Protein 4V36 (pdb70)

Sequence (639 aa):
KEIGEEPDPEKLEAFLEEKGGNALSHLGFLGDKRFFYSSDGNALIQFAKVGQRLVVLGDPSGREDSFPLVIKEFLHAADQKGYLVIFYQIEREDMALYHDFGYRFFKLGEEAIVDLDTFTISGKKRAGLRAIYNRFEREGYTFHVEQPPFSREFLNELRQVSDEWLGRKKEKGFSLGFFQEDYLQKAPIAVLKSEEGEIVAFMNIMPPMMYYRREGEISIDLMRYSKKAPKGIMDALFIYLFQWGKEQGYTAFNMGMAPLSNVGTSFWTERLAAVIFNNVSYMYSFSGLRSFKEKYKPVWRGKYLAYRKNRSLPVTMILVTRLIGRRTKKEIGEEPDPEKLEAFLEEKGGNALSHLGFLGDKRFFYSSDGNALIQFAKVGQRLVVLGDPSGREDSFPLVIKEFLHAADQKGYLVIFYQIEREDMALYHDFGYRFFKLGEEAIVDLDTFTISGKKRAGLRAIYNRFEREGYTFHVEQPPFSREFLNNELRQVSDEWLGRKKEKGFSLGFFQEDDYLQKAPIAVLKSEEGEIVAFMNIMPMYREGEISIDLMRYSKKAPKGIMDALFIYLFQWGKEQGYTAFNMGMAPLSNVGLAAVIFNNVSYMFSGLRSFKEKYKPVWRGKYLAYRKNRSLPVTMILVTRLIGRR

Foldseek 3Di:
DDDAAQQDPVLLVVLCVVFNFAQQSLQSLQRQWGKQAFPVRFKIWTWHDFPLEIETEEQITGHPVCRLRSVVVRVVVSVVSPGHYKYFFYFDVCVVSQVVVQKDKDWLFWWFKFFLVPFDCPDPVSPPLVVVQVVCVVQAKDKDKAADDDDPVRLVLVVVQVCQQQPVHDAFGDRADDDDNSSQRPFIKMFIAGNVRRTFWIWTKDDGRDDLEIETGDITGHPPQDPCNVSNVVVVVSVVSVVVPGGMYTDFTEHDDPPPDDPDDPLQVVLSVVLLPLRGPPDNDPVVSCVSVGDITITMMIHNDPVCVSVVSVCVSVVRVVDSD/DDPAAFQDPVVLVVLCVVFNFAAQSLQSLLRQWGWQAFPVRFKIWTWHDDDQEIETEEQITGHPVCRLRSVVVRVVSSVVVNGFYKYFWYFPVCCVSCVVVFKDKDWLFWWFKFFLVPFDCDDPLNVVLVVVQVVCVVQPKDKDKAADPDDPVVLVLVVVQQCQQCPVHDAFGDRADDRDNSSLNPFIKMFMAGNVGRTFWMWGKADAHDQQEIETGDITGHPVQDPCNVSNVVVVVSVVSVVVPGGMYTHDGAHHDPPVPDDPVLSCLVRVDDHPPVVSCSRVGDITTTIMIGHNPDDPVVVSVSVSVNRRDD

InterPro domains:
  IPR016181 Acyl-CoA N-acyltransferase [SSF55729] (647-828)
  IPR022791 Lysylphosphatidylglycerol synthetase/glycosyltransferase AglD [PF03706] (10-292)
  IPR022791 Lysylphosphatidylglycerol synthetase/glycosyltransferase AglD [TIGR00374] (202-297)
  IPR024320 Phosphatidylglycerol lysyltransferase, C-terminal [PF09924] (537-828)
  IPR051211 Phosphatidylglycerol lysyltransferase [PTHR34697] (62-846)

Radius of gyration: 27.63 Å; Cα contacts (8 Å, |Δi|>4): 1168; chains: 2; bounding box: 67×73×68 Å

Nearest PDB structures (foldseek):
  4v36-assembly2_B  TM=1.003E+00  e=7.111E-73  Bacillus licheniformis
  4v36-assembly1_A  TM=9.704E-01  e=3.416E-63  Bacillus licheniformis
  5vrv-assembly3_E  TM=8.939E-01  e=8.055E-35  Agrobacterium fabrum str. C58
  7f47-assembly1_A  TM=9.090E-01  e=2.456E-34  Rhizobium etli CFN 42
  7duw-assembly1_A  TM=9.065E-01  e=1.307E-33  Rhizobium tropici

B-factor: mean 35.99, std 17.41, range [5.83, 147.53]

Structure (mmCIF, N/CA/C/O backbone):
data_4V36
#
_entry.id   4V36
#
_cell.length_a   46.890
_cell.length_b   66.260
_cell.length_c   71.150
_cell.angle_alpha   112.43
_cell.angle_beta   94.07
_cell.angle_gamma   98.94
#
_symmetry.space_group_name_H-M   'P 1'
#
loop_
_entity.id
_entity.type
_entity.pdbx_description
1 polymer 'LYSYL-TRNA-DEPENDENT L-YSYL-PHOSPHATIDYLGYCEROL SYNTHASE'
2 non-polymer '2,6-DIAMINO-HEXANOIC ACID AMIDE'
3 non-polymer 2-AMINO-2-HYDROXYMETHYL-PROPANE-1,3-DIOL
4 water water
#
loop_
_atom_site.group_PDB
_atom_site.id
_atom_site.type_symbol
_atom_site.label_atom_id
_atom_site.label_alt_id
_atom_site.label_comp_id
_atom_site.label_asym_id
_atom_site.label_entity_id
_atom_site.label_seq_id
_atom_site.pdbx_PDB_ins_code
_atom_site.Cartn_x
_atom_site.Cartn_y
_atom_site.Cartn_z
_atom_site.occupancy
_atom_site.B_iso_or_equiv
_atom_site.auth_seq_id
_atom_site.auth_comp_id
_atom_site.auth_asym_id
_atom_site.auth_atom_id
_atom_site.pdbx_PDB_model_num
ATOM 1 N N . LYS A 1 8 ? 24.392 70.272 -4.356 1.00 58.87 523 LYS A N 1
ATOM 2 C CA . LYS A 1 8 ? 23.794 69.908 -3.077 1.00 63.89 523 LYS A CA 1
ATOM 3 C C . LYS A 1 8 ? 24.828 69.261 -2.160 1.00 71.85 523 LYS A C 1
ATOM 4 O O . LYS A 1 8 ? 25.705 68.530 -2.619 1.00 77.20 523 LYS A O 1
ATOM 10 N N . GLU A 1 9 ? 24.722 69.537 -0.864 1.00 68.64 524 GLU A N 1
ATOM 11 C CA . GLU A 1 9 ? 25.665 69.004 0.111 1.00 67.82 524 GLU A CA 1
ATOM 12 C C . GLU A 1 9 ? 25.462 67.504 0.316 1.00 58.02 524 GLU A C 1
ATOM 13 O O . GLU A 1 9 ? 24.346 66.995 0.202 1.00 51.68 524 GLU A O 1
ATOM 19 N N . ILE A 1 10 ? 26.553 66.807 0.617 1.00 53.87 525 ILE A N 1
ATOM 20 C CA . ILE A 1 10 ? 26.539 65.358 0.785 1.00 51.35 525 ILE A CA 1
ATOM 21 C C . ILE A 1 10 ? 25.706 64.926 1.995 1.00 44.98 525 ILE A C 1
ATOM 22 O O . ILE A 1 10 ? 25.685 65.604 3.023 1.00 43.00 525 ILE A O 1
ATOM 27 N N . GLY A 1 11 ? 25.000 63.807 1.855 1.00 42.01 526 GLY A N 1
ATOM 28 C CA . GLY A 1 11 ? 24.237 63.242 2.952 1.00 45.31 526 GLY A CA 1
ATOM 29 C C . GLY A 1 11 ? 22.805 63.733 3.021 1.00 49.69 526 GLY A C 1
ATOM 30 O O . GLY A 1 11 ? 22.401 64.612 2.260 1.00 49.14 526 GLY A O 1
ATOM 31 N N . GLU A 1 12 ? 22.037 63.159 3.943 1.00 46.78 527 GLU A N 1
ATOM 32 C CA . GLU A 1 12 ? 20.643 63.538 4.137 1.00 35.42 527 GLU A CA 1
ATOM 33 C C . GLU A 1 12 ? 20.439 64.271 5.457 1.00 38.40 527 GLU A C 1
ATOM 34 O O . GLU A 1 12 ? 21.225 64.118 6.392 1.00 34.91 527 GLU A O 1
ATOM 40 N N . GLU A 1 13 ? 19.375 65.064 5.521 1.00 42.81 528 GLU A N 1
ATOM 41 C CA . GLU A 1 13 ? 18.967 65.716 6.758 1.00 37.23 528 GLU A CA 1
ATOM 42 C C . GLU A 1 13 ? 18.499 64.654 7.749 1.00 38.31 528 GLU A C 1
ATOM 43 O O . GLU A 1 13 ? 17.821 63.702 7.359 1.00 38.01 528 GLU A O 1
ATOM 49 N N . PRO A 1 14 ? 18.872 64.800 9.031 1.00 40.64 529 PRO A N 1
ATOM 50 C CA . PRO A 1 14 ? 18.459 63.834 10.056 1.00 37.43 529 PRO A CA 1
ATOM 51 C C . PRO A 1 14 ? 16.942 63.728 10.195 1.00 40.24 529 PRO A C 1
ATOM 52 O O . PRO A 1 14 ? 16.283 64.707 10.545 1.00 46.45 529 PRO A O 1
ATOM 56 N N . ASP A 1 15 ? 16.403 62.545 9.915 1.00 40.52 530 ASP A N 1
ATOM 57 C CA . ASP A 1 15 ? 14.968 62.300 10.020 1.00 43.83 530 ASP A CA 1
ATOM 58 C C . ASP A 1 15 ? 14.680 61.174 11.010 1.00 51.18 530 ASP A C 1
ATOM 59 O O . ASP A 1 15 ? 14.981 60.011 10.737 1.00 47.42 530 ASP A O 1
ATOM 64 N N . PRO A 1 16 ? 14.093 61.523 12.167 1.00 56.05 531 PRO A N 1
ATOM 65 C CA . PRO A 1 16 ? 13.796 60.591 13.262 1.00 51.27 531 PRO A CA 1
ATOM 66 C C . PRO A 1 16 ? 12.921 59.411 12.846 1.00 50.38 531 PRO A C 1
ATOM 67 O O . PRO A 1 16 ? 13.186 58.284 13.262 1.00 54.73 531 PRO A O 1
ATOM 71 N N . GLU A 1 17 ? 11.894 59.669 12.042 1.00 52.12 532 GLU A N 1
ATOM 72 C CA . GLU A 1 17 ? 10.970 58.619 11.624 1.00 54.90 532 GLU A CA 1
ATOM 73 C C . GLU A 1 17 ? 11.655 57.578 10.745 1.00 50.93 532 GLU A C 1
ATOM 74 O O . GLU A 1 17 ? 11.480 56.375 10.941 1.00 48.10 532 GLU A O 1
ATOM 80 N N . LYS A 1 18 ? 12.432 58.047 9.774 1.00 46.09 533 LYS A N 1
ATOM 81 C CA . LYS A 1 18 ? 13.145 57.152 8.870 1.00 39.58 533 LYS A CA 1
ATOM 82 C C . LYS A 1 18 ? 14.224 56.376 9.617 1.00 37.61 533 LYS A C 1
ATOM 83 O O . LYS A 1 18 ? 14.448 55.194 9.353 1.00 42.35 533 LYS A O 1
ATOM 89 N N . LEU A 1 19 ? 14.884 57.047 10.556 1.00 30.09 534 LEU A N 1
ATOM 90 C CA . LEU A 1 19 ? 15.934 56.421 11.352 1.00 36.72 534 LEU A CA 1
ATOM 91 C C . LEU A 1 19 ? 15.374 55.330 12.259 1.00 43.28 534 LEU A C 1
ATOM 92 O O . LEU A 1 19 ? 15.951 54.248 12.371 1.00 39.55 534 LEU A O 1
ATOM 97 N N . GLU A 1 20 ? 14.251 55.625 12.907 1.00 46.63 535 GLU A N 1
ATOM 98 C CA . GLU A 1 20 ? 13.612 54.675 13.812 1.00 42.58 535 GLU A CA 1
ATOM 99 C C . GLU A 1 20 ? 13.183 53.416 13.070 1.00 37.84 535 GLU A C 1
ATOM 100 O O . GLU A 1 20 ? 13.359 52.302 13.563 1.00 49.23 535 GLU A O 1
ATOM 106 N N . ALA A 1 21 ? 12.619 53.603 11.882 1.00 32.58 536 ALA A N 1
ATOM 107 C CA . ALA A 1 21 ? 12.186 52.483 11.058 1.00 37.00 536 ALA A CA 1
ATOM 108 C C . ALA A 1 21 ? 13.379 51.638 10.628 1.00 45.09 536 ALA A C 1
ATOM 109 O O . ALA A 1 21 ? 13.321 50.411 10.656 1.00 43.62 536 ALA A O 1
ATOM 111 N N . PHE A 1 22 ? 14.460 52.306 10.241 1.00 43.38 537 PHE A N 1
ATOM 112 C CA . PHE A 1 22 ? 15.660 51.628 9.764 1.00 44.15 537 PHE A CA 1
ATOM 113 C C . PHE A 1 22 ? 16.311 50.775 10.849 1.00 44.00 537 PHE A C 1
ATOM 114 O O . PHE A 1 22 ? 16.670 49.623 10.609 1.00 49.83 537 PHE A O 1
ATOM 122 N N . LEU A 1 23 ? 16.459 51.347 12.040 1.00 43.73 538 LEU A N 1
ATOM 123 C CA . LEU A 1 23 ? 17.191 50.694 13.121 1.00 46.20 538 LEU A CA 1
ATOM 124 C C . LEU A 1 23 ? 16.499 49.437 13.643 1.00 53.45 538 LEU A C 1
ATOM 125 O O . LEU A 1 23 ? 17.138 48.579 14.252 1.00 57.73 538 LEU A O 1
ATOM 130 N N . GLU A 1 24 ? 15.197 49.324 13.405 1.00 45.91 539 GLU A N 1
ATOM 131 C CA . GLU A 1 24 ? 14.455 48.163 13.878 1.00 47.89 539 GLU A CA 1
ATOM 132 C C . GLU A 1 24 ? 14.261 47.126 12.773 1.00 46.98 539 GLU A C 1
ATOM 133 O O . GLU A 1 24 ? 14.001 45.957 13.052 1.00 51.20 539 GLU A O 1
ATOM 139 N N . GLU A 1 25 ? 14.399 47.552 11.521 1.00 46.33 540 GLU A N 1
ATOM 140 C CA . GLU A 1 25 ? 14.223 46.643 10.392 1.00 60.67 540 GLU A CA 1
ATOM 141 C C . GLU A 1 25 ? 15.561 46.186 9.816 1.00 62.11 540 GLU A C 1
ATOM 142 O O . GLU A 1 25 ? 15.616 45.230 9.044 1.00 66.79 540 GLU A O 1
ATOM 148 N N . LYS A 1 26 ? 16.638 46.870 10.189 1.00 56.06 541 LYS A N 1
ATOM 149 C CA . LYS A 1 26 ? 17.963 46.536 9.676 1.00 53.37 541 LYS A CA 1
ATOM 150 C C . LYS A 1 26 ? 18.968 46.314 10.803 1.00 48.32 541 LYS A C 1
ATOM 151 O O . LYS A 1 26 ? 19.996 45.666 10.611 1.00 42.97 541 LYS A O 1
ATOM 157 N N . GLY A 1 27 ? 18.665 46.857 11.978 1.00 44.54 542 GLY A N 1
ATOM 158 C CA . GLY A 1 27 ? 19.554 46.740 13.120 1.00 32.32 542 GLY A CA 1
ATOM 159 C C . GLY A 1 27 ? 20.486 47.930 13.238 1.00 44.58 542 GLY A C 1
ATOM 160 O O . GLY A 1 27 ? 20.603 48.733 12.313 1.00 45.96 542 GLY A O 1
ATOM 161 N N . GLY A 1 28 ? 21.151 48.045 14.383 1.00 40.73 543 GLY A N 1
ATOM 162 C CA . GLY A 1 28 ? 22.082 49.133 14.617 1.00 41.42 543 GLY A CA 1
ATOM 163 C C . GLY A 1 28 ? 23.257 48.703 15.472 1.00 49.47 543 GLY A C 1
ATOM 164 O O . GLY A 1 28 ? 23.448 47.514 15.725 1.00 58.70 543 GLY A O 1
ATOM 165 N N . ASN A 1 29 ? 24.050 49.674 15.916 1.00 51.92 544 ASN A N 1
ATOM 166 C CA . ASN A 1 29 ? 25.183 49.392 16.787 1.00 49.81 544 ASN A CA 1
ATOM 167 C C . ASN A 1 29 ? 25.104 50.183 18.090 1.00 51.18 544 ASN A C 1
ATOM 168 O O . ASN A 1 29 ? 24.017 50.537 18.546 1.00 55.72 544 ASN A O 1
ATOM 173 N N . ALA A 1 30 ? 26.260 50.461 18.682 1.00 49.27 545 ALA A N 1
ATOM 174 C CA . ALA A 1 30 ? 26.315 51.111 19.986 1.00 49.64 545 ALA A CA 1
ATOM 175 C C . ALA A 1 30 ? 26.030 52.609 19.912 1.00 46.70 545 ALA A C 1
ATOM 176 O O . ALA A 1 30 ? 25.521 53.198 20.865 1.00 45.76 545 ALA A O 1
ATOM 178 N N . LEU A 1 31 ? 26.356 53.220 18.780 1.00 44.01 546 LEU A N 1
ATOM 179 C CA . LEU A 1 31 ? 26.242 54.667 18.637 1.00 27.78 546 LEU A CA 1
ATOM 180 C C . LEU A 1 31 ? 25.072 55.067 17.743 1.00 27.13 546 LEU A C 1
ATOM 181 O O . LEU A 1 31 ? 24.915 56.240 17.401 1.00 36.32 546 LEU A O 1
ATOM 186 N N . SER A 1 32 ? 24.252 54.090 17.372 1.00 22.49 547 SER A N 1
ATOM 187 C CA . SER A 1 32 ? 23.140 54.323 16.453 1.00 28.10 547 SER A CA 1
ATOM 188 C C . SER A 1 32 ? 22.066 55.229 17.049 1.00 35.19 547 SER A C 1
ATOM 189 O O . SER A 1 32 ? 21.493 56.067 16.351 1.00 35.77 547 SER A O 1
ATOM 192 N N . HIS A 1 33 ? 21.799 55.058 18.340 1.00 27.33 548 HIS A N 1
ATOM 193 C CA . HIS A 1 33 ? 20.738 55.805 19.008 1.00 23.85 548 HIS A CA 1
ATOM 194 C C . HIS A 1 33 ? 21.047 57.298 19.078 1.00 20.32 548 HIS A C 1
ATOM 195 O O . HIS A 1 33 ? 20.142 58.121 19.210 1.00 26.13 548 HIS A O 1
ATOM 202 N N . LEU A 1 34 ? 22.326 57.646 18.979 1.00 19.67 549 LEU A N 1
ATOM 203 C CA . LEU A 1 34 ? 22.748 59.042 19.051 1.00 18.08 549 LEU A CA 1
ATOM 204 C C . LEU A 1 34 ? 22.286 59.851 17.840 1.00 22.51 549 LEU A C 1
ATOM 205 O O . LEU A 1 34 ? 22.401 61.077 17.823 1.00 31.05 549 LEU A O 1
ATOM 210 N N . GLY A 1 35 ? 21.762 59.162 16.832 1.00 23.01 550 GLY A N 1
ATOM 211 C CA . GLY A 1 35 ? 21.237 59.823 15.652 1.00 23.17 550 GLY A CA 1
ATOM 212 C C . GLY A 1 35 ? 19.950 60.581 15.926 1.00 21.16 550 GLY A C 1
ATOM 213 O O . GLY A 1 35 ? 19.520 61.401 15.116 1.00 17.40 550 GLY A O 1
ATOM 214 N N . PHE A 1 36 ? 19.335 60.312 17.074 1.00 24.70 551 PHE A N 1
ATOM 215 C CA . PHE A 1 36 ? 18.091 60.979 17.443 1.00 25.78 551 PHE A CA 1
ATOM 216 C C . PHE A 1 36 ? 18.347 62.347 18.070 1.00 28.80 551 PHE A C 1
ATOM 217 O O . PHE A 1 36 ? 17.410 63.047 18.453 1.00 31.47 551 PHE A O 1
ATOM 225 N N . LEU A 1 37 ? 19.619 62.721 18.175 1.00 26.11 552 LEU A N 1
ATOM 226 C CA . LEU A 1 37 ? 19.989 64.035 18.690 1.00 18.65 552 LEU A CA 1
ATOM 227 C C . LEU A 1 37 ? 19.787 65.103 17.623 1.00 19.35 552 LEU A C 1
ATOM 228 O O . LEU A 1 37 ? 19.662 66.287 17.931 1.00 30.48 552 LEU A O 1
ATOM 233 N N . GLY A 1 38 ? 19.762 64.672 16.365 1.00 17.90 553 GLY A N 1
ATOM 234 C CA . GLY A 1 38 ? 19.535 65.569 15.246 1.00 18.07 553 GLY A CA 1
ATOM 235 C C . GLY A 1 38 ? 20.707 66.482 14.941 1.00 29.24 553 GLY A C 1
ATOM 236 O O . GLY A 1 38 ? 20.540 67.525 14.309 1.00 37.71 553 GLY A O 1
ATOM 237 N N . ASP A 1 39 ? 21.896 66.090 15.386 1.00 19.08 554 ASP A N 1
ATOM 238 C CA . ASP A 1 39 ? 23.090 66.902 15.177 1.00 26.65 554 ASP A CA 1
ATOM 239 C C . ASP A 1 39 ? 24.075 66.218 14.235 1.00 25.30 554 ASP A C 1
ATOM 240 O O . ASP A 1 39 ? 25.233 66.623 14.129 1.00 25.02 554 ASP A O 1
ATOM 245 N N . LYS A 1 40 ? 23.608 65.176 13.557 1.00 25.75 555 LYS A N 1
ATOM 246 C CA . LYS A 1 40 ? 24.426 64.457 12.588 1.00 26.30 555 LYS A CA 1
ATOM 247 C C . LYS A 1 40 ? 23.646 64.206 11.304 1.00 25.90 555 LYS A C 1
ATOM 248 O O . LYS A 1 40 ? 22.450 63.919 11.343 1.00 22.55 555 LYS A O 1
ATOM 254 N N . ARG A 1 41 ? 24.326 64.321 10.167 1.00 25.95 556 ARG A N 1
ATOM 255 C CA . ARG A 1 41 ? 23.706 64.031 8.880 1.00 26.78 556 ARG A CA 1
ATOM 256 C C . ARG A 1 41 ? 23.738 62.533 8.606 1.00 26.33 556 ARG A C 1
ATOM 257 O O . ARG A 1 41 ? 24.587 61.815 9.133 1.00 20.68 556 ARG A O 1
ATOM 265 N N . PHE A 1 42 ? 22.807 62.064 7.783 1.00 30.18 557 PHE A N 1
ATOM 266 C CA . PHE A 1 42 ? 22.702 60.640 7.491 1.00 30.32 557 PHE A CA 1
ATOM 267 C C . PHE A 1 42 ? 23.048 60.333 6.039 1.00 37.11 557 PHE A C 1
ATOM 268 O O . PHE A 1 42 ? 22.762 61.124 5.140 1.00 44.59 557 PHE A O 1
ATOM 276 N N . PHE A 1 43 ? 23.669 59.179 5.819 1.00 32.81 558 PHE A N 1
ATOM 277 C CA . PHE A 1 43 ? 23.967 58.713 4.471 1.00 27.73 558 PHE A CA 1
ATOM 278 C C . PHE A 1 43 ? 23.518 57.267 4.304 1.00 30.77 558 PHE A C 1
ATOM 279 O O . PHE A 1 43 ? 24.205 56.341 4.735 1.00 34.23 558 PHE A O 1
ATOM 287 N N . TYR A 1 44 ? 22.359 57.079 3.684 1.00 34.47 559 TYR A N 1
ATOM 288 C CA . TYR A 1 44 ? 21.846 55.740 3.426 1.00 38.90 559 TYR A CA 1
ATOM 289 C C . TYR A 1 44 ? 22.427 55.187 2.133 1.00 38.43 559 TYR A C 1
ATOM 290 O O . TYR A 1 44 ? 22.579 55.914 1.151 1.00 42.07 559 TYR A O 1
ATOM 299 N N . SER A 1 45 ? 22.756 53.901 2.139 1.00 39.23 560 SER A N 1
ATOM 300 C CA . SER A 1 45 ? 23.285 53.246 0.951 1.00 43.47 560 SER A CA 1
ATOM 301 C C . SER A 1 45 ? 22.189 53.073 -0.093 1.00 51.74 560 SER A C 1
ATOM 302 O O . SER A 1 45 ? 21.002 53.111 0.231 1.00 54.77 560 SER A O 1
ATOM 305 N N . SER A 1 46 ? 22.593 52.885 -1.345 1.00 57.28 561 SER A N 1
ATOM 306 C CA . SER A 1 46 ? 21.644 52.673 -2.433 1.00 61.59 561 SER A CA 1
ATOM 307 C C . SER A 1 46 ? 20.860 51.382 -2.222 1.00 59.01 561 SER A C 1
ATOM 308 O O . SER A 1 46 ? 19.722 51.251 -2.672 1.00 59.27 561 SER A O 1
ATOM 311 N N . ASP A 1 47 ? 21.481 50.431 -1.531 1.00 58.69 562 ASP A N 1
ATOM 312 C CA . ASP A 1 47 ? 20.833 49.171 -1.194 1.00 55.78 562 ASP A CA 1
ATOM 313 C C . ASP A 1 47 ? 19.701 49.396 -0.195 1.00 57.03 562 ASP A C 1
ATOM 314 O O . ASP A 1 47 ? 18.711 48.664 -0.187 1.00 58.55 562 ASP A O 1
ATOM 319 N N . GLY A 1 48 ? 19.855 50.416 0.644 1.00 59.56 563 GLY A N 1
ATOM 320 C CA . GLY A 1 48 ? 18.852 50.745 1.639 1.00 59.32 563 GLY A CA 1
ATOM 321 C C . GLY A 1 48 ? 18.939 49.863 2.869 1.00 58.31 563 GLY A C 1
ATOM 322 O O . GLY A 1 48 ? 18.001 49.795 3.664 1.00 59.87 563 GLY A O 1
ATOM 323 N N . ASN A 1 49 ? 20.071 49.184 3.026 1.00 53.31 564 ASN A N 1
ATOM 324 C CA . ASN A 1 49 ? 20.267 48.271 4.146 1.00 51.17 564 ASN A CA 1
ATOM 325 C C . ASN A 1 49 ? 21.314 48.765 5.141 1.00 45.25 564 ASN A C 1
ATOM 326 O O . ASN A 1 49 ? 21.459 48.202 6.226 1.00 45.32 564 ASN A O 1
ATOM 331 N N . ALA A 1 50 ? 22.040 49.815 4.771 1.00 41.15 565 ALA A N 1
ATOM 332 C CA . ALA A 1 50 ? 23.115 50.330 5.614 1.00 33.59 565 ALA A CA 1
ATOM 333 C C . ALA A 1 50 ? 23.048 51.848 5.764 1.00 36.00 565 ALA A C 1
ATOM 334 O O . ALA A 1 50 ? 22.487 52.542 4.915 1.00 42.28 565 ALA A O 1
ATOM 336 N N . LEU A 1 51 ? 23.630 52.359 6.846 1.00 34.79 566 LEU A N 1
ATOM 337 C CA . LEU A 1 51 ? 23.559 53.784 7.152 1.00 33.86 566 LEU A CA 1
ATOM 338 C C . LEU A 1 51 ? 24.832 54.318 7.806 1.00 32.70 566 LEU A C 1
ATOM 339 O O . LEU A 1 51 ? 25.377 53.706 8.724 1.00 27.27 566 LEU A O 1
ATOM 344 N N . ILE A 1 52 ? 25.293 55.469 7.329 1.00 26.29 567 ILE A N 1
ATOM 345 C CA . ILE A 1 52 ? 26.435 56.150 7.926 1.00 19.87 567 ILE A CA 1
ATOM 346 C C . ILE A 1 52 ? 26.024 57.500 8.509 1.00 26.73 567 ILE A C 1
ATOM 347 O O . ILE A 1 52 ? 25.491 58.357 7.803 1.00 30.97 567 ILE A O 1
ATOM 352 N N . GLN A 1 53 ? 26.264 57.676 9.804 1.00 20.43 568 GLN A N 1
ATOM 353 C CA . GLN A 1 53 ? 25.999 58.947 10.468 1.00 26.60 568 GLN A CA 1
ATOM 354 C C . GLN A 1 53 ? 27.295 59.740 10.590 1.00 22.92 568 GLN A C 1
ATOM 355 O O . GLN A 1 53 ? 28.337 59.183 10.933 1.00 24.65 568 GLN A O 1
ATOM 361 N N . PHE A 1 54 ? 27.232 61.038 10.315 1.00 17.95 569 PHE A N 1
ATOM 362 C CA . PHE A 1 54 ? 28.440 61.852 10.302 1.00 22.69 569 PHE A CA 1
ATOM 363 C C . PHE A 1 54 ? 28.169 63.327 10.564 1.00 18.70 569 PHE A C 1
ATOM 364 O O . PHE A 1 54 ? 27.020 63.768 10.591 1.00 19.35 569 PHE A O 1
ATOM 372 N N . ALA A 1 55 ? 29.245 64.082 10.755 1.00 17.95 570 ALA A N 1
ATOM 373 C CA . ALA A 1 55 ? 29.165 65.528 10.904 1.00 15.61 570 ALA A CA 1
ATOM 374 C C . ALA A 1 55 ? 30.232 66.188 10.041 1.00 19.37 570 ALA A C 1
ATOM 375 O O . ALA A 1 55 ? 31.308 65.627 9.837 1.00 24.05 570 ALA A O 1
ATOM 377 N N . LYS A 1 56 ? 29.929 67.375 9.530 1.00 30.48 571 LYS A N 1
ATOM 378 C CA . LYS A 1 56 ? 30.844 68.077 8.640 1.00 29.51 571 LYS A CA 1
ATOM 379 C C . LYS A 1 56 ? 31.648 69.134 9.389 1.00 30.59 571 LYS A C 1
ATOM 380 O O . LYS A 1 56 ? 31.087 69.960 10.109 1.00 34.83 571 LYS A O 1
ATOM 386 N N . VAL A 1 57 ? 32.967 69.090 9.227 1.00 31.39 572 VAL A N 1
ATOM 387 C CA . VAL A 1 57 ? 33.854 70.084 9.821 1.00 31.17 572 VAL A CA 1
ATOM 388 C C . VAL A 1 57 ? 34.793 70.642 8.756 1.00 32.41 572 VAL A C 1
ATOM 389 O O . VAL A 1 57 ? 35.841 70.060 8.471 1.00 32.45 572 VAL A O 1
ATOM 393 N N . GLY A 1 58 ? 34.410 71.769 8.167 1.00 30.82 573 GLY A N 1
ATOM 394 C CA . GLY A 1 58 ? 35.178 72.358 7.087 1.00 31.17 573 GLY A CA 1
ATOM 395 C C . GLY A 1 58 ? 35.179 71.453 5.871 1.00 30.91 573 GLY A C 1
ATOM 396 O O . GLY A 1 58 ? 34.123 71.127 5.330 1.00 34.61 573 GLY A O 1
ATOM 397 N N . GLN A 1 59 ? 36.367 71.040 5.446 1.00 23.82 574 GLN A N 1
ATOM 398 C CA . GLN A 1 59 ? 36.494 70.120 4.323 1.00 26.96 574 GLN A CA 1
ATOM 399 C C . GLN A 1 59 ? 36.728 68.696 4.817 1.00 33.00 574 GLN A C 1
ATOM 400 O O . GLN A 1 59 ? 37.267 67.860 4.093 1.00 34.33 574 GLN A O 1
ATOM 406 N N . ARG A 1 60 ? 36.322 68.426 6.054 1.00 29.71 575 ARG A N 1
ATOM 407 C CA . ARG A 1 60 ? 36.532 67.112 6.654 1.00 32.15 575 ARG A CA 1
ATOM 408 C C . ARG A 1 60 ? 35.257 66.562 7.288 1.00 34.57 575 ARG A C 1
ATOM 409 O O . ARG A 1 60 ? 34.587 67.249 8.058 1.00 42.90 575 ARG A O 1
ATOM 417 N N . LEU A 1 61 ? 34.929 65.316 6.955 1.00 25.61 576 LEU A N 1
ATOM 418 C CA . LEU A 1 61 ? 33.741 64.658 7.489 1.00 22.52 576 LEU A CA 1
ATOM 419 C C . LEU A 1 61 ? 34.111 63.653 8.577 1.00 23.38 576 LEU A C 1
ATOM 420 O O . LEU A 1 61 ? 34.991 62.815 8.382 1.00 24.21 576 LEU A O 1
ATOM 425 N N . VAL A 1 62 ? 33.437 63.737 9.720 1.00 24.55 577 VAL A N 1
ATOM 426 C CA . VAL A 1 62 ? 33.690 62.814 10.821 1.00 19.30 577 VAL A CA 1
ATOM 427 C C . VAL A 1 62 ? 32.527 61.845 11.011 1.00 19.98 577 VAL A C 1
ATOM 428 O O . VAL A 1 62 ? 31.432 62.247 11.401 1.00 18.47 577 VAL A O 1
ATOM 432 N N . VAL A 1 63 ? 32.775 60.569 10.735 1.00 19.92 578 VAL A N 1
ATOM 433 C CA . VAL A 1 63 ? 31.760 59.532 10.891 1.00 17.76 578 VAL A CA 1
ATOM 434 C C . VAL A 1 63 ? 31.741 59.000 12.321 1.00 20.59 578 VAL A C 1
ATOM 435 O O . VAL A 1 63 ? 32.792 58.750 12.911 1.00 24.16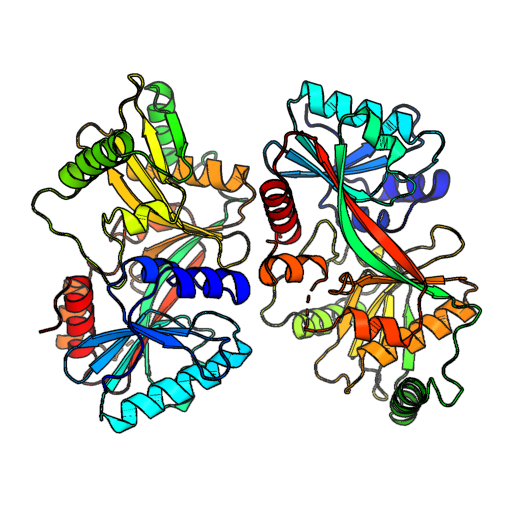 578 VAL A O 1
ATOM 439 N N . LEU A 1 64 ? 30.544 58.834 12.877 1.00 15.28 579 LEU A N 1
ATOM 440 C CA . LEU A 1 64 ? 30.400 58.301 14.226 1.00 18.18 579 LEU A CA 1
ATOM 441 C C . LEU A 1 64 ? 30.208 56.786 14.210 1.00 17.51 579 LEU A C 1
ATOM 442 O O . LEU A 1 64 ? 29.117 56.291 13.927 1.00 22.75 579 LEU A O 1
ATOM 447 N N . GLY A 1 65 ? 31.278 56.056 14.509 1.00 15.24 580 GLY A N 1
ATOM 448 C CA . GLY A 1 65 ? 31.218 54.609 14.606 1.00 17.71 580 GLY A CA 1
ATOM 449 C C . GLY A 1 65 ? 31.146 53.896 13.270 1.00 19.98 580 GLY A C 1
ATOM 450 O O . GLY A 1 65 ? 31.289 54.509 12.213 1.00 19.47 580 GLY A O 1
ATOM 451 N N . ASP A 1 66 ? 30.933 52.585 13.328 1.00 22.35 581 ASP A N 1
ATOM 452 C CA . ASP A 1 66 ? 30.740 51.776 12.132 1.00 22.89 581 ASP A CA 1
ATOM 453 C C . ASP A 1 66 ? 29.342 52.021 11.565 1.00 27.96 581 ASP A C 1
ATOM 454 O O . ASP A 1 66 ? 28.496 52.602 12.244 1.00 34.57 581 ASP A O 1
ATOM 459 N N . PRO A 1 67 ? 29.097 51.599 10.312 1.00 26.25 582 PRO A N 1
ATOM 460 C CA . PRO A 1 67 ? 27.745 51.749 9.763 1.00 30.40 582 PRO A CA 1
ATOM 461 C C . PRO A 1 67 ? 26.694 50.968 10.550 1.00 35.00 582 PRO A C 1
ATOM 462 O O . PRO A 1 67 ? 27.031 50.040 11.285 1.00 37.76 582 PRO A O 1
ATOM 466 N N . SER A 1 68 ? 25.432 51.353 10.396 1.00 35.51 583 SER A N 1
ATOM 467 C CA . SER A 1 68 ? 24.329 50.644 11.034 1.00 34.74 583 SER A CA 1
ATOM 468 C C . SER A 1 68 ? 23.561 49.838 9.994 1.00 35.21 583 SER A C 1
ATOM 469 O O . SER A 1 68 ? 23.541 50.196 8.818 1.00 39.94 583 SER A O 1
ATOM 472 N N . GLY A 1 69 ? 22.934 48.749 10.428 1.00 35.47 584 GLY A N 1
ATOM 473 C CA . GLY A 1 69 ? 22.140 47.926 9.535 1.00 36.31 584 GLY A CA 1
ATOM 474 C C . GLY A 1 69 ? 22.774 46.584 9.224 1.00 43.85 584 GLY A C 1
ATOM 475 O O . GLY A 1 69 ? 23.493 46.022 10.049 1.00 48.17 584 GLY A O 1
ATOM 476 N N . ARG A 1 70 ? 22.502 46.071 8.027 1.00 43.37 585 ARG A N 1
ATOM 477 C CA . ARG A 1 70 ? 23.020 44.773 7.604 1.00 45.83 585 ARG A CA 1
ATOM 478 C C . ARG A 1 70 ? 24.506 44.851 7.269 1.00 44.42 585 ARG A C 1
ATOM 479 O O . ARG A 1 70 ? 24.920 45.644 6.423 1.00 44.32 585 ARG A O 1
ATOM 481 N N . GLU A 1 71 ? 25.298 44.012 7.930 1.00 47.93 586 GLU A N 1
ATOM 482 C CA . GLU A 1 71 ? 26.751 44.032 7.784 1.00 48.98 586 GLU A CA 1
ATOM 483 C C . GLU A 1 71 ? 27.210 43.666 6.375 1.00 52.77 586 GLU A C 1
ATOM 484 O O . GLU A 1 71 ? 28.324 44.002 5.972 1.00 57.59 586 GLU A O 1
ATOM 490 N N . ASP A 1 72 ? 26.352 42.979 5.628 1.00 50.17 587 ASP A N 1
ATOM 491 C CA . ASP A 1 72 ? 26.685 42.572 4.268 1.00 56.03 587 ASP A CA 1
ATOM 492 C C . ASP A 1 72 ? 26.665 43.760 3.311 1.00 49.14 587 ASP A C 1
ATOM 493 O O . ASP A 1 72 ? 27.210 43.691 2.210 1.00 42.69 587 ASP A O 1
ATOM 498 N N . SER A 1 73 ? 26.034 44.850 3.737 1.00 45.40 588 SER A N 1
ATOM 499 C CA . SER A 1 73 ? 25.963 46.058 2.925 1.00 45.68 588 SER A CA 1
ATOM 500 C C . SER A 1 73 ? 26.960 47.111 3.400 1.00 42.12 588 SER A C 1
ATOM 501 O O . SER A 1 73 ? 27.021 48.211 2.849 1.00 43.75 588 SER A O 1
ATOM 504 N N . PHE A 1 74 ? 27.739 46.770 4.423 1.00 35.59 589 PHE A N 1
ATOM 505 C CA . PHE A 1 74 ? 28.730 47.693 4.974 1.00 33.62 589 PHE A CA 1
ATOM 506 C C . PHE A 1 74 ? 29.835 48.074 3.977 1.00 35.80 589 PHE A C 1
ATOM 507 O O . PHE A 1 74 ? 30.204 49.245 3.904 1.00 36.94 589 PHE A O 1
ATOM 515 N N . PRO A 1 75 ? 30.381 47.101 3.218 1.00 36.58 590 PRO A N 1
ATOM 516 C CA . PRO A 1 75 ? 31.369 47.534 2.221 1.00 37.27 590 PRO A CA 1
ATOM 517 C C . PRO A 1 75 ? 30.773 48.463 1.166 1.00 40.05 590 PRO A C 1
ATOM 518 O O . PRO A 1 75 ? 31.473 49.331 0.647 1.00 44.33 590 PRO A O 1
ATOM 522 N N . LEU A 1 76 ? 29.491 48.282 0.865 1.00 44.29 591 LEU A N 1
ATOM 523 C CA . LEU A 1 76 ? 28.821 49.089 -0.147 1.00 43.42 591 LEU A CA 1
ATOM 524 C C . LEU A 1 76 ? 28.634 50.537 0.302 1.00 39.07 591 LEU A C 1
ATOM 525 O O . LEU A 1 76 ? 28.929 51.466 -0.448 1.00 37.36 591 LEU A O 1
ATOM 530 N N . VAL A 1 77 ? 28.145 50.724 1.525 1.00 36.91 592 VAL A N 1
ATOM 531 C CA . VAL A 1 77 ? 27.857 52.063 2.028 1.00 34.17 592 VAL A CA 1
ATOM 532 C C . VAL A 1 77 ? 29.143 52.856 2.267 1.00 36.40 592 VAL A C 1
ATOM 533 O O . VAL A 1 77 ? 29.182 54.068 2.052 1.00 42.60 592 VAL A O 1
ATOM 537 N N . ILE A 1 78 ? 30.198 52.167 2.691 1.00 31.09 593 ILE A N 1
ATOM 538 C CA . ILE A 1 78 ? 31.489 52.808 2.908 1.00 31.03 593 ILE A CA 1
ATOM 539 C C . ILE A 1 78 ? 32.083 53.233 1.571 1.00 34.69 593 ILE A C 1
ATOM 540 O O . ILE A 1 78 ? 32.659 54.314 1.449 1.00 38.50 593 ILE A O 1
ATOM 545 N N . LYS A 1 79 ? 31.918 52.379 0.566 1.00 34.35 594 LYS A N 1
ATOM 546 C CA . LYS A 1 79 ? 32.399 52.663 -0.781 1.00 38.09 594 LYS A CA 1
ATOM 547 C C . LYS A 1 79 ? 31.696 53.879 -1.377 1.00 36.40 594 LYS A C 1
ATOM 548 O O . LYS A 1 79 ? 32.339 54.762 -1.941 1.00 39.31 594 LYS A O 1
ATOM 554 N N . GLU A 1 80 ? 30.374 53.918 -1.243 1.00 31.55 595 GLU A N 1
ATOM 555 C CA . GLU A 1 80 ? 29.577 55.016 -1.781 1.00 38.80 595 GLU A CA 1
ATOM 556 C C . GLU A 1 80 ? 29.839 56.328 -1.047 1.00 44.18 595 GLU A C 1
ATOM 557 O O . GLU A 1 80 ? 29.944 57.385 -1.669 1.00 59.40 595 GLU A O 1
ATOM 563 N N . PHE A 1 81 ? 29.941 56.254 0.277 1.00 39.20 596 PHE A N 1
ATOM 564 C CA . PHE A 1 81 ? 30.166 57.440 1.097 1.00 34.54 596 PHE A CA 1
ATOM 565 C C . PHE A 1 81 ? 31.524 58.070 0.806 1.00 29.48 596 PHE A C 1
ATOM 566 O O . PHE A 1 81 ? 31.629 59.285 0.642 1.00 35.69 596 PHE A O 1
ATOM 574 N N . LEU A 1 82 ? 32.560 57.238 0.744 1.00 23.11 597 LEU A N 1
ATOM 575 C CA . LEU A 1 82 ? 33.908 57.714 0.449 1.00 28.56 597 LEU A CA 1
ATOM 576 C C . LEU A 1 82 ? 34.004 58.263 -0.971 1.00 36.64 597 LEU A C 1
ATOM 577 O O . LEU A 1 82 ? 34.713 59.239 -1.220 1.00 35.85 597 LEU A O 1
ATOM 582 N N . HIS A 1 83 ? 33.290 57.633 -1.899 1.00 40.38 598 HIS A N 1
ATOM 583 C CA . HIS A 1 83 ? 33.271 58.088 -3.284 1.00 44.98 598 HIS A CA 1
ATOM 584 C C . HIS A 1 83 ? 32.567 59.435 -3.399 1.00 44.29 598 HIS A C 1
ATOM 585 O O . HIS A 1 83 ? 33.034 60.332 -4.100 1.00 42.80 598 HIS A O 1
ATOM 592 N N . ALA A 1 84 ? 31.442 59.568 -2.704 1.00 43.54 599 ALA A N 1
ATOM 593 C CA . ALA A 1 84 ? 30.678 60.809 -2.711 1.00 42.14 599 ALA A CA 1
ATOM 594 C C . ALA A 1 84 ? 31.476 61.943 -2.076 1.00 46.24 599 ALA A C 1
ATOM 595 O O . ALA A 1 84 ? 31.319 63.108 -2.441 1.00 49.91 599 ALA A O 1
ATOM 597 N N . ALA A 1 85 ? 32.335 61.592 -1.125 1.00 46.11 600 ALA A N 1
ATOM 598 C CA . ALA A 1 85 ? 33.178 62.573 -0.456 1.00 36.50 600 ALA A CA 1
ATOM 599 C C . ALA A 1 85 ? 34.393 62.919 -1.309 1.00 40.16 600 ALA A C 1
ATOM 600 O O . ALA A 1 85 ? 34.984 63.988 -1.156 1.00 40.47 600 ALA A O 1
ATOM 602 N N . ASP A 1 86 ? 34.766 62.007 -2.202 1.00 43.68 601 ASP A N 1
ATOM 603 C CA . ASP A 1 86 ? 35.879 62.242 -3.116 1.00 52.16 601 ASP A CA 1
ATOM 604 C C . ASP A 1 86 ? 35.531 63.326 -4.129 1.00 49.16 601 ASP A C 1
ATOM 605 O O . ASP A 1 86 ? 36.407 64.049 -4.605 1.00 49.07 601 ASP A O 1
ATOM 610 N N . GLN A 1 87 ? 34.247 63.431 -4.454 1.00 50.45 602 GLN A N 1
ATOM 611 C CA . GLN A 1 87 ? 33.777 64.406 -5.430 1.00 61.29 602 GLN A CA 1
ATOM 612 C C . GLN A 1 87 ? 33.922 65.830 -4.904 1.00 58.01 602 GLN A C 1
ATOM 613 O O . GLN A 1 87 ? 34.353 66.728 -5.628 1.00 64.17 602 GLN A O 1
ATOM 619 N N . LYS A 1 88 ? 33.562 66.030 -3.641 1.00 49.58 603 LYS A N 1
ATOM 620 C CA . LYS A 1 88 ? 33.650 67.347 -3.022 1.00 42.35 603 LYS A CA 1
ATOM 621 C C . LYS A 1 88 ? 35.051 67.608 -2.478 1.00 50.11 603 LYS A C 1
ATOM 622 O O . LYS A 1 88 ? 35.336 68.691 -1.966 1.00 52.90 603 LYS A O 1
ATOM 624 N N . GLY A 1 89 ? 35.920 66.609 -2.594 1.00 53.41 604 GLY A N 1
ATOM 625 C CA . GLY A 1 89 ? 37.288 66.725 -2.123 1.00 53.53 604 GLY A CA 1
ATOM 626 C C . GLY A 1 89 ? 37.381 66.779 -0.611 1.00 55.84 604 GLY A C 1
ATOM 627 O O . GLY A 1 89 ? 38.248 67.455 -0.057 1.00 59.68 604 GLY A O 1
ATOM 628 N N . TYR A 1 90 ? 36.484 66.063 0.059 1.00 50.84 605 TYR A N 1
ATOM 629 C CA . TYR A 1 90 ? 36.457 66.044 1.518 1.00 42.05 605 TYR A CA 1
ATOM 630 C C . TYR A 1 90 ? 37.294 64.904 2.085 1.00 38.20 605 TYR A C 1
ATOM 631 O O . TYR A 1 90 ? 37.349 63.815 1.515 1.00 37.28 605 TYR A O 1
ATOM 640 N N . LEU A 1 91 ? 37.946 65.164 3.213 1.00 31.88 606 LEU A N 1
ATOM 641 C CA . LEU A 1 91 ? 38.657 64.126 3.946 1.00 31.21 606 LEU A CA 1
ATOM 642 C C . LEU A 1 91 ? 37.691 63.447 4.910 1.00 36.72 606 LEU A C 1
ATOM 643 O O . LEU A 1 91 ? 36.906 64.116 5.580 1.00 41.68 606 LEU A O 1
ATOM 648 N N . VAL A 1 92 ? 37.741 62.122 4.977 1.00 33.45 607 VAL A N 1
ATOM 649 C CA . VAL A 1 92 ? 36.801 61.385 5.815 1.00 32.94 607 VAL A CA 1
ATOM 650 C C . VAL A 1 92 ? 37.484 60.739 7.015 1.00 36.25 607 VAL A C 1
ATOM 651 O O . VAL A 1 92 ? 38.489 60.042 6.874 1.00 37.46 607 VAL A O 1
ATOM 655 N N . ILE A 1 93 ? 36.924 60.981 8.195 1.00 35.07 608 ILE A N 1
ATOM 656 C CA . ILE A 1 93 ? 37.439 60.417 9.435 1.00 31.34 608 ILE A CA 1
ATOM 657 C C . ILE A 1 93 ? 36.382 59.530 10.090 1.00 27.35 608 ILE A C 1
ATOM 658 O O . ILE A 1 93 ? 35.205 59.885 10.129 1.00 29.07 608 ILE A O 1
ATOM 663 N N . PHE A 1 94 ? 36.802 58.372 10.590 1.00 22.67 609 PHE A N 1
ATOM 664 C CA . PHE A 1 94 ? 35.893 57.473 11.291 1.00 19.01 609 PHE A CA 1
ATOM 665 C C . PHE A 1 94 ? 36.221 57.442 12.781 1.00 20.37 609 PHE A C 1
ATOM 666 O O . PHE A 1 94 ? 37.351 57.151 13.172 1.00 18.58 609 PHE A O 1
ATOM 674 N N . TYR A 1 95 ? 35.224 57.738 13.608 1.00 17.07 610 TYR A N 1
ATOM 675 C CA . TYR A 1 95 ? 35.437 57.859 15.044 1.00 15.09 610 TYR A CA 1
ATOM 676 C C . TYR A 1 95 ? 34.735 56.756 15.834 1.00 13.48 610 TYR A C 1
ATOM 677 O O . TYR A 1 95 ? 33.539 56.523 15.666 1.00 21.62 610 TYR A O 1
ATOM 686 N N . GLN A 1 96 ? 35.500 56.092 16.698 1.00 21.97 611 GLN A N 1
ATOM 687 C CA . GLN A 1 96 ? 35.016 54.995 17.539 1.00 17.03 611 GLN A CA 1
ATOM 688 C C . GLN A 1 96 ? 34.464 53.818 16.739 1.00 30.62 611 GLN A C 1
ATOM 689 O O . GLN A 1 96 ? 33.311 53.422 16.912 1.00 25.36 611 GLN A O 1
ATOM 695 N N . ILE A 1 97 ? 35.298 53.256 15.870 1.00 27.51 612 ILE A N 1
ATOM 696 C CA . ILE A 1 97 ? 34.967 52.008 15.195 1.00 28.54 612 ILE A CA 1
ATOM 697 C C . ILE A 1 97 ? 35.544 50.851 15.999 1.00 23.41 612 ILE A C 1
ATOM 698 O O . ILE A 1 97 ? 36.314 51.066 16.935 1.00 27.65 612 ILE A O 1
ATOM 703 N N . GLU A 1 98 ? 35.177 49.627 15.636 1.00 26.51 613 GLU A N 1
ATOM 704 C CA . GLU A 1 98 ? 35.651 48.455 16.361 1.00 31.00 613 GLU A CA 1
ATOM 705 C C . GLU A 1 98 ? 36.649 47.655 15.528 1.00 28.79 613 GLU A C 1
ATOM 706 O O . GLU A 1 98 ? 36.709 47.801 14.307 1.00 25.80 613 GLU A O 1
ATOM 712 N N . ARG A 1 99 ? 37.430 46.813 16.200 1.00 30.08 614 ARG A N 1
ATOM 713 C CA . ARG A 1 99 ? 38.531 46.094 15.563 1.00 37.43 614 ARG A CA 1
ATOM 714 C C . ARG A 1 99 ? 38.072 45.119 14.479 1.00 44.14 614 ARG A C 1
ATOM 715 O O . ARG A 1 99 ? 38.724 44.985 13.443 1.00 49.42 614 ARG A O 1
ATOM 723 N N . GLU A 1 100 ? 36.943 44.455 14.705 1.00 48.00 615 GLU A N 1
ATOM 724 C CA . GLU A 1 100 ? 36.482 43.418 13.786 1.00 52.64 615 GLU A CA 1
ATOM 725 C C . GLU A 1 100 ? 35.986 43.984 12.455 1.00 48.04 615 GLU A C 1
ATOM 726 O O . GLU A 1 100 ? 35.575 43.233 11.569 1.00 52.22 615 GLU A O 1
ATOM 732 N N . ASP A 1 101 ? 36.030 45.305 12.314 1.00 48.60 616 ASP A N 1
ATOM 733 C CA . ASP A 1 101 ? 35.590 45.956 11.086 1.00 57.71 616 ASP A CA 1
ATOM 734 C C . ASP A 1 101 ? 36.728 46.712 10.404 1.00 46.68 616 ASP A C 1
ATOM 735 O O . ASP A 1 101 ? 36.499 47.471 9.464 1.00 48.64 616 ASP A O 1
ATOM 740 N N . MET A 1 102 ? 37.952 46.495 10.879 1.00 32.36 617 MET A N 1
ATOM 741 C CA . MET A 1 102 ? 39.120 47.196 10.348 1.00 32.58 617 MET A CA 1
ATOM 742 C C . MET A 1 102 ? 39.387 46.869 8.881 1.00 41.11 617 MET A C 1
ATOM 743 O O . MET A 1 102 ? 39.961 47.679 8.154 1.00 41.16 617 MET A O 1
ATOM 748 N N . ALA A 1 103 ? 38.970 45.681 8.453 1.00 45.64 618 ALA A N 1
ATOM 749 C CA . ALA A 1 103 ? 39.181 45.243 7.077 1.00 49.80 618 ALA A CA 1
ATOM 750 C C . ALA A 1 103 ? 38.416 46.117 6.087 1.00 50.04 618 ALA A C 1
ATOM 751 O O . ALA A 1 103 ? 38.823 46.268 4.935 1.00 50.56 618 ALA A O 1
ATOM 753 N N . LEU A 1 104 ? 37.310 46.691 6.547 1.00 46.82 619 LEU A N 1
ATOM 754 C CA . LEU A 1 104 ? 36.478 47.548 5.710 1.00 49.95 619 LEU A CA 1
ATOM 755 C C . LEU A 1 104 ? 37.186 48.850 5.350 1.00 44.88 619 LEU A C 1
ATOM 756 O O . LEU A 1 104 ? 36.967 49.410 4.276 1.00 53.34 619 LEU A O 1
ATOM 761 N N . TYR A 1 105 ? 38.036 49.328 6.253 1.00 37.16 620 TYR A N 1
ATOM 762 C CA . TYR A 1 105 ? 38.680 50.625 6.080 1.00 37.57 620 TYR A CA 1
ATOM 763 C C . TYR A 1 105 ? 40.130 50.491 5.630 1.00 36.16 620 TYR A C 1
ATOM 764 O O . TYR A 1 105 ? 40.692 51.416 5.043 1.00 38.75 620 TYR A O 1
ATOM 773 N N . HIS A 1 106 ? 40.732 49.339 5.905 1.00 36.22 621 HIS A N 1
ATOM 774 C CA . HIS A 1 106 ? 42.127 49.101 5.551 1.00 43.95 621 HIS A CA 1
ATOM 775 C C . HIS A 1 106 ? 42.325 49.083 4.038 1.00 50.21 621 HIS A C 1
ATOM 776 O O . HIS A 1 106 ? 43.385 49.458 3.538 1.00 56.60 621 HIS A O 1
ATOM 783 N N . ASP A 1 107 ? 41.298 48.650 3.314 1.00 51.95 622 ASP A N 1
ATOM 784 C CA . ASP A 1 107 ? 41.364 48.572 1.858 1.00 55.94 622 ASP A CA 1
ATOM 785 C C . ASP A 1 107 ? 41.377 49.955 1.214 1.00 49.95 622 ASP A C 1
ATOM 786 O O . ASP A 1 107 ? 41.757 50.103 0.052 1.00 52.68 622 ASP A O 1
ATOM 791 N N . PHE A 1 108 ? 40.961 50.964 1.970 1.00 40.54 623 PHE A N 1
ATOM 792 C CA . PHE A 1 108 ? 40.968 52.336 1.478 1.00 40.57 623 PHE A CA 1
ATOM 793 C C . PHE A 1 108 ? 42.180 53.098 2.004 1.00 43.54 623 PHE A C 1
ATOM 794 O O . PHE A 1 108 ? 42.241 54.324 1.920 1.00 42.91 623 PHE A O 1
ATOM 802 N N . GLY A 1 109 ? 43.142 52.360 2.549 1.00 39.70 624 GLY A N 1
ATOM 803 C CA . GLY A 1 109 ? 44.383 52.946 3.023 1.00 39.39 624 GLY A CA 1
ATOM 804 C C . GLY A 1 109 ? 44.241 53.733 4.311 1.00 34.42 624 GLY A C 1
ATOM 805 O O . GLY A 1 109 ? 44.906 54.751 4.499 1.00 36.40 624 GLY A O 1
ATOM 806 N N . TYR A 1 110 ? 43.376 53.261 5.204 1.00 30.94 625 TYR A N 1
ATOM 807 C CA . TYR A 1 110 ? 43.176 53.920 6.490 1.00 34.24 625 TYR A CA 1
ATOM 808 C C . TYR A 1 110 ? 44.070 53.326 7.570 1.00 37.37 625 TYR A C 1
ATOM 809 O O . TYR A 1 110 ? 44.349 52.127 7.571 1.00 33.56 625 TYR A O 1
ATOM 818 N N . ARG A 1 111 ? 44.518 54.179 8.485 1.00 33.65 626 ARG A N 1
ATOM 819 C CA . ARG A 1 111 ? 45.295 53.744 9.639 1.00 34.85 626 ARG A CA 1
ATOM 820 C C . ARG A 1 111 ? 44.422 53.816 10.886 1.00 26.25 626 ARG A C 1
ATOM 821 O O . ARG A 1 111 ? 43.391 54.488 10.887 1.00 23.13 626 ARG A O 1
ATOM 829 N N . PHE A 1 112 ? 44.830 53.127 11.946 1.00 25.93 627 PHE A N 1
ATOM 830 C CA . PHE A 1 112 ? 43.992 53.033 13.134 1.00 25.40 627 PHE A CA 1
ATOM 831 C C . PHE A 1 112 ? 44.716 53.464 14.403 1.00 27.16 627 PHE A C 1
ATOM 832 O O . PHE A 1 112 ? 45.919 53.256 14.552 1.00 17.60 627 PHE A O 1
ATOM 840 N N . PHE A 1 113 ? 43.961 54.067 15.314 1.00 19.93 628 PHE A N 1
ATOM 841 C CA . PHE A 1 113 ? 44.494 54.541 16.582 1.00 13.90 628 PHE A CA 1
ATOM 842 C C . PHE A 1 113 ? 43.513 54.227 17.705 1.00 20.16 628 PHE A C 1
ATOM 843 O O . PHE A 1 113 ? 42.354 54.638 17.655 1.00 25.30 628 PHE A O 1
ATOM 851 N N . LYS A 1 114 ? 43.976 53.499 18.716 1.00 19.68 629 LYS A N 1
ATOM 852 C CA . LYS A 1 114 ? 43.102 53.071 19.804 1.00 23.02 629 LYS A CA 1
ATOM 853 C C . LYS A 1 114 ? 42.747 54.234 20.725 1.00 19.43 629 LYS A C 1
ATOM 854 O O . LYS A 1 114 ? 43.618 54.822 21.365 1.00 21.55 629 LYS A O 1
ATOM 860 N N . LEU A 1 115 ? 41.458 54.553 20.783 1.00 19.67 630 LEU A N 1
ATOM 861 C CA . LEU A 1 115 ? 40.964 55.681 21.567 1.00 15.55 630 LEU A CA 1
ATOM 862 C C . LEU A 1 115 ? 40.752 55.308 23.030 1.00 14.35 630 LEU A C 1
ATOM 863 O O . LEU A 1 115 ? 40.905 56.138 23.926 1.00 19.05 630 LEU A O 1
ATOM 868 N N . GLY A 1 116 ? 40.390 54.052 23.261 1.00 18.87 631 GLY A N 1
ATOM 869 C CA . GLY A 1 116 ? 40.081 53.576 24.594 1.00 12.51 631 GLY A CA 1
ATOM 870 C C . GLY A 1 116 ? 39.342 52.256 24.522 1.00 20.86 631 GLY A C 1
ATOM 871 O O . GLY A 1 116 ? 39.270 51.638 23.460 1.00 30.87 631 GLY A O 1
ATOM 872 N N . GLU A 1 117 ? 38.789 51.822 25.648 1.00 27.63 632 GLU A N 1
ATOM 873 C CA . GLU A 1 117 ? 38.058 50.563 25.697 1.00 20.87 632 GLU A CA 1
ATOM 874 C C . GLU A 1 117 ? 36.732 50.722 26.429 1.00 22.13 632 GLU A C 1
ATOM 875 O O . GLU A 1 117 ? 36.646 51.433 27.430 1.00 21.86 632 GLU A O 1
ATOM 881 N N . GLU A 1 118 ? 35.699 50.062 25.915 1.00 21.93 633 GLU A N 1
ATOM 882 C CA . GLU A 1 118 ? 34.392 50.063 26.559 1.00 21.20 633 GLU A CA 1
ATOM 883 C C . GLU A 1 118 ? 34.315 48.973 27.620 1.00 23.71 633 GLU A C 1
ATOM 884 O O . GLU A 1 118 ? 34.684 47.826 27.372 1.00 19.92 633 GLU A O 1
ATOM 890 N N . ALA A 1 119 ? 33.833 49.338 28.802 1.00 22.79 634 ALA A N 1
ATOM 891 C CA . ALA A 1 119 ? 33.680 48.383 29.891 1.00 14.40 634 ALA A CA 1
ATOM 892 C C . ALA A 1 119 ? 32.380 47.602 29.741 1.00 17.58 634 ALA A C 1
ATOM 893 O O . ALA A 1 119 ? 31.291 48.155 29.895 1.00 21.95 634 ALA A O 1
ATOM 895 N N . ILE A 1 120 ? 32.501 46.313 29.439 1.00 22.64 635 ILE A N 1
ATOM 896 C CA . ILE A 1 120 ? 31.337 45.451 29.277 1.00 24.93 635 ILE A CA 1
ATOM 897 C C . ILE A 1 120 ? 31.196 44.510 30.467 1.00 26.87 635 ILE A C 1
ATOM 898 O O . ILE A 1 120 ? 31.999 43.596 30.644 1.00 32.91 635 ILE A O 1
ATOM 903 N N . VAL A 1 121 ? 30.168 44.739 31.278 1.00 22.49 636 VAL A N 1
ATOM 904 C CA . VAL A 1 121 ? 29.963 43.964 32.495 1.00 21.26 636 VAL A CA 1
ATOM 905 C C . VAL A 1 121 ? 29.002 42.800 32.279 1.00 27.06 636 VAL A C 1
ATOM 906 O O . VAL A 1 121 ? 27.882 42.987 31.805 1.00 29.60 636 VAL A O 1
ATOM 910 N N . ASP A 1 122 ? 29.451 41.598 32.630 1.00 30.51 637 ASP A N 1
ATOM 911 C CA . ASP A 1 122 ? 28.608 40.409 32.577 1.00 34.52 637 ASP A CA 1
ATOM 912 C C . ASP A 1 122 ? 27.578 40.457 33.702 1.00 35.50 637 ASP A C 1
ATOM 913 O O . ASP A 1 122 ? 27.927 40.355 34.877 1.00 40.22 637 ASP A O 1
ATOM 918 N N . LEU A 1 123 ? 26.308 40.607 33.336 1.00 33.14 638 LEU A N 1
ATOM 919 C CA . LEU A 1 123 ? 25.239 40.759 34.318 1.00 37.24 638 LEU A CA 1
ATOM 920 C C . LEU A 1 123 ? 24.914 39.455 35.044 1.00 43.31 638 LEU A C 1
ATOM 921 O O . LEU A 1 123 ? 24.394 39.472 36.160 1.00 47.15 638 LEU A O 1
ATOM 926 N N . ASP A 1 124 ? 25.220 38.329 34.409 1.00 40.63 639 ASP A N 1
ATOM 927 C CA . ASP A 1 124 ? 24.950 37.027 35.007 1.00 44.20 639 ASP A CA 1
ATOM 928 C C . ASP A 1 124 ? 25.928 36.705 36.129 1.00 39.50 639 ASP A C 1
ATOM 929 O O . ASP A 1 124 ? 25.548 36.117 37.142 1.00 42.87 639 ASP A O 1
ATOM 934 N N . THR A 1 125 ? 27.186 37.095 35.949 1.00 38.75 640 THR A N 1
ATOM 935 C CA . THR A 1 125 ? 28.228 36.766 36.916 1.00 42.39 640 THR A CA 1
ATOM 936 C C . THR A 1 125 ? 28.556 37.928 37.849 1.00 43.60 640 THR A C 1
ATOM 937 O O . THR A 1 125 ? 29.376 37.786 38.756 1.00 50.87 640 THR A O 1
ATOM 941 N N . PHE A 1 126 ? 27.921 39.075 37.633 1.00 42.53 641 PHE A N 1
ATOM 942 C CA . PHE A 1 126 ? 28.134 40.218 38.514 1.00 35.79 641 PHE A CA 1
ATOM 943 C C . PHE A 1 126 ? 27.386 40.043 39.828 1.00 34.24 641 PHE A C 1
ATOM 944 O O . PHE A 1 126 ? 26.248 39.576 39.849 1.00 36.30 641 PHE A O 1
ATOM 952 N N . THR A 1 127 ? 28.034 40.431 40.921 1.00 30.78 642 THR A N 1
ATOM 953 C CA . THR A 1 127 ? 27.416 40.382 42.239 1.00 31.43 642 THR A CA 1
ATOM 954 C C . THR A 1 127 ? 28.151 41.300 43.207 1.00 33.65 642 THR A C 1
ATOM 955 O O . THR A 1 127 ? 29.292 41.688 42.962 1.00 36.04 642 THR A O 1
ATOM 959 N N . ILE A 1 128 ? 27.489 41.648 44.304 1.00 42.96 643 ILE A N 1
ATOM 960 C CA . ILE A 1 128 ? 28.110 42.461 45.341 1.00 49.36 643 ILE A CA 1
ATOM 961 C C . ILE A 1 128 ? 28.375 41.610 46.578 1.00 56.38 643 ILE A C 1
ATOM 962 O O . ILE A 1 128 ? 28.602 42.130 47.670 1.00 55.68 643 ILE A O 1
ATOM 967 N N . SER A 1 129 ? 28.349 40.294 46.392 1.00 58.73 644 SER A N 1
ATOM 968 C CA . SER A 1 129 ? 28.533 39.352 47.489 1.00 62.29 644 SER A CA 1
ATOM 969 C C . SER A 1 129 ? 29.987 38.912 47.618 1.00 63.88 644 SER A C 1
ATOM 970 O O . SER A 1 129 ? 30.328 38.120 48.496 1.00 65.00 644 SER A O 1
ATOM 973 N N . GLY A 1 130 ? 30.840 39.428 46.738 1.00 66.62 645 GLY A N 1
ATOM 974 C CA . GLY A 1 130 ? 32.246 39.066 46.732 1.00 77.96 645 GLY A CA 1
ATOM 975 C C . GLY A 1 130 ? 32.974 39.466 48.001 1.00 88.23 645 GLY A C 1
ATOM 976 O O . GLY A 1 130 ? 32.526 40.347 48.734 1.00 89.18 645 GLY A O 1
ATOM 977 N N . LYS A 1 131 ? 34.102 38.811 48.260 1.00 91.73 646 LYS A N 1
ATOM 978 C CA . LYS A 1 131 ? 34.905 39.103 49.442 1.00 89.31 646 LYS A CA 1
ATOM 979 C C . LYS A 1 131 ? 35.558 40.477 49.333 1.00 82.25 646 LYS A C 1
ATOM 980 O O . LYS A 1 131 ? 35.714 41.181 50.330 1.00 76.86 646 LYS A O 1
ATOM 982 N N . LYS A 1 132 ? 35.936 40.851 48.115 1.00 79.69 647 LYS A N 1
ATOM 983 C CA . LYS A 1 132 ? 36.545 42.152 47.867 1.00 80.57 647 LYS A CA 1
ATOM 984 C C . LYS A 1 132 ? 35.485 43.183 47.492 1.00 78.85 647 LYS A C 1
ATOM 985 O O . LYS A 1 132 ? 35.777 44.372 47.362 1.00 79.74 647 LYS A O 1
ATOM 987 N N . ARG A 1 133 ? 34.252 42.716 47.324 1.00 70.58 648 ARG A N 1
ATOM 988 C CA . ARG A 1 133 ? 33.140 43.586 46.956 1.00 64.78 648 ARG A CA 1
ATOM 989 C C . ARG A 1 133 ? 32.445 44.161 48.186 1.00 59.83 648 ARG A C 1
ATOM 990 O O . ARG A 1 133 ? 31.238 44.405 48.171 1.00 56.12 648 ARG A O 1
ATOM 998 N N . ALA A 1 134 ? 33.212 44.377 49.250 1.00 61.37 649 ALA A N 1
ATOM 999 C CA . ALA A 1 134 ? 32.669 44.924 50.487 1.00 59.95 649 ALA A CA 1
ATOM 1000 C C . ALA A 1 134 ? 32.351 46.406 50.333 1.00 53.47 649 ALA A C 1
ATOM 1001 O O . ALA A 1 134 ? 31.491 46.943 51.031 1.00 51.44 649 ALA A O 1
ATOM 1003 N N . GLY A 1 135 ? 33.051 47.063 49.414 1.00 44.85 650 GLY A N 1
ATOM 1004 C CA . GLY A 1 135 ? 32.842 48.476 49.164 1.00 46.30 650 GLY A CA 1
ATOM 1005 C C . GLY A 1 135 ? 31.524 48.749 48.467 1.00 49.15 650 GLY A C 1
ATOM 1006 O O . GLY A 1 135 ? 30.750 49.605 48.895 1.00 46.15 650 GLY A O 1
ATOM 1007 N N . LEU A 1 136 ? 31.267 48.014 47.390 1.00 46.40 651 LEU A N 1
ATOM 1008 C CA . LEU A 1 136 ? 30.041 48.185 46.619 1.00 42.97 651 LEU A CA 1
ATOM 1009 C C . LEU A 1 136 ? 28.813 47.755 47.414 1.00 44.38 651 LEU A C 1
ATOM 1010 O O . LEU A 1 136 ? 27.753 48.374 47.317 1.00 43.84 651 LEU A O 1
ATOM 1015 N N . ARG A 1 137 ? 28.960 46.692 48.199 1.00 41.73 652 ARG A N 1
ATOM 1016 C CA . ARG A 1 137 ? 27.853 46.180 48.997 1.00 41.42 652 ARG A CA 1
ATOM 1017 C C . ARG A 1 137 ? 27.479 47.167 50.099 1.00 38.71 652 ARG A C 1
ATOM 1018 O O . ARG A 1 137 ? 26.312 47.283 50.471 1.00 38.73 652 ARG A O 1
ATOM 1026 N N . ALA A 1 138 ? 28.475 47.883 50.610 1.00 34.73 653 ALA A N 1
ATOM 1027 C CA . ALA A 1 138 ? 28.240 48.894 51.634 1.00 37.39 653 ALA A CA 1
ATOM 1028 C C . ALA A 1 138 ? 27.440 50.061 51.065 1.00 39.63 653 ALA A C 1
ATOM 1029 O O . ALA A 1 138 ? 26.551 50.598 51.727 1.00 43.83 653 ALA A O 1
ATOM 1031 N N . ILE A 1 139 ? 27.762 50.447 49.834 1.00 33.35 654 ILE A N 1
ATOM 1032 C CA . ILE A 1 139 ? 27.065 51.537 49.161 1.00 26.99 654 ILE A CA 1
ATOM 1033 C C . ILE A 1 139 ? 25.604 51.177 48.913 1.00 27.28 654 ILE A C 1
ATOM 1034 O O . ILE A 1 139 ? 24.706 51.980 49.164 1.00 35.97 654 ILE A O 1
ATOM 1039 N N . TYR A 1 140 ? 25.375 49.961 48.428 1.00 25.15 655 TYR A N 1
ATOM 1040 C CA . TYR A 1 140 ? 24.025 49.481 48.157 1.00 24.30 655 TYR A CA 1
ATOM 1041 C C . TYR A 1 140 ? 23.183 49.437 49.427 1.00 24.48 655 TYR A C 1
ATOM 1042 O O . TYR A 1 140 ? 22.048 49.914 49.446 1.00 29.08 655 TYR A O 1
ATOM 1051 N N . ASN A 1 141 ? 23.747 48.868 50.488 1.00 31.49 656 ASN A N 1
ATOM 1052 C CA . ASN A 1 141 ? 23.037 48.738 51.755 1.00 34.25 656 ASN A CA 1
ATOM 1053 C C . ASN A 1 141 ? 22.668 50.088 52.356 1.00 37.85 656 ASN A C 1
ATOM 1054 O O . ASN A 1 141 ? 21.595 50.242 52.938 1.00 42.34 656 ASN A O 1
ATOM 1059 N N . ARG A 1 142 ? 23.557 51.065 52.209 1.00 33.37 657 ARG A N 1
ATOM 1060 C CA . ARG A 1 142 ? 23.311 52.402 52.738 1.00 34.62 657 ARG A CA 1
ATOM 1061 C C . ARG A 1 142 ? 22.156 53.081 52.005 1.00 34.33 657 ARG A C 1
ATOM 1062 O O . ARG A 1 142 ? 21.278 53.676 52.631 1.00 31.63 657 ARG A O 1
ATOM 1070 N N . PHE A 1 143 ? 22.160 52.983 50.679 1.00 23.54 658 PHE A N 1
ATOM 1071 C CA . PHE A 1 143 ? 21.077 53.528 49.869 1.00 30.36 658 PHE A CA 1
ATOM 1072 C C . PHE A 1 143 ? 19.765 52.807 50.162 1.00 36.96 658 PHE A C 1
ATOM 1073 O O . PHE A 1 143 ? 18.698 53.420 50.176 1.00 32.47 658 PHE A O 1
ATOM 1081 N N . GLU A 1 144 ? 19.852 51.501 50.396 1.00 37.33 659 GLU A N 1
ATOM 1082 C CA . GLU A 1 144 ? 18.678 50.710 50.749 1.00 33.65 659 GLU A CA 1
ATOM 1083 C C . GLU A 1 144 ? 18.182 51.075 52.142 1.00 32.92 659 GLU A C 1
ATOM 1084 O O . GLU A 1 144 ? 16.979 51.090 52.397 1.00 30.21 659 GLU A O 1
ATOM 1090 N N . ARG A 1 145 ? 19.117 51.370 53.039 1.00 35.54 660 ARG A N 1
ATOM 1091 C CA . ARG A 1 145 ? 18.780 51.732 54.411 1.00 39.38 660 ARG A CA 1
ATOM 1092 C C . ARG A 1 145 ? 18.077 53.083 54.462 1.00 39.18 660 ARG A C 1
ATOM 1093 O O . ARG A 1 145 ? 17.054 53.237 55.128 1.00 35.15 660 ARG A O 1
ATOM 1101 N N . GLU A 1 146 ? 18.629 54.057 53.745 1.00 36.25 661 GLU A N 1
ATOM 1102 C CA . GLU A 1 146 ? 18.103 55.418 53.764 1.00 32.78 661 GLU A CA 1
ATOM 1103 C C . GLU A 1 146 ? 16.829 55.554 52.930 1.00 32.56 661 GLU A C 1
ATOM 1104 O O . GLU A 1 146 ? 16.244 56.634 52.850 1.00 37.02 661 GLU A O 1
ATOM 1110 N N . GLY A 1 147 ? 16.408 54.456 52.310 1.00 31.63 662 GLY A N 1
ATOM 1111 C CA . GLY A 1 147 ? 15.107 54.391 51.671 1.00 22.02 662 GLY A CA 1
ATOM 1112 C C . GLY A 1 147 ? 15.021 54.935 50.258 1.00 28.34 662 GLY A C 1
ATOM 1113 O O . GLY A 1 147 ? 13.989 55.476 49.863 1.00 29.56 662 GLY A O 1
ATOM 1114 N N . TYR A 1 148 ? 16.096 54.791 49.492 1.00 25.59 663 TYR A N 1
ATOM 1115 C CA . TYR A 1 148 ? 16.078 55.194 48.091 1.00 23.42 663 TYR A CA 1
ATOM 1116 C C . TYR A 1 148 ? 15.496 54.082 47.225 1.00 25.64 663 TYR A C 1
ATOM 1117 O O . TYR A 1 148 ? 15.771 52.903 47.447 1.00 30.37 663 TYR A O 1
ATOM 1126 N N . THR A 1 149 ? 14.685 54.464 46.243 1.00 22.89 664 THR A N 1
ATOM 1127 C CA . THR A 1 149 ? 14.035 53.491 45.373 1.00 26.48 664 THR A CA 1
ATOM 1128 C C . THR A 1 149 ? 14.377 53.731 43.907 1.00 22.69 664 THR A C 1
ATOM 1129 O O . THR A 1 149 ? 14.493 54.873 43.463 1.00 23.50 664 THR A O 1
ATOM 1133 N N . PHE A 1 150 ? 14.535 52.641 43.164 1.00 29.85 665 PHE A N 1
ATOM 1134 C CA . PHE A 1 150 ? 14.933 52.701 41.762 1.00 27.99 665 PHE A CA 1
ATOM 1135 C C . PHE A 1 150 ? 13.770 52.317 40.851 1.00 29.17 665 PHE A C 1
ATOM 1136 O O . PHE A 1 150 ? 13.160 51.263 41.027 1.00 30.34 665 PHE A O 1
ATOM 1144 N N . HIS A 1 151 ? 13.465 53.174 39.880 1.00 28.25 666 HIS A N 1
ATOM 1145 C CA . HIS A 1 151 ? 12.330 52.946 38.990 1.00 21.47 666 HIS A CA 1
ATOM 1146 C C . HIS A 1 151 ? 12.680 53.228 37.533 1.00 24.62 666 HIS A C 1
ATOM 1147 O O . HIS A 1 151 ? 13.410 54.171 37.230 1.00 24.32 666 HIS A O 1
ATOM 1154 N N . VAL A 1 152 ? 12.149 52.407 36.633 1.00 23.28 667 VAL A N 1
ATOM 1155 C CA . VAL A 1 152 ? 12.330 52.621 35.202 1.00 25.20 667 VAL A CA 1
ATOM 1156 C C . VAL A 1 152 ? 11.012 53.038 34.556 1.00 34.22 667 VAL A C 1
ATOM 1157 O O . VAL A 1 152 ? 10.033 52.292 34.581 1.00 35.46 667 VAL A O 1
ATOM 1161 N N . GLU A 1 153 ? 10.993 54.237 33.982 1.00 32.21 668 GLU A N 1
ATOM 1162 C CA . GLU A 1 153 ? 9.777 54.777 33.382 1.00 30.76 668 GLU A CA 1
ATOM 1163 C C . GLU A 1 153 ? 9.775 54.611 31.865 1.00 28.27 668 GLU A C 1
ATOM 1164 O O . GLU A 1 153 ? 10.826 54.630 31.226 1.00 29.19 668 GLU A O 1
ATOM 1170 N N . GLN A 1 154 ? 8.583 54.455 31.298 1.00 32.82 669 GLN A N 1
ATOM 1171 C CA . GLN A 1 154 ? 8.431 54.265 29.860 1.00 26.93 669 GLN A CA 1
ATOM 1172 C C . GLN A 1 154 ? 7.805 55.492 29.205 1.00 22.68 669 GLN A C 1
ATOM 1173 O O . GLN A 1 154 ? 6.909 56.112 29.776 1.00 25.23 669 GLN A O 1
ATOM 1179 N N . PRO A 1 155 ? 8.280 55.846 28.001 1.00 25.31 670 PRO A N 1
ATOM 1180 C CA . PRO A 1 155 ? 7.680 56.937 27.225 1.00 25.65 670 PRO A CA 1
ATOM 1181 C C . PRO A 1 155 ? 6.226 56.626 26.876 1.00 30.48 670 PRO A C 1
ATOM 1182 O O . PRO A 1 155 ? 5.875 55.449 26.786 1.00 27.41 670 PRO A O 1
ATOM 1186 N N . PRO A 1 156 ? 5.391 57.659 26.671 1.00 27.70 671 PRO A N 1
ATOM 1187 C CA . PRO A 1 156 ? 5.733 59.086 26.661 1.00 23.56 671 PRO A CA 1
ATOM 1188 C C . PRO A 1 156 ? 5.866 59.692 28.055 1.00 29.33 671 PRO A C 1
ATOM 1189 O O . PRO A 1 156 ? 5.258 59.201 29.006 1.00 26.39 671 PRO A O 1
ATOM 1193 N N . PHE A 1 157 ? 6.654 60.756 28.165 1.00 28.86 672 PHE A N 1
ATOM 1194 C CA . PHE A 1 157 ? 6.855 61.432 29.439 1.00 31.68 672 PHE A CA 1
ATOM 1195 C C . PHE A 1 157 ? 6.167 62.792 29.448 1.00 33.39 672 PHE A C 1
ATOM 1196 O O . PHE A 1 157 ? 6.189 63.516 28.452 1.00 33.68 672 PHE A O 1
ATOM 1204 N N . SER A 1 158 ? 5.557 63.135 30.578 1.00 23.79 673 SER A N 1
ATOM 1205 C CA . SER A 1 158 ? 4.855 64.406 30.717 1.00 26.28 673 SER A CA 1
ATOM 1206 C C . SER A 1 158 ? 5.831 65.550 30.957 1.00 28.39 673 SER A C 1
ATOM 1207 O O . SER A 1 158 ? 7.002 65.323 31.262 1.00 33.65 673 SER A O 1
ATOM 1210 N N . ARG A 1 159 ? 5.341 66.778 30.820 1.00 24.77 674 ARG A N 1
ATOM 1211 C CA . ARG A 1 159 ? 6.160 67.961 31.049 1.00 26.60 674 ARG A CA 1
ATOM 1212 C C . ARG A 1 159 ? 6.586 68.048 32.510 1.00 24.24 674 ARG A C 1
ATOM 1213 O O . ARG A 1 159 ? 7.707 68.457 32.813 1.00 37.49 674 ARG A O 1
ATOM 1221 N N . GLU A 1 160 ? 5.690 67.657 33.411 1.00 15.88 675 GLU A N 1
ATOM 1222 C CA . GLU A 1 160 ? 5.989 67.673 34.838 1.00 29.99 675 GLU A CA 1
ATOM 1223 C C . GLU A 1 160 ? 7.160 66.750 35.154 1.00 31.97 675 GLU A C 1
ATOM 1224 O O . GLU A 1 160 ? 8.019 67.077 35.973 1.00 30.33 675 GLU A O 1
ATOM 1230 N N . PHE A 1 161 ? 7.190 65.599 34.491 1.00 30.15 676 PHE A N 1
ATOM 1231 C CA . PHE A 1 161 ? 8.265 64.634 34.677 1.00 25.38 676 PHE A CA 1
ATOM 1232 C C . PHE A 1 161 ? 9.575 65.158 34.094 1.00 22.70 676 PHE A C 1
ATOM 1233 O O . PHE A 1 161 ? 10.629 65.048 34.719 1.00 32.97 676 PHE A O 1
ATOM 1241 N N . LEU A 1 162 ? 9.498 65.733 32.898 1.00 20.06 677 LEU A N 1
ATOM 1242 C CA . LEU A 1 162 ? 10.675 66.283 32.234 1.00 24.09 677 LEU A CA 1
ATOM 1243 C C . LEU A 1 162 ? 11.240 67.479 32.996 1.00 21.16 677 LEU A C 1
ATOM 1244 O O . LEU A 1 162 ? 12.456 67.661 33.063 1.00 19.90 677 LEU A O 1
ATOM 1249 N N . ASN A 1 163 ? 10.355 68.290 33.569 1.00 19.55 678 ASN A N 1
ATOM 1250 C CA . ASN A 1 163 ? 10.778 69.423 34.386 1.00 20.96 678 ASN A CA 1
ATOM 1251 C C . ASN A 1 163 ? 11.603 68.975 35.585 1.00 17.88 678 ASN A C 1
ATOM 1252 O O . ASN A 1 163 ? 12.597 69.611 35.937 1.00 18.80 678 ASN A O 1
ATOM 1257 N N . GLU A 1 164 ? 11.186 67.877 36.208 1.00 17.76 679 GLU A N 1
ATOM 1258 C CA . GLU A 1 164 ? 11.898 67.330 37.357 1.00 19.53 679 GLU A CA 1
ATOM 1259 C C . GLU A 1 164 ? 13.258 66.774 36.945 1.00 22.22 679 GLU A C 1
ATOM 1260 O O . GLU A 1 164 ? 14.216 66.820 37.717 1.00 17.69 679 GLU A O 1
ATOM 1266 N N . LEU A 1 165 ? 13.336 66.250 35.726 1.00 16.05 680 LEU A N 1
ATOM 1267 C CA . LEU A 1 165 ? 14.598 65.746 35.200 1.00 13.74 680 LEU A CA 1
ATOM 1268 C C . LEU A 1 165 ? 15.527 66.896 34.834 1.00 14.94 680 LEU A C 1
ATOM 1269 O O . LEU A 1 165 ? 16.742 66.800 35.003 1.00 18.38 680 LEU A O 1
ATOM 1274 N N . ARG A 1 166 ? 14.948 67.983 34.332 1.00 15.04 681 ARG A N 1
ATOM 1275 C CA . ARG A 1 166 ? 15.731 69.148 33.931 1.00 22.01 681 ARG A CA 1
ATOM 1276 C C . ARG A 1 166 ? 16.382 69.814 35.138 1.00 23.39 681 ARG A C 1
ATOM 1277 O O . ARG A 1 166 ? 17.537 70.238 35.076 1.00 19.37 681 ARG A O 1
ATOM 1285 N N . GLN A 1 167 ? 15.633 69.903 36.234 1.00 17.86 682 GLN A N 1
ATOM 1286 C CA . GLN A 1 167 ? 16.148 70.472 37.475 1.00 13.94 682 GLN A CA 1
ATOM 1287 C C . GLN A 1 167 ? 17.352 69.681 37.973 1.00 23.51 682 GLN A C 1
ATOM 1288 O O . GLN A 1 167 ? 18.342 70.256 38.424 1.00 26.78 682 GLN A O 1
ATOM 1294 N N . VAL A 1 168 ? 17.259 68.359 37.883 1.00 23.02 683 VAL A N 1
ATOM 1295 C CA . VAL A 1 168 ? 18.369 67.483 38.237 1.00 23.13 683 VAL A CA 1
ATOM 1296 C C . VAL A 1 168 ? 19.531 67.668 37.262 1.00 22.13 683 VAL A C 1
ATOM 1297 O O . VAL A 1 168 ? 20.692 67.745 37.668 1.00 21.81 683 VAL A O 1
ATOM 1301 N N . SER A 1 169 ? 19.206 67.749 35.976 1.00 19.18 684 SER A N 1
ATOM 1302 C CA . SER A 1 169 ? 20.214 67.914 34.935 1.00 14.93 684 SER A CA 1
ATOM 1303 C C . SER A 1 169 ? 20.946 69.248 35.054 1.00 17.19 684 SER A C 1
ATOM 1304 O O . SER A 1 169 ? 22.176 69.288 35.034 1.00 22.87 684 SER A O 1
ATOM 1307 N N . ASP A 1 170 ? 20.186 70.334 35.178 1.00 23.96 685 ASP A N 1
ATOM 1308 C CA . ASP A 1 170 ? 20.763 71.672 35.301 1.00 23.42 685 ASP A CA 1
ATOM 1309 C C . ASP A 1 170 ? 21.681 71.780 36.513 1.00 25.18 685 ASP A C 1
ATOM 1310 O O . ASP A 1 170 ? 22.741 72.402 36.447 1.00 28.20 685 ASP A O 1
ATOM 1315 N N . GLU A 1 171 ? 21.265 71.173 37.619 1.00 30.44 686 GLU A N 1
ATOM 1316 C CA . GLU A 1 171 ? 22.048 71.199 38.847 1.00 28.14 686 GLU A CA 1
ATOM 1317 C C . GLU A 1 171 ? 23.335 70.397 38.678 1.00 29.92 686 GLU A C 1
ATOM 1318 O O . GLU A 1 171 ? 24.387 70.767 39.200 1.00 26.00 686 GLU A O 1
ATOM 1324 N N . TRP A 1 172 ? 23.241 69.301 37.933 1.00 27.12 687 TRP A N 1
ATOM 1325 C CA . TRP A 1 172 ? 24.387 68.442 37.669 1.00 16.70 687 TRP A CA 1
ATOM 1326 C C . TRP A 1 172 ? 25.395 69.125 36.748 1.00 20.68 687 TRP A C 1
ATOM 1327 O O . TRP A 1 172 ? 26.604 69.008 36.944 1.00 18.76 687 TRP A O 1
ATOM 1338 N N . LEU A 1 173 ? 24.887 69.839 35.747 1.00 21.80 688 LEU A N 1
ATOM 1339 C CA . LEU A 1 173 ? 25.735 70.515 34.770 1.00 21.27 688 LEU A CA 1
ATOM 1340 C C . LEU A 1 173 ? 26.519 71.670 35.381 1.00 25.88 688 LEU A C 1
ATOM 1341 O O . LEU A 1 173 ? 27.686 71.884 35.050 1.00 19.12 688 LEU A O 1
ATOM 1346 N N . GLY A 1 174 ? 25.873 72.416 36.271 1.00 24.03 689 GLY A N 1
ATOM 1347 C CA . GLY A 1 174 ? 26.489 73.589 36.859 1.00 23.15 689 GLY A CA 1
ATOM 1348 C C . GLY A 1 174 ? 26.685 74.666 35.812 1.00 27.09 689 GLY A C 1
ATOM 1349 O O . GLY A 1 174 ? 25.748 75.022 35.099 1.00 29.27 689 GLY A O 1
ATOM 1350 N N . ARG A 1 175 ? 27.907 75.177 35.705 1.00 22.23 690 ARG A N 1
ATOM 1351 C CA . ARG A 1 175 ? 28.206 76.217 34.728 1.00 27.41 690 ARG A CA 1
ATOM 1352 C C . ARG A 1 175 ? 28.617 75.614 33.387 1.00 25.62 690 ARG A C 1
ATOM 1353 O O . ARG A 1 175 ? 28.902 76.338 32.435 1.00 37.20 690 ARG A O 1
ATOM 1361 N N . LYS A 1 176 ? 28.647 74.287 33.318 1.00 25.00 691 LYS A N 1
ATOM 1362 C CA . LYS A 1 176 ? 29.036 73.600 32.091 1.00 33.64 691 LYS A CA 1
ATOM 1363 C C . LYS A 1 176 ? 27.884 73.523 31.095 1.00 29.19 691 LYS A C 1
ATOM 1364 O O . LYS A 1 176 ? 26.720 73.418 31.480 1.00 24.06 691 LYS A O 1
ATOM 1370 N N . LYS A 1 177 ? 28.219 73.582 29.811 1.00 24.34 692 LYS A N 1
ATOM 1371 C CA . LYS A 1 177 ? 27.226 73.437 28.757 1.00 22.83 692 LYS A CA 1
ATOM 1372 C C . LYS A 1 177 ? 27.259 72.025 28.192 1.00 25.93 692 LYS A C 1
ATOM 1373 O O . LYS A 1 177 ? 28.177 71.255 28.473 1.00 23.29 692 LYS A O 1
ATOM 1379 N N . GLU A 1 178 ? 26.252 71.691 27.392 1.00 25.84 693 GLU A N 1
ATOM 1380 C CA . GLU A 1 178 ? 26.107 70.340 26.865 1.00 22.73 693 GLU A CA 1
ATOM 1381 C C . GLU A 1 178 ? 27.137 70.010 25.790 1.00 18.57 693 GLU A C 1
ATOM 1382 O O . GLU A 1 178 ? 27.537 70.872 25.009 1.00 19.86 693 GLU A O 1
ATOM 1388 N N . LYS A 1 179 ? 27.562 68.751 25.764 1.00 16.34 694 LYS A N 1
ATOM 1389 C CA . LYS A 1 179 ? 28.398 68.236 24.688 1.00 18.42 694 LYS A CA 1
ATOM 1390 C C . LYS A 1 179 ? 27.519 67.458 23.717 1.00 19.35 694 LYS A C 1
ATOM 1391 O O . LYS A 1 179 ? 26.366 67.160 24.026 1.00 25.08 694 LYS A O 1
ATOM 1397 N N . GLY A 1 180 ? 28.054 67.128 22.546 1.00 19.33 695 GLY A N 1
ATOM 1398 C CA . GLY A 1 180 ? 27.256 66.465 21.531 1.00 13.78 695 GLY A CA 1
ATOM 1399 C C . GLY A 1 180 ? 27.999 65.457 20.678 1.00 15.22 695 GLY A C 1
ATOM 1400 O O . GLY A 1 180 ? 29.008 64.888 21.101 1.00 20.44 695 GLY A O 1
ATOM 1401 N N . PHE A 1 181 ? 27.478 65.239 19.473 1.00 12.28 696 PHE A N 1
ATOM 1402 C CA . PHE A 1 181 ? 28.026 64.288 18.506 1.00 20.49 696 PHE A CA 1
ATOM 1403 C C . PHE A 1 181 ? 28.076 62.863 19.056 1.00 18.03 696 PHE A C 1
ATOM 1404 O O . PHE A 1 181 ? 27.177 62.062 18.799 1.00 21.69 696 PHE A O 1
ATOM 1412 N N . SER A 1 182 ? 29.126 62.553 19.810 1.00 24.02 697 SER A N 1
ATOM 1413 C CA . SER A 1 182 ? 29.313 61.207 20.346 1.00 22.67 697 SER A CA 1
ATOM 1414 C C . SER A 1 182 ? 28.766 61.078 21.762 1.00 20.22 697 SER A C 1
ATOM 1415 O O . SER A 1 182 ? 28.765 59.990 22.339 1.00 15.38 697 SER A O 1
ATOM 1418 N N . LEU A 1 183 ? 28.314 62.194 22.321 1.00 21.27 698 LEU A N 1
ATOM 1419 C CA . LEU A 1 183 ? 27.713 62.199 23.649 1.00 22.48 698 LEU A CA 1
ATOM 1420 C C . LEU A 1 183 ? 26.290 62.730 23.573 1.00 26.51 698 LEU A C 1
ATOM 1421 O O . LEU A 1 183 ? 25.957 63.512 22.683 1.00 20.36 698 LEU A O 1
ATOM 1426 N N . GLY A 1 184 ? 25.449 62.303 24.506 1.00 27.77 699 GLY A N 1
ATOM 1427 C CA . GLY A 1 184 ? 24.078 62.769 24.541 1.00 20.70 699 GLY A CA 1
ATOM 1428 C C . GLY A 1 184 ? 23.925 64.038 25.351 1.00 23.60 699 GLY A C 1
ATOM 1429 O O . GLY A 1 184 ? 24.801 64.399 26.138 1.00 21.33 699 GLY A O 1
ATOM 1430 N N . PHE A 1 185 ? 22.809 64.725 25.145 1.00 17.69 700 PHE A N 1
ATOM 1431 C CA . PHE A 1 185 ? 22.484 65.909 25.925 1.00 19.72 700 PHE A CA 1
ATOM 1432 C C . PHE A 1 185 ? 20.989 65.939 26.216 1.00 20.90 700 PHE A C 1
ATOM 1433 O O . PHE A 1 185 ? 20.232 65.115 25.702 1.00 22.90 700 PHE A O 1
ATOM 1441 N N . PHE A 1 186 ? 20.569 66.890 27.042 1.00 20.31 701 PHE A N 1
ATOM 1442 C CA . PHE A 1 186 ? 19.174 66.978 27.449 1.00 22.55 701 PHE A CA 1
ATOM 1443 C C . PHE A 1 186 ? 18.306 67.582 26.348 1.00 24.52 701 PHE A C 1
ATOM 1444 O O . PHE A 1 186 ? 18.130 68.799 26.284 1.00 20.82 701 PHE A O 1
ATOM 1452 N N . GLN A 1 187 ? 17.777 66.726 25.480 1.00 25.07 702 GLN A N 1
ATOM 1453 C CA . GLN A 1 187 ? 16.795 67.147 24.488 1.00 29.14 702 GLN A CA 1
ATOM 1454 C C . GLN A 1 187 ? 15.516 66.338 24.659 1.00 30.84 702 GLN A C 1
ATOM 1455 O O . GLN A 1 187 ? 15.552 65.111 24.735 1.00 28.82 702 GLN A O 1
ATOM 1461 N N . GLU A 1 188 ? 14.389 67.037 24.712 1.00 27.25 703 GLU A N 1
ATOM 1462 C CA . GLU A 1 188 ? 13.100 66.417 24.989 1.00 23.46 703 GLU A CA 1
ATOM 1463 C C . GLU A 1 188 ? 12.708 65.372 23.944 1.00 21.94 703 GLU A C 1
ATOM 1464 O O . GLU A 1 188 ? 12.241 64.292 24.298 1.00 19.21 703 GLU A O 1
ATOM 1470 N N . ASP A 1 189 ? 12.903 65.691 22.666 1.00 19.40 704 ASP A N 1
ATOM 1471 C CA . ASP A 1 189 ? 12.655 64.734 21.589 1.00 24.83 704 ASP A CA 1
ATOM 1472 C C . ASP A 1 189 ? 13.470 63.461 21.789 1.00 30.05 704 ASP A C 1
ATOM 1473 O O . ASP A 1 189 ? 12.950 62.351 21.680 1.00 24.96 704 ASP A O 1
ATOM 1478 N N . TYR A 1 190 ? 14.752 63.643 22.083 1.00 30.11 705 TYR A N 1
ATOM 1479 C CA . TYR A 1 190 ? 15.676 62.537 22.296 1.00 25.13 705 TYR A CA 1
ATOM 1480 C C . TYR A 1 190 ? 15.276 61.685 23.496 1.00 19.83 705 TYR A C 1
ATOM 1481 O O . TYR A 1 190 ? 15.357 60.457 23.452 1.00 21.13 705 TYR A O 1
ATOM 1490 N N . LEU A 1 191 ? 14.830 62.342 24.561 1.00 16.11 706 LEU A N 1
ATOM 1491 C CA . LEU A 1 191 ? 14.479 61.652 25.798 1.00 11.39 706 LEU A CA 1
ATOM 1492 C C . LEU A 1 191 ? 13.200 60.822 25.677 1.00 21.41 706 LEU A C 1
ATOM 1493 O O . LEU A 1 191 ? 12.965 59.917 26.478 1.00 18.69 706 LEU A O 1
ATOM 1498 N N . GLN A 1 192 ? 12.376 61.129 24.680 1.00 21.88 707 GLN A N 1
ATOM 1499 C CA . GLN A 1 192 ? 11.135 60.390 24.459 1.00 19.42 707 GLN A CA 1
ATOM 1500 C C . GLN A 1 192 ? 11.380 59.075 23.722 1.00 18.57 707 GLN A C 1
ATOM 1501 O O . GLN A 1 192 ? 10.472 58.258 23.577 1.00 19.31 707 GLN A O 1
ATOM 1507 N N . LYS A 1 193 ? 12.612 58.875 23.264 1.00 18.38 708 LYS A N 1
ATOM 1508 C CA . LYS A 1 193 ? 12.937 57.744 22.401 1.00 26.08 708 LYS A CA 1
ATOM 1509 C C . LYS A 1 193 ? 13.353 56.487 23.166 1.00 27.43 708 LYS A C 1
ATOM 1510 O O . LYS A 1 193 ? 13.595 55.442 22.562 1.00 33.90 708 LYS A O 1
ATOM 1516 N N . ALA A 1 194 ? 13.435 56.583 24.488 1.00 28.71 709 ALA A N 1
ATOM 1517 C CA . ALA A 1 194 ? 13.952 55.477 25.288 1.00 25.91 709 ALA A CA 1
ATOM 1518 C C . ALA A 1 194 ? 13.440 55.530 26.724 1.00 22.19 709 ALA A C 1
ATOM 1519 O O . ALA A 1 194 ? 13.037 56.591 27.200 1.00 24.99 709 ALA A O 1
ATOM 1521 N N . PRO A 1 195 ? 13.443 54.378 27.418 1.00 23.20 710 PRO A N 1
ATOM 1522 C CA . PRO A 1 195 ? 13.063 54.360 28.835 1.00 14.85 710 PRO A CA 1
ATOM 1523 C C . PRO A 1 195 ? 13.986 55.224 29.685 1.00 26.40 710 PRO A C 1
ATOM 1524 O O . PRO A 1 195 ? 15.161 55.385 29.350 1.00 25.64 710 PRO A O 1
ATOM 1528 N N . ILE A 1 196 ? 13.456 55.775 30.771 1.00 15.94 711 ILE A N 1
ATOM 1529 C CA . ILE A 1 196 ? 14.260 56.575 31.683 1.00 19.55 711 ILE A CA 1
ATOM 1530 C C . ILE A 1 196 ? 14.225 55.987 33.085 1.00 16.02 711 ILE A C 1
ATOM 1531 O O . ILE A 1 196 ? 13.157 55.827 33.676 1.00 12.98 711 ILE A O 1
ATOM 1536 N N . ALA A 1 197 ? 15.401 55.658 33.609 1.00 17.01 712 ALA A N 1
ATOM 1537 C CA . ALA A 1 197 ? 15.516 55.126 34.960 1.00 15.75 712 ALA A CA 1
ATOM 1538 C C . ALA A 1 197 ? 15.785 56.254 35.944 1.00 18.93 712 ALA A C 1
ATOM 1539 O O . ALA A 1 197 ? 16.654 57.091 35.710 1.00 29.54 712 ALA A O 1
ATOM 1541 N N . VAL A 1 198 ? 15.034 56.281 37.040 1.00 17.61 713 VAL A N 1
ATOM 1542 C CA . VAL A 1 198 ? 15.195 57.329 38.040 1.00 23.46 713 VAL A CA 1
ATOM 1543 C C . VAL A 1 198 ? 15.475 56.762 39.428 1.00 30.85 713 VAL A C 1
ATOM 1544 O O . VAL A 1 198 ? 15.107 55.628 39.736 1.00 29.18 713 VAL A O 1
ATOM 1548 N N . LEU A 1 199 ? 16.138 57.560 40.257 1.00 21.41 714 LEU A N 1
ATOM 1549 C CA . LEU A 1 199 ? 16.355 57.211 41.653 1.00 21.61 714 LEU A CA 1
ATOM 1550 C C . LEU A 1 199 ? 15.649 58.226 42.544 1.00 24.01 714 LEU A C 1
ATOM 1551 O O . LEU A 1 199 ? 15.970 59.414 42.521 1.00 23.58 714 LEU A O 1
ATOM 1556 N N . LYS A 1 200 ? 14.680 57.754 43.320 1.00 25.30 715 LYS A N 1
ATOM 1557 C CA . LYS A 1 200 ? 13.899 58.633 44.181 1.00 28.73 715 LYS A CA 1
ATOM 1558 C C . LYS A 1 200 ? 14.253 58.452 45.650 1.00 30.25 715 LYS A C 1
ATOM 1559 O O . LYS A 1 200 ? 14.639 57.366 46.077 1.00 33.70 715 LYS A O 1
ATOM 1565 N N . SER A 1 201 ? 14.116 59.527 46.420 1.00 32.70 716 SER A N 1
ATOM 1566 C CA . SER A 1 201 ? 14.306 59.467 47.863 1.00 31.59 716 SER A CA 1
ATOM 1567 C C . SER A 1 201 ? 13.049 58.918 48.527 1.00 39.42 716 SER A C 1
ATOM 1568 O O . SER A 1 201 ? 12.112 58.507 47.843 1.00 39.43 716 SER A O 1
ATOM 1571 N N . GLU A 1 202 ? 13.031 58.911 49.856 1.00 41.60 717 GLU A N 1
ATOM 1572 C CA . GLU A 1 202 ? 11.859 58.457 50.599 1.00 41.15 717 GLU A CA 1
ATOM 1573 C C . GLU A 1 202 ? 10.659 59.364 50.354 1.00 42.52 717 GLU A C 1
ATOM 1574 O O . GLU A 1 202 ? 9.518 58.904 50.307 1.00 40.97 717 GLU A O 1
ATOM 1580 N N . GLU A 1 203 ? 10.928 60.656 50.190 1.00 44.85 718 GLU A N 1
ATOM 1581 C CA . GLU A 1 203 ? 9.876 61.640 49.965 1.00 45.47 718 GLU A CA 1
ATOM 1582 C C . GLU A 1 203 ? 9.371 61.595 48.526 1.00 42.09 718 GLU A C 1
ATOM 1583 O O . GLU A 1 203 ? 8.454 62.328 48.156 1.00 47.37 718 GLU A O 1
ATOM 1589 N N . GLY A 1 204 ? 9.978 60.731 47.718 1.00 36.11 719 GLY A N 1
ATOM 1590 C CA . GLY A 1 204 ? 9.576 60.568 46.334 1.00 32.40 719 GLY A CA 1
ATOM 1591 C C . GLY A 1 204 ? 10.210 61.592 45.416 1.00 34.53 719 GLY A C 1
ATOM 1592 O O . GLY A 1 204 ? 9.750 61.800 44.293 1.00 39.46 719 GLY A O 1
ATOM 1593 N N . GLU A 1 205 ? 11.272 62.235 45.892 1.00 27.72 720 GLU A N 1
ATOM 1594 C CA . GLU A 1 205 ? 11.962 63.245 45.102 1.00 27.18 720 GLU A CA 1
ATOM 1595 C C . GLU A 1 205 ? 13.044 62.624 44.227 1.00 28.20 720 GLU A C 1
ATOM 1596 O O . GLU A 1 205 ? 13.934 61.930 44.719 1.00 36.58 720 GLU A O 1
ATOM 1602 N N . ILE A 1 206 ? 12.958 62.879 42.926 1.00 21.86 721 ILE A N 1
ATOM 1603 C CA . ILE A 1 206 ? 13.943 62.384 41.973 1.00 23.13 721 ILE A CA 1
ATOM 1604 C C . ILE A 1 206 ? 15.290 63.066 42.188 1.00 20.95 721 ILE A C 1
ATOM 1605 O O . ILE A 1 206 ? 15.404 64.284 42.056 1.00 26.56 721 ILE A O 1
ATOM 1610 N N . VAL A 1 207 ? 16.306 62.277 42.521 1.00 13.55 722 VAL A N 1
ATOM 1611 C CA . VAL A 1 207 ? 17.636 62.823 42.768 1.00 19.30 722 VAL A CA 1
ATOM 1612 C C . VAL A 1 207 ? 18.636 62.404 41.695 1.00 23.50 722 VAL A C 1
ATOM 1613 O O . VAL A 1 207 ? 19.766 62.888 41.674 1.00 27.11 722 VAL A O 1
ATOM 1617 N N . ALA A 1 208 ? 18.217 61.506 40.807 1.00 13.61 723 ALA A N 1
ATOM 1618 C CA . ALA A 1 208 ? 19.082 61.036 39.727 1.00 20.46 723 ALA A CA 1
ATOM 1619 C C . ALA A 1 208 ? 18.272 60.400 38.602 1.00 17.91 723 ALA A C 1
ATOM 1620 O O . ALA A 1 208 ? 17.198 59.852 38.840 1.00 17.33 723 ALA A O 1
ATOM 1622 N N . PHE A 1 209 ? 18.787 60.472 37.377 1.00 15.72 724 PHE A N 1
ATOM 1623 C CA . PHE A 1 209 ? 18.128 59.816 36.252 1.00 8.82 724 PHE A CA 1
ATOM 1624 C C . PHE A 1 209 ? 19.115 59.341 35.192 1.00 19.70 724 PHE A C 1
ATOM 1625 O O . PHE A 1 209 ? 20.203 59.899 35.040 1.00 18.21 724 PHE A O 1
ATOM 1633 N N . MET A 1 210 ? 18.719 58.300 34.465 1.00 14.40 725 MET A N 1
ATOM 1634 C CA . MET A 1 210 ? 19.500 57.766 33.355 1.00 12.31 725 MET A CA 1
ATOM 1635 C C . MET A 1 210 ? 18.563 57.328 32.239 1.00 15.80 725 MET A C 1
ATOM 1636 O O . MET A 1 210 ? 17.459 56.858 32.506 1.00 17.99 725 MET A O 1
ATOM 1641 N N . ASN A 1 211 ? 18.997 57.477 30.993 1.00 18.67 726 ASN A N 1
ATOM 1642 C CA . ASN A 1 211 ? 18.206 56.998 29.867 1.00 20.53 726 ASN A CA 1
ATOM 1643 C C . ASN A 1 211 ? 18.759 55.679 29.331 1.00 23.05 726 ASN A C 1
ATOM 1644 O O . ASN A 1 211 ? 19.932 55.586 28.969 1.00 28.30 726 ASN A O 1
ATOM 1649 N N . ILE A 1 212 ? 17.906 54.659 29.297 1.00 23.01 727 ILE A N 1
ATOM 1650 C CA . ILE A 1 212 ? 18.316 53.314 28.901 1.00 28.26 727 ILE A CA 1
ATOM 1651 C C . ILE A 1 212 ? 18.354 53.160 27.384 1.00 28.09 727 ILE A C 1
ATOM 1652 O O . ILE A 1 212 ? 17.328 53.277 26.715 1.00 37.06 727 ILE A O 1
ATOM 1657 N N . MET A 1 213 ? 19.538 52.877 26.851 1.00 29.44 728 MET A N 1
ATOM 1658 C CA . MET A 1 213 ? 19.739 52.830 25.406 1.00 36.28 728 MET A CA 1
ATOM 1659 C C . MET A 1 213 ? 19.426 51.468 24.793 1.00 45.27 728 MET A C 1
ATOM 1660 O O . MET A 1 213 ? 19.803 50.433 25.346 1.00 49.87 728 MET A O 1
ATOM 1665 N N A PRO A 1 214 ? 18.697 51.472 23.664 0.52 46.30 729 PRO A N 1
ATOM 1666 N N B PRO A 1 214 ? 18.759 51.471 23.629 0.48 46.26 729 PRO A N 1
ATOM 1667 C CA A PRO A 1 214 ? 18.096 50.291 23.029 0.52 47.14 729 PRO A CA 1
ATOM 1668 C CA B PRO A 1 214 ? 18.689 50.278 22.779 0.48 45.54 729 PRO A CA 1
ATOM 1669 C C A PRO A 1 214 ? 19.055 49.130 22.783 0.52 42.37 729 PRO A C 1
ATOM 1670 C C B PRO A 1 214 ? 20.028 50.052 22.078 0.48 39.15 729 PRO A C 1
ATOM 1671 O O A PRO A 1 214 ? 20.253 49.329 22.583 0.52 39.93 729 PRO A O 1
ATOM 1672 O O B PRO A 1 214 ? 20.546 50.968 21.437 0.48 24.97 729 PRO A O 1
ATOM 1679 N N A MET A 1 215 ? 18.506 47.919 22.801 0.52 40.00 730 MET A N 1
ATOM 1680 N N B MET A 1 215 ? 20.584 48.851 22.201 0.48 37.08 730 MET A N 1
ATOM 1681 C CA A MET A 1 215 ? 19.266 46.716 22.493 0.52 40.34 730 MET A CA 1
ATOM 1682 C CA B MET A 1 215 ? 21.945 48.603 21.737 0.48 33.39 730 MET A CA 1
ATOM 1683 C C A MET A 1 215 ? 19.482 46.580 20.989 0.52 45.55 730 MET A C 1
ATOM 1684 C C B MET A 1 215 ? 21.990 47.777 20.458 0.48 41.44 730 MET A C 1
ATOM 1685 O O A MET A 1 215 ? 18.560 46.234 20.249 0.52 48.29 730 MET A O 1
ATOM 1686 O O B MET A 1 215 ? 23.027 47.709 19.797 0.48 43.48 730 MET A O 1
ATOM 1695 N N A TYR A 1 216 ? 20.699 46.864 20.541 0.52 51.99 731 TYR A N 1
ATOM 1696 N N B TYR A 1 216 ? 20.863 47.156 20.120 0.48 52.63 731 TYR A N 1
ATOM 1697 C CA A TYR A 1 216 ? 21.054 46.690 19.138 0.52 60.13 731 TYR A CA 1
ATOM 1698 C CA B TYR A 1 216 ? 20.726 46.378 18.891 0.48 61.65 731 TYR A CA 1
ATOM 1699 C C A TYR A 1 216 ? 22.088 45.581 18.997 0.52 70.75 731 TYR A C 1
ATOM 1700 C C B TYR A 1 216 ? 21.753 45.250 18.807 0.48 71.13 731 TYR A C 1
ATOM 1701 O O A TYR A 1 216 ? 22.778 45.479 17.983 0.52 71.64 731 TYR A O 1
ATOM 1702 O O B TYR A 1 216 ? 22.159 44.851 17.716 0.48 72.65 731 TYR A O 1
ATOM 1719 N N A ARG A 1 217 ? 22.186 44.754 20.032 0.52 73.91 732 ARG A N 1
ATOM 1720 N N B ARG A 1 217 ? 22.177 44.744 19.962 0.48 73.94 732 ARG A N 1
ATOM 1721 C CA A ARG A 1 217 ? 23.111 43.629 20.041 0.52 77.70 732 ARG A CA 1
ATOM 1722 C CA B ARG A 1 217 ? 23.098 43.615 20.004 0.48 77.81 732 ARG A CA 1
ATOM 1723 C C A ARG A 1 217 ? 22.398 42.381 20.560 0.52 81.53 732 ARG A C 1
ATOM 1724 C C B ARG A 1 217 ? 22.382 42.395 20.589 0.48 81.46 732 ARG A C 1
ATOM 1725 O O A ARG A 1 217 ? 21.219 42.170 20.273 0.52 83.33 732 ARG A O 1
ATOM 1726 O O B ARG A 1 217 ? 21.184 42.211 20.369 0.48 83.14 732 ARG A O 1
ATOM 1741 N N . GLU A 1 218 ? 23.112 41.562 21.325 1.00 81.62 733 GLU A N 1
ATOM 1742 C CA . GLU A 1 218 ? 22.534 40.359 21.911 1.00 76.83 733 GLU A CA 1
ATOM 1743 C C . GLU A 1 218 ? 21.670 40.717 23.113 1.00 67.88 733 GLU A C 1
ATOM 1744 O O . GLU A 1 218 ? 20.557 41.217 22.962 1.00 76.61 733 GLU A O 1
ATOM 1746 N N . GLY A 1 219 ? 22.189 40.458 24.307 1.00 56.11 734 GLY A N 1
ATOM 1747 C CA . GLY A 1 219 ? 21.496 40.820 25.528 1.00 45.99 734 GLY A CA 1
ATOM 1748 C C . GLY A 1 219 ? 22.212 41.958 26.225 1.00 39.97 734 GLY A C 1
ATOM 1749 O O . GLY A 1 219 ? 22.385 41.944 27.443 1.00 44.17 734 GLY A O 1
ATOM 1750 N N . GLU A 1 220 ? 22.629 42.947 25.442 1.00 35.61 735 GLU A N 1
ATOM 1751 C CA . GLU A 1 220 ? 23.407 44.060 25.969 1.00 39.93 735 GLU A CA 1
ATOM 1752 C C . GLU A 1 220 ? 22.617 45.364 25.972 1.00 43.10 735 GLU A C 1
ATOM 1753 O O . GLU A 1 220 ? 21.964 45.711 24.988 1.00 48.41 735 GLU A O 1
ATOM 1759 N N . ILE A 1 221 ? 22.673 46.073 27.093 1.00 36.21 736 ILE A N 1
ATOM 1760 C CA . ILE A 1 221 ? 22.106 47.410 27.191 1.00 35.97 736 ILE A CA 1
ATOM 1761 C C . ILE A 1 221 ? 23.149 48.388 27.708 1.00 33.48 736 ILE A C 1
ATOM 1762 O O . ILE A 1 221 ? 24.258 47.996 28.071 1.00 28.45 736 ILE A O 1
ATOM 1767 N N . SER A 1 222 ? 22.781 49.662 27.739 1.00 25.82 737 SER A N 1
ATOM 1768 C CA . SER A 1 222 ? 23.633 50.690 28.314 1.00 28.16 737 SER A CA 1
ATOM 1769 C C . SER A 1 222 ? 22.829 51.952 28.563 1.00 21.74 737 SER A C 1
ATOM 1770 O O . SER A 1 222 ? 21.641 52.018 28.250 1.00 23.00 737 SER A O 1
ATOM 1773 N N . ILE A 1 223 ? 23.489 52.953 29.129 1.00 21.80 738 ILE A N 1
ATOM 1774 C CA . ILE A 1 223 ? 22.872 54.250 29.326 1.00 18.75 738 ILE A CA 1
ATOM 1775 C C . ILE A 1 223 ? 23.673 55.310 28.588 1.00 29.71 738 ILE A C 1
ATOM 1776 O O . ILE A 1 223 ? 24.786 55.055 28.128 1.00 17.39 738 ILE A O 1
ATOM 1781 N N . ASP A 1 224 ? 23.097 56.498 28.472 1.00 33.94 739 ASP A N 1
ATOM 1782 C CA . ASP A 1 224 ? 23.767 57.607 27.816 1.00 30.94 739 ASP A CA 1
ATOM 1783 C C . ASP A 1 224 ? 24.027 58.709 28.833 1.00 30.58 739 ASP A C 1
ATOM 1784 O O . ASP A 1 224 ? 25.174 59.029 29.141 1.00 26.76 739 ASP A O 1
ATOM 1789 N N . LEU A 1 225 ? 22.949 59.274 29.363 1.00 27.91 740 LEU A N 1
ATOM 1790 C CA . LEU A 1 225 ? 23.047 60.291 30.397 1.00 18.87 740 LEU A CA 1
ATOM 1791 C C . LEU A 1 225 ? 22.957 59.662 31.782 1.00 19.23 740 LEU A C 1
ATOM 1792 O O . LEU A 1 225 ? 22.167 58.746 32.006 1.00 13.70 740 LEU A O 1
ATOM 1797 N N . MET A 1 226 ? 23.785 60.148 32.700 1.00 11.32 741 MET A N 1
ATOM 1798 C CA . MET A 1 226 ? 23.664 59.808 34.114 1.00 20.91 741 MET A CA 1
ATOM 1799 C C . MET A 1 226 ? 23.906 61.065 34.936 1.00 23.19 741 MET A C 1
ATOM 1800 O O . MET A 1 226 ? 25.043 61.514 35.082 1.00 25.50 741 MET A O 1
ATOM 1805 N N . ARG A 1 227 ? 22.830 61.644 35.456 1.00 19.86 742 ARG A N 1
ATOM 1806 C CA . ARG A 1 227 ? 22.924 62.925 36.141 1.00 14.25 742 ARG A CA 1
ATOM 1807 C C . ARG A 1 227 ? 22.208 62.896 37.483 1.00 16.39 742 ARG A C 1
ATOM 1808 O O . ARG A 1 227 ? 21.191 62.222 37.642 1.00 21.62 742 ARG A O 1
ATOM 1816 N N . TYR A 1 228 ? 22.753 63.628 38.448 1.00 17.63 743 TYR A N 1
ATOM 1817 C CA . TYR A 1 228 ? 22.221 63.630 39.803 1.00 15.81 743 TYR A CA 1
ATOM 1818 C C . TYR A 1 228 ? 22.302 65.014 40.438 1.00 21.15 743 TYR A C 1
ATOM 1819 O O . TYR A 1 228 ? 23.168 65.816 40.090 1.00 16.01 743 TYR A O 1
ATOM 1828 N N . SER A 1 229 ? 21.396 65.287 41.370 1.00 26.59 744 SER A N 1
ATOM 1829 C CA . SER A 1 229 ? 21.372 66.570 42.065 1.00 25.92 744 SER A CA 1
ATOM 1830 C C . SER A 1 229 ? 22.370 66.591 43.221 1.00 22.63 744 SER A C 1
ATOM 1831 O O . SER A 1 229 ? 23.004 65.580 43.521 1.00 23.30 744 SER A O 1
ATOM 1834 N N . LYS A 1 230 ? 22.500 67.744 43.869 1.00 30.82 745 LYS A N 1
ATOM 1835 C CA . LYS A 1 230 ? 23.470 67.910 44.946 1.00 30.03 745 LYS A CA 1
ATOM 1836 C C . LYS A 1 230 ? 23.042 67.194 46.223 1.00 29.93 745 LYS A C 1
ATOM 1837 O O . LYS A 1 230 ? 23.860 66.964 47.113 1.00 40.95 745 LYS A O 1
ATOM 1843 N N . LYS A 1 231 ? 21.763 66.845 46.315 1.00 27.68 746 LYS A N 1
ATOM 1844 C CA . LYS A 1 231 ? 21.254 66.159 47.498 1.00 33.56 746 LYS A CA 1
ATOM 1845 C C . LYS A 1 231 ? 21.418 64.647 47.378 1.00 38.72 746 LYS A C 1
ATOM 1846 O O . LYS A 1 231 ? 21.029 63.899 48.274 1.00 45.28 746 LYS A O 1
ATOM 1852 N N . ALA A 1 232 ? 21.994 64.202 46.265 1.00 35.10 747 ALA A N 1
ATOM 1853 C CA . ALA A 1 232 ? 22.294 62.789 46.078 1.00 34.18 747 ALA A CA 1
ATOM 1854 C C . ALA A 1 232 ? 23.483 62.390 46.946 1.00 33.03 747 ALA A C 1
ATOM 1855 O O . ALA A 1 232 ? 24.495 63.090 46.974 1.00 36.46 747 ALA A O 1
ATOM 1857 N N . PRO A 1 233 ? 23.360 61.263 47.663 1.00 33.10 748 PRO A N 1
ATOM 1858 C CA . PRO A 1 233 ? 24.391 60.790 48.595 1.00 26.86 748 PRO A CA 1
ATOM 1859 C C . PRO A 1 233 ? 25.720 60.479 47.913 1.00 30.56 748 PRO A C 1
ATOM 1860 O O . PRO A 1 233 ? 25.780 60.375 46.689 1.00 28.70 748 PRO A O 1
ATOM 1864 N N . LYS A 1 234 ? 26.772 60.332 48.711 1.00 32.01 749 LYS A N 1
ATOM 1865 C CA . LYS A 1 234 ? 28.081 59.961 48.190 1.00 30.42 749 LYS A CA 1
ATOM 1866 C C . LYS A 1 234 ? 28.051 58.531 47.663 1.00 31.77 749 LYS A C 1
ATOM 1867 O O . LYS A 1 234 ? 27.376 57.667 48.224 1.00 35.51 749 LYS A O 1
ATOM 1869 N N . GLY A 1 235 ? 28.781 58.286 46.580 1.00 26.93 750 GLY A N 1
ATOM 1870 C CA . GLY A 1 235 ? 28.782 56.982 45.944 1.00 28.22 750 GLY A CA 1
ATOM 1871 C C . GLY A 1 235 ? 27.552 56.799 45.077 1.00 25.23 750 GLY A C 1
ATOM 1872 O O . GLY A 1 235 ? 27.138 55.674 44.797 1.00 21.83 750 GLY A O 1
ATOM 1873 N N . ILE A 1 236 ? 26.974 57.919 44.651 1.00 21.32 751 ILE A N 1
ATOM 1874 C CA . ILE A 1 236 ? 25.741 57.921 43.869 1.00 22.45 751 ILE A CA 1
ATOM 1875 C C . ILE A 1 236 ? 25.891 57.159 42.551 1.00 27.21 751 ILE A C 1
ATOM 1876 O O . ILE A 1 236 ? 25.006 56.394 42.171 1.00 28.57 751 ILE A O 1
ATOM 1881 N N . MET A 1 237 ? 27.016 57.352 41.869 1.00 21.07 752 MET A N 1
ATOM 1882 C CA . MET A 1 237 ? 27.243 56.708 40.580 1.00 24.80 752 MET A CA 1
ATOM 1883 C C . MET A 1 237 ? 27.401 55.199 40.726 1.00 25.96 752 MET A C 1
ATOM 1884 O O . MET A 1 237 ? 26.913 54.434 39.895 1.00 29.23 752 MET A O 1
ATOM 1889 N N . ASP A 1 238 ? 28.085 54.777 41.785 1.00 26.57 753 ASP A N 1
ATOM 1890 C CA . ASP A 1 238 ? 28.248 53.358 42.071 1.00 29.36 753 ASP A CA 1
ATOM 1891 C C . ASP A 1 238 ? 26.903 52.712 42.376 1.00 30.24 753 ASP A C 1
ATOM 1892 O O . ASP A 1 238 ? 26.620 51.606 41.918 1.00 30.38 753 ASP A O 1
ATOM 1897 N N . ALA A 1 239 ? 26.077 53.415 43.145 1.00 22.37 754 ALA A N 1
ATOM 1898 C CA . ALA A 1 239 ? 24.756 52.921 43.514 1.00 24.78 754 ALA A CA 1
ATOM 1899 C C . ALA A 1 239 ? 23.869 52.722 42.290 1.00 23.36 754 ALA A C 1
ATOM 1900 O O . ALA A 1 239 ? 23.171 51.716 42.177 1.00 27.45 754 ALA A O 1
ATOM 1902 N N . LEU A 1 240 ? 23.905 53.686 41.374 1.00 20.01 755 LEU A N 1
ATOM 1903 C CA . LEU A 1 240 ? 23.069 53.639 40.180 1.00 25.01 755 LEU A CA 1
ATOM 1904 C C . LEU A 1 240 ? 23.411 52.450 39.289 1.00 23.90 755 LEU A C 1
ATOM 1905 O O . LEU A 1 240 ? 22.517 51.783 38.772 1.00 29.80 755 LEU A O 1
ATOM 1910 N N . PHE A 1 241 ? 24.702 52.185 39.112 1.00 26.31 756 PHE A N 1
ATOM 1911 C CA . PHE A 1 241 ? 25.132 51.052 38.299 1.00 24.59 756 PHE A CA 1
ATOM 1912 C C . PHE A 1 241 ? 24.733 49.730 38.947 1.00 26.08 756 PHE A C 1
ATOM 1913 O O . PHE A 1 241 ? 24.412 48.766 38.254 1.00 28.23 756 PHE A O 1
ATOM 1921 N N . ILE A 1 242 ? 24.751 49.691 40.275 1.00 23.72 757 ILE A N 1
ATOM 1922 C CA . ILE A 1 242 ? 24.321 48.505 41.007 1.00 31.71 757 ILE A CA 1
ATOM 1923 C C . ILE A 1 242 ? 22.829 48.261 40.789 1.00 33.89 757 ILE A C 1
ATOM 1924 O O . ILE A 1 242 ? 22.411 47.140 40.495 1.00 37.75 757 ILE A O 1
ATOM 1929 N N . TYR A 1 243 ? 22.034 49.318 40.925 1.00 31.48 758 TYR A N 1
ATOM 1930 C CA . TYR A 1 243 ? 20.600 49.232 40.667 1.00 27.87 758 TYR A CA 1
ATOM 1931 C C . TYR A 1 243 ? 20.323 48.895 39.205 1.00 20.29 758 TYR A C 1
ATOM 1932 O O . TYR A 1 243 ? 19.411 48.126 38.900 1.00 34.78 758 TYR A O 1
ATOM 1941 N N . LEU A 1 244 ? 21.112 49.475 38.305 1.00 22.34 759 LEU A N 1
ATOM 1942 C CA . LEU A 1 244 ? 20.972 49.213 36.875 1.00 22.23 759 LEU A CA 1
ATOM 1943 C C . LEU A 1 244 ? 21.264 47.756 36.539 1.00 23.57 759 LEU A C 1
ATOM 1944 O O . LEU A 1 244 ? 20.527 47.128 35.780 1.00 31.56 759 LEU A O 1
ATOM 1949 N N . PHE A 1 245 ? 22.344 47.226 37.106 1.00 18.84 760 PHE A N 1
ATOM 1950 C CA . PHE A 1 245 ? 22.742 45.845 36.845 1.00 19.82 760 PHE A CA 1
ATOM 1951 C C . PHE A 1 245 ? 21.722 44.864 37.417 1.00 25.64 760 PHE A C 1
ATOM 1952 O O . PHE A 1 245 ? 21.489 43.797 36.849 1.00 37.05 760 PHE A O 1
ATOM 1960 N N . GLN A 1 246 ? 21.118 45.232 38.543 1.00 30.88 761 GLN A N 1
ATOM 1961 C CA . GLN A 1 246 ? 20.072 44.417 39.150 1.00 32.21 761 GLN A CA 1
ATOM 1962 C C . GLN A 1 246 ? 18.841 44.368 38.254 1.00 28.73 761 GLN A C 1
ATOM 1963 O O . GLN A 1 246 ? 18.260 43.305 38.034 1.00 27.04 761 GLN A O 1
ATOM 1969 N N . TRP A 1 247 ? 18.453 45.529 37.739 1.00 34.19 762 TRP A N 1
ATOM 1970 C CA . TRP A 1 247 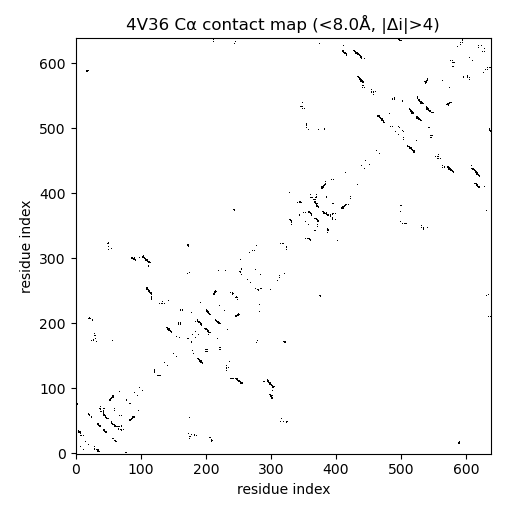? 17.298 45.635 36.857 1.00 30.47 762 TRP A CA 1
ATOM 1971 C C . TRP A 1 247 ? 17.546 44.928 35.528 1.00 33.60 762 TRP A C 1
ATOM 1972 O O . TRP A 1 247 ? 16.666 44.243 35.008 1.00 31.88 762 TRP A O 1
ATOM 1983 N N . GLY A 1 248 ? 18.749 45.099 34.986 1.00 22.88 763 GLY A N 1
ATOM 1984 C CA . GLY A 1 248 ? 19.115 44.484 33.723 1.00 25.05 763 GLY A CA 1
ATOM 1985 C C . GLY A 1 248 ? 19.119 42.969 33.792 1.00 32.70 763 GLY A C 1
ATOM 1986 O O . GLY A 1 248 ? 18.662 42.294 32.869 1.00 36.86 763 GLY A O 1
ATOM 1987 N N . LYS A 1 249 ? 19.640 42.434 34.891 1.00 39.50 764 LYS A N 1
ATOM 1988 C CA . LYS A 1 249 ? 19.664 40.993 35.107 1.00 39.90 764 LYS A CA 1
ATOM 1989 C C . LYS A 1 249 ? 18.246 40.457 35.270 1.00 40.43 764 LYS A C 1
ATOM 1990 O O . LYS A 1 249 ? 17.933 39.350 34.833 1.00 36.90 764 LYS A O 1
ATOM 1996 N N . GLU A 1 250 ? 17.392 41.261 35.895 1.00 41.36 765 GLU A N 1
ATOM 1997 C CA . GLU A 1 250 ? 16.006 40.882 36.135 1.00 43.72 765 GLU A CA 1
ATOM 1998 C C . GLU A 1 250 ? 15.205 40.834 34.837 1.00 44.08 765 GLU A C 1
ATOM 1999 O O . GLU A 1 250 ? 14.313 40.001 34.680 1.00 43.62 765 GLU A O 1
ATOM 2005 N N . GLN A 1 251 ? 15.527 41.728 33.908 1.00 42.33 766 GLN A N 1
ATOM 2006 C CA . GLN A 1 251 ? 14.812 41.796 32.639 1.00 42.26 766 GLN A CA 1
ATOM 2007 C C . GLN A 1 251 ? 15.271 40.709 31.673 1.00 38.91 766 GLN A C 1
ATOM 2008 O O . GLN A 1 251 ? 14.564 40.374 30.724 1.00 41.90 766 GLN A O 1
ATOM 2014 N N . GLY A 1 252 ? 16.458 40.163 31.916 1.00 44.35 767 GLY A N 1
ATOM 2015 C CA . GLY A 1 252 ? 16.975 39.084 31.095 1.00 33.31 767 GLY A CA 1
ATOM 2016 C C . GLY A 1 252 ? 18.126 39.497 30.199 1.00 34.91 767 GLY A C 1
ATOM 2017 O O . GLY A 1 252 ? 18.481 38.779 29.264 1.00 27.46 767 GLY A O 1
ATOM 2018 N N . TYR A 1 253 ? 18.712 40.657 30.479 1.00 28.73 768 TYR A N 1
ATOM 2019 C CA . TYR A 1 253 ? 19.861 41.125 29.714 1.00 30.69 768 TYR A CA 1
ATOM 2020 C C . TYR A 1 253 ? 21.134 40.432 30.185 1.00 28.52 768 TYR A C 1
ATOM 2021 O O . TYR A 1 253 ? 21.276 40.109 31.364 1.00 28.32 768 TYR A O 1
ATOM 2030 N N . THR A 1 254 ? 22.058 40.207 29.257 1.00 31.67 769 THR A N 1
ATOM 2031 C CA . THR A 1 254 ? 23.274 39.455 29.548 1.00 32.62 769 THR A CA 1
ATOM 2032 C C . THR A 1 254 ? 24.449 40.365 29.897 1.00 33.02 769 THR A C 1
ATOM 2033 O O . THR A 1 254 ? 25.238 40.058 30.791 1.00 33.22 769 THR A O 1
ATOM 2037 N N . ALA A 1 255 ? 24.561 41.488 29.194 1.00 30.28 770 ALA A N 1
ATOM 2038 C CA . ALA A 1 255 ? 25.702 42.379 29.375 1.00 34.89 770 ALA A CA 1
ATOM 2039 C C . ALA A 1 255 ? 25.286 43.843 29.493 1.00 33.56 770 ALA A C 1
ATOM 2040 O O . ALA A 1 255 ? 24.190 44.226 29.085 1.00 28.09 770 ALA A O 1
ATOM 2042 N N . PHE A 1 256 ? 26.175 44.654 30.058 1.00 33.60 771 PHE A N 1
ATOM 2043 C CA . PHE A 1 256 ? 25.948 46.090 30.163 1.00 31.31 771 PHE A CA 1
ATOM 2044 C C . PHE A 1 256 ? 27.180 46.861 29.701 1.00 25.94 771 PHE A C 1
ATOM 2045 O O . PHE A 1 256 ? 28.303 46.550 30.095 1.00 34.10 771 PHE A O 1
ATOM 2053 N N . ASN A 1 257 ? 26.960 47.867 28.862 1.00 28.34 772 ASN A N 1
ATOM 2054 C CA . ASN A 1 257 ? 28.045 48.713 28.382 1.00 27.76 772 ASN A CA 1
ATOM 2055 C C . ASN A 1 257 ? 28.173 49.956 29.255 1.00 24.19 772 ASN A C 1
ATOM 2056 O O . ASN A 1 257 ? 27.305 50.825 29.238 1.00 23.50 772 ASN A O 1
ATOM 2061 N N . MET A 1 258 ? 29.256 50.036 30.021 1.00 27.17 773 MET A N 1
ATOM 2062 C CA . MET A 1 258 ? 29.468 51.167 30.918 1.00 28.95 773 MET A CA 1
ATOM 2063 C C . MET A 1 258 ? 30.113 52.352 30.207 1.00 33.04 773 MET A C 1
ATOM 2064 O O . MET A 1 258 ? 30.475 53.343 30.839 1.00 35.74 773 MET A O 1
ATOM 2069 N N . GLY A 1 259 ? 30.259 52.247 28.891 1.00 24.25 774 GLY A N 1
ATOM 2070 C CA . GLY A 1 259 ? 30.867 53.311 28.116 1.00 18.62 774 GLY A CA 1
ATOM 2071 C C . GLY A 1 259 ? 32.370 53.150 28.009 1.00 23.24 774 GLY A C 1
ATOM 2072 O O . GLY A 1 259 ? 32.954 52.251 28.615 1.00 19.41 774 GLY A O 1
ATOM 2073 N N . MET A 1 260 ? 33.001 54.032 27.242 1.00 24.03 775 MET A N 1
ATOM 2074 C CA . MET A 1 260 ? 34.432 53.927 26.988 1.00 24.81 775 MET A CA 1
ATOM 2075 C C . MET A 1 260 ? 35.261 54.430 28.166 1.00 24.64 775 MET A C 1
ATOM 2076 O O . MET A 1 260 ? 34.875 55.368 28.864 1.00 25.94 775 MET A O 1
ATOM 2081 N N . ALA A 1 261 ? 36.402 53.787 28.381 1.00 24.26 776 ALA A N 1
ATOM 2082 C CA . ALA A 1 261 ? 37.349 54.200 29.405 1.00 25.72 776 ALA A CA 1
ATOM 2083 C C . ALA A 1 261 ? 38.722 54.386 28.769 1.00 31.58 776 ALA A C 1
ATOM 2084 O O . ALA A 1 261 ? 39.015 53.770 27.743 1.00 41.61 776 ALA A O 1
ATOM 2086 N N . PRO A 1 262 ? 39.567 55.243 29.364 1.00 30.03 777 PRO A N 1
ATOM 2087 C CA . PRO A 1 262 ? 40.916 55.425 28.819 1.00 31.05 777 PRO A CA 1
ATOM 2088 C C . PRO A 1 262 ? 41.742 54.147 28.900 1.00 27.49 777 PRO A C 1
ATOM 2089 O O . PRO A 1 262 ? 41.505 53.314 29.775 1.00 30.92 777 PRO A O 1
ATOM 2093 N N . LEU A 1 263 ? 42.693 53.996 27.985 1.00 28.17 778 LEU A N 1
ATOM 2094 C CA . LEU A 1 263 ? 43.564 52.829 27.978 1.00 27.72 778 LEU A CA 1
ATOM 2095 C C . LEU A 1 263 ? 44.479 52.832 29.196 1.00 29.34 778 LEU A C 1
ATOM 2096 O O . LEU A 1 263 ? 44.751 53.883 29.776 1.00 32.36 778 LEU A O 1
ATOM 2101 N N . SER A 1 264 ? 44.949 51.653 29.584 1.00 35.10 779 SER A N 1
ATOM 2102 C CA . SER A 1 264 ? 45.956 51.553 30.631 1.00 45.14 779 SER A CA 1
ATOM 2103 C C . SER A 1 264 ? 47.321 51.901 30.047 1.00 49.40 779 SER A C 1
ATOM 2104 O O . SER A 1 264 ? 47.436 52.185 28.855 1.00 52.28 779 SER A O 1
ATOM 2107 N N . ASN A 1 265 ? 48.356 51.869 30.879 1.00 59.29 780 ASN A N 1
ATOM 2108 C CA . ASN A 1 265 ? 49.705 52.190 30.421 1.00 73.68 780 ASN A CA 1
ATOM 2109 C C . ASN A 1 265 ? 50.353 51.038 29.657 1.00 82.06 780 ASN A C 1
ATOM 2110 O O . ASN A 1 265 ? 51.574 51.003 29.497 1.00 88.62 780 ASN A O 1
ATOM 2115 N N . VAL A 1 266 ? 49.525 50.103 29.193 1.00 85.15 781 VAL A N 1
ATOM 2116 C CA . VAL A 1 266 ? 49.973 48.929 28.447 1.00 84.66 781 VAL A CA 1
ATOM 2117 C C . VAL A 1 266 ? 50.996 48.120 29.246 1.00 84.10 781 VAL A C 1
ATOM 2118 O O . VAL A 1 266 ? 50.665 47.075 29.808 1.00 77.71 781 VAL A O 1
ATOM 2122 N N . GLY A 1 267 ? 52.233 48.607 29.298 1.00 91.63 782 GLY A N 1
ATOM 2123 C CA . GLY A 1 267 ? 53.267 47.969 30.093 1.00 96.74 782 GLY A CA 1
ATOM 2124 C C . GLY A 1 267 ? 54.511 47.585 29.314 1.00 103.45 782 GLY A C 1
ATOM 2125 O O . GLY A 1 267 ? 55.522 47.214 29.910 1.00 107.02 782 GLY A O 1
ATOM 2126 N N . THR A 1 268 ? 54.425 47.678 27.987 1.00 106.23 783 THR A N 1
ATOM 2127 C CA . THR A 1 268 ? 55.513 47.338 27.063 1.00 107.79 783 THR A CA 1
ATOM 2128 C C . THR A 1 268 ? 56.239 46.047 27.440 1.00 107.73 783 THR A C 1
ATOM 2129 O O . THR A 1 268 ? 56.947 45.458 26.621 1.00 106.43 783 THR A O 1
ATOM 2133 N N . SER A 1 272 ? 58.469 53.641 19.531 1.00 58.88 787 SER A N 1
ATOM 2134 C CA . SER A 1 272 ? 57.291 54.398 19.934 1.00 61.75 787 SER A CA 1
ATOM 2135 C C . SER A 1 272 ? 56.902 55.430 18.879 1.00 66.96 787 SER A C 1
ATOM 2136 O O . SER A 1 272 ? 57.761 56.076 18.280 1.00 67.81 787 SER A O 1
ATOM 2139 N N . PHE A 1 273 ? 55.599 55.579 18.663 1.00 63.97 78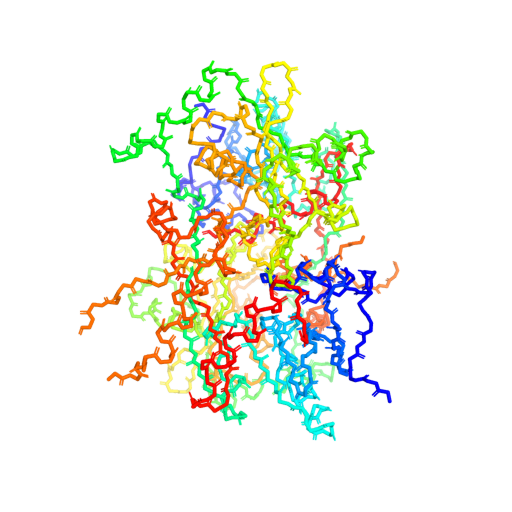8 PHE A N 1
ATOM 2140 C CA . PHE A 1 273 ? 55.080 56.529 17.685 1.00 58.32 788 PHE A CA 1
ATOM 2141 C C . PHE A 1 273 ? 54.621 57.820 18.358 1.00 42.97 788 PHE A C 1
ATOM 2142 O O . PHE A 1 273 ? 54.019 58.685 17.720 1.00 35.17 788 PHE A O 1
ATOM 2150 N N . TRP A 1 274 ? 54.912 57.942 19.649 1.00 34.45 789 TRP A N 1
ATOM 2151 C CA . TRP A 1 274 ? 54.459 59.084 20.434 1.00 24.66 789 TRP A CA 1
ATOM 2152 C C . TRP A 1 274 ? 55.281 60.345 20.184 1.00 23.68 789 TRP A C 1
ATOM 2153 O O . TRP A 1 274 ? 56.511 60.316 20.201 1.00 29.87 789 TRP A O 1
ATOM 2164 N N . THR A 1 275 ? 54.583 61.451 19.949 1.00 24.14 790 THR A N 1
ATOM 2165 C CA . THR A 1 275 ? 55.214 62.760 19.846 1.00 23.34 790 THR A CA 1
ATOM 2166 C C . THR A 1 275 ? 54.650 63.663 20.935 1.00 23.16 790 THR A C 1
ATOM 2167 O O . THR A 1 275 ? 53.656 63.320 21.576 1.00 28.74 790 THR A O 1
ATOM 2171 N N . GLU A 1 276 ? 55.280 64.813 21.145 1.00 28.23 791 GLU A N 1
ATOM 2172 C CA . GLU A 1 276 ? 54.797 65.756 22.145 1.00 25.86 791 GLU A CA 1
ATOM 2173 C C . GLU A 1 276 ? 53.468 66.363 21.709 1.00 18.29 791 GLU A C 1
ATOM 2174 O O . GLU A 1 276 ? 52.592 66.616 22.537 1.00 18.09 791 GLU A O 1
ATOM 2180 N N . ARG A 1 277 ? 53.327 66.587 20.405 1.00 18.33 792 ARG A N 1
ATOM 2181 C CA . ARG A 1 277 ? 52.077 67.080 19.836 1.00 26.00 792 ARG A CA 1
ATOM 2182 C C . ARG A 1 277 ? 50.910 66.178 20.215 1.00 35.81 792 ARG A C 1
ATOM 2183 O O . ARG A 1 277 ? 49.928 66.629 20.802 1.00 38.23 792 ARG A O 1
ATOM 2191 N N . LEU A 1 278 ? 51.036 64.899 19.877 1.00 31.37 793 LEU A N 1
ATOM 2192 C CA . LEU A 1 278 ? 49.981 63.923 20.115 1.00 26.72 793 LEU A CA 1
ATOM 2193 C C . LEU A 1 278 ? 49.706 63.743 21.604 1.00 25.43 793 LEU A C 1
ATOM 2194 O O . LEU A 1 278 ? 48.553 63.621 22.019 1.00 30.62 793 LEU A O 1
ATOM 2199 N N . ALA A 1 279 ? 50.770 63.732 22.402 1.00 25.39 794 ALA A N 1
ATOM 2200 C CA . ALA A 1 279 ? 50.648 63.547 23.844 1.00 26.32 794 ALA A CA 1
ATOM 2201 C C . ALA A 1 279 ? 49.841 64.672 24.484 1.00 30.54 794 ALA A C 1
ATOM 2202 O O . ALA A 1 279 ? 48.943 64.422 25.287 1.00 32.16 794 ALA A O 1
ATOM 2204 N N . ALA A 1 280 ? 50.161 65.909 24.118 1.00 33.21 795 ALA A N 1
ATOM 2205 C CA . ALA A 1 280 ? 49.482 67.075 24.672 1.00 32.83 795 ALA A CA 1
ATOM 2206 C C . ALA A 1 280 ? 48.002 67.091 24.299 1.00 38.09 795 ALA A C 1
ATOM 2207 O O . ALA A 1 280 ? 47.154 67.492 25.096 1.00 30.97 795 ALA A O 1
ATOM 2209 N N . VAL A 1 281 ? 47.701 66.647 23.084 1.00 41.80 796 VAL A N 1
ATOM 2210 C CA . VAL A 1 281 ? 46.328 66.624 22.594 1.00 35.59 796 VAL A CA 1
ATOM 2211 C C . VAL A 1 281 ? 45.481 65.599 23.345 1.00 38.22 796 VAL A C 1
ATOM 2212 O O . VAL A 1 281 ? 44.334 65.869 23.702 1.00 40.52 796 VAL A O 1
ATOM 2216 N N . ILE A 1 282 ? 46.056 64.427 23.594 1.00 39.15 797 ILE A N 1
ATOM 2217 C CA . ILE A 1 282 ? 45.331 63.348 24.256 1.00 37.87 797 ILE A CA 1
ATOM 2218 C C . ILE A 1 282 ? 44.992 63.681 25.705 1.00 35.46 797 ILE A C 1
ATOM 2219 O O . ILE A 1 282 ? 43.854 63.500 26.135 1.00 40.90 797 ILE A O 1
ATOM 2224 N N . PHE A 1 283 ? 45.973 64.172 26.455 1.00 34.13 798 PHE A N 1
ATOM 2225 C CA . PHE A 1 283 ? 45.741 64.543 27.848 1.00 38.89 798 PHE A CA 1
ATOM 2226 C C . PHE A 1 283 ? 44.767 65.715 27.948 1.00 40.62 798 PHE A C 1
ATOM 2227 O O . PHE A 1 283 ? 44.058 65.861 28.944 1.00 41.31 798 PHE A O 1
ATOM 2235 N N . ASN A 1 284 ? 44.738 66.546 26.911 1.00 38.75 799 ASN A N 1
ATOM 2236 C CA . ASN A 1 284 ? 43.735 67.598 26.802 1.00 44.42 799 ASN A CA 1
ATOM 2237 C C . ASN A 1 284 ? 42.355 66.997 26.580 1.00 47.51 799 ASN A C 1
ATOM 2238 O O . ASN A 1 284 ? 41.345 67.524 27.048 1.00 44.40 799 ASN A O 1
ATOM 2243 N N . ASN A 1 285 ? 42.333 65.879 25.864 1.00 54.27 800 ASN A N 1
ATOM 2244 C CA . ASN A 1 285 ? 41.094 65.249 25.430 1.00 52.19 800 ASN A CA 1
ATOM 2245 C C . ASN A 1 285 ? 40.371 64.478 26.534 1.00 58.82 800 ASN A C 1
ATOM 2246 O O . ASN A 1 285 ? 39.147 64.341 26.495 1.00 55.88 800 ASN A O 1
ATOM 2251 N N . VAL A 1 286 ? 41.122 63.982 27.515 1.00 65.3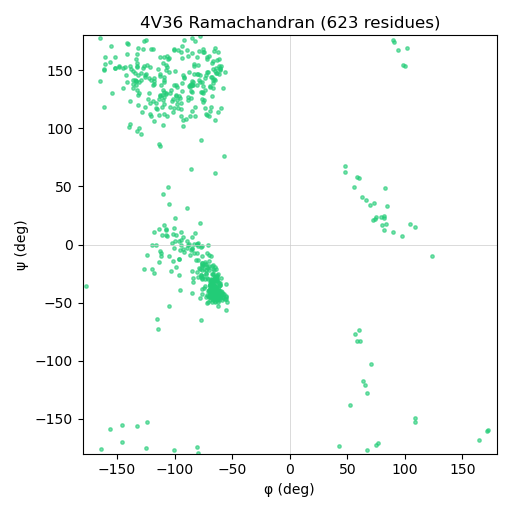1 801 VAL A N 1
ATOM 2252 C CA . VAL A 1 286 ? 40.553 63.155 28.581 1.00 73.29 801 VAL A CA 1
ATOM 2253 C C . VAL A 1 286 ? 39.432 63.880 29.328 1.00 72.98 801 VAL A C 1
ATOM 2254 O O . VAL A 1 286 ? 39.621 64.355 30.449 1.00 70.92 801 VAL A O 1
ATOM 2258 N N . SER A 1 287 ? 38.268 63.951 28.685 1.00 75.11 802 SER A N 1
ATOM 2259 C CA . SER A 1 287 ? 37.095 64.636 29.219 1.00 67.35 802 SER A CA 1
ATOM 2260 C C . SER A 1 287 ? 35.906 64.466 28.281 1.00 62.13 802 SER A C 1
ATOM 2261 O O . SER A 1 287 ? 34.763 64.348 28.721 1.00 67.36 802 SER A O 1
ATOM 2264 N N . TYR A 1 288 ? 36.193 64.451 26.984 1.00 51.67 803 TYR A N 1
ATOM 2265 C CA . TYR A 1 288 ? 35.158 64.471 25.958 1.00 43.09 803 TYR A CA 1
ATOM 2266 C C . TYR A 1 288 ? 34.811 63.079 25.439 1.00 54.52 803 TYR A C 1
ATOM 2267 O O . TYR A 1 288 ? 33.808 62.902 24.749 1.00 61.91 803 TYR A O 1
ATOM 2276 N N . MET A 1 289 ? 35.639 62.093 25.767 1.00 57.15 804 MET A N 1
ATOM 2277 C CA . MET A 1 289 ? 35.464 60.757 25.210 1.00 52.97 804 MET A CA 1
ATOM 2278 C C . MET A 1 289 ? 35.079 59.714 26.255 1.00 53.78 804 MET A C 1
ATOM 2279 O O . MET A 1 289 ? 34.633 58.619 25.912 1.00 50.82 804 MET A O 1
ATOM 2284 N N . TYR A 1 290 ? 35.248 60.051 27.529 1.00 55.57 805 TYR A N 1
ATOM 2285 C CA . TYR A 1 290 ? 35.002 59.092 28.598 1.00 51.13 805 TYR A CA 1
ATOM 2286 C C . TYR A 1 290 ? 33.872 59.547 29.516 1.00 53.00 805 TYR A C 1
ATOM 2287 O O . TYR A 1 290 ? 34.041 60.458 30.327 1.00 48.32 805 TYR A O 1
ATOM 2296 N N . SER A 1 291 ? 32.721 58.897 29.382 1.00 56.82 806 SER A N 1
ATOM 2297 C CA . SER A 1 291 ? 31.527 59.274 30.129 1.00 62.73 806 SER A CA 1
ATOM 2298 C C . SER A 1 291 ? 31.593 58.846 31.593 1.00 58.75 806 SER A C 1
ATOM 2299 O O . SER A 1 291 ? 32.442 58.039 31.977 1.00 51.58 806 SER A O 1
ATOM 2302 N N . PHE A 1 292 ? 30.688 59.404 32.396 1.00 54.56 807 PHE A N 1
ATOM 2303 C CA . PHE A 1 292 ? 30.575 59.102 33.824 1.00 54.32 807 PHE A CA 1
ATOM 2304 C C . PHE A 1 292 ? 31.854 59.436 34.586 1.00 60.94 807 PHE A C 1
ATOM 2305 O O . PHE A 1 292 ? 31.906 60.422 35.321 1.00 70.95 807 PHE A O 1
ATOM 2313 N N . SER A 1 293 ? 32.882 58.614 34.410 1.00 58.48 808 SER A N 1
ATOM 2314 C CA . SER A 1 293 ? 34.158 58.850 35.072 1.00 57.88 808 SER A CA 1
ATOM 2315 C C . SER A 1 293 ? 35.320 58.704 34.097 1.00 61.16 808 SER A C 1
ATOM 2316 O O . SER A 1 293 ? 35.349 57.781 33.283 1.00 53.17 808 SER A O 1
ATOM 2319 N N . GLY A 1 294 ? 36.275 59.624 34.183 1.00 68.58 809 GLY A N 1
ATOM 2320 C CA . GLY A 1 294 ? 37.458 59.578 33.343 1.00 67.19 809 GLY A CA 1
ATOM 2321 C C . GLY A 1 294 ? 38.486 58.605 33.885 1.00 62.78 809 GLY A C 1
ATOM 2322 O O . GLY A 1 294 ? 39.559 58.432 33.308 1.00 64.64 809 GLY A O 1
ATOM 2323 N N . LEU A 1 295 ? 38.153 57.969 35.003 1.00 53.11 810 LEU A N 1
ATOM 2324 C CA . LEU A 1 295 ? 39.036 56.993 35.625 1.00 50.57 810 LEU A CA 1
ATOM 2325 C C . LEU A 1 295 ? 38.702 55.578 35.168 1.00 43.96 810 LEU A C 1
ATOM 2326 O O . LEU A 1 295 ? 37.577 55.107 35.343 1.00 44.28 810 LEU A O 1
ATOM 2331 N N . ARG A 1 296 ? 39.687 54.909 34.578 1.00 36.60 811 ARG A N 1
ATOM 2332 C CA . ARG A 1 296 ? 39.539 53.524 34.149 1.00 33.85 811 ARG A CA 1
ATOM 2333 C C . ARG A 1 296 ? 39.254 52.619 35.343 1.00 31.27 811 ARG A C 1
ATOM 2334 O O . ARG A 1 296 ? 38.520 51.638 35.230 1.00 29.77 811 ARG A O 1
ATOM 2342 N N . SER A 1 297 ? 39.831 52.969 36.489 1.00 33.05 812 SER A N 1
ATOM 2343 C CA . SER A 1 297 ? 39.680 52.187 37.712 1.00 34.21 812 SER A CA 1
ATOM 2344 C C . SER A 1 297 ? 38.236 52.145 38.199 1.00 34.15 812 SER A C 1
ATOM 2345 O O . SER A 1 297 ? 37.821 51.180 38.840 1.00 50.30 812 SER A O 1
ATOM 2348 N N . PHE A 1 298 ? 37.476 53.194 37.899 1.00 25.38 813 PHE A N 1
ATOM 2349 C CA . PHE A 1 298 ? 36.074 53.258 38.291 1.00 22.02 813 PHE A CA 1
ATOM 2350 C C . PHE A 1 298 ? 35.277 52.132 37.643 1.00 25.43 813 PHE A C 1
ATOM 2351 O O . PHE A 1 298 ? 34.446 51.495 38.288 1.00 33.89 813 PHE A O 1
ATOM 2359 N N . LYS A 1 299 ? 35.535 51.895 36.362 1.00 27.42 814 LYS A N 1
ATOM 2360 C CA . LYS A 1 299 ? 34.841 50.850 35.621 1.00 30.42 814 LYS A CA 1
ATOM 2361 C C . LYS A 1 299 ? 35.491 49.487 35.838 1.00 30.35 814 LYS A C 1
ATOM 2362 O O . LYS A 1 299 ? 34.824 48.454 35.777 1.00 30.71 814 LYS A O 1
ATOM 2368 N N . GLU A 1 300 ? 36.794 49.497 36.096 1.00 27.33 815 GLU A N 1
ATOM 2369 C CA . GLU A 1 300 ? 37.570 48.266 36.204 1.00 30.63 815 GLU A CA 1
ATOM 2370 C C . GLU A 1 300 ? 37.159 47.431 37.415 1.00 33.47 815 GLU A C 1
ATOM 2371 O O . GLU A 1 300 ? 37.252 46.204 37.389 1.00 35.08 815 GLU A O 1
ATOM 2377 N N . LYS A 1 301 ? 36.691 48.094 38.468 1.00 40.06 816 LYS A N 1
ATOM 2378 C CA . LYS A 1 301 ? 36.329 47.400 39.702 1.00 41.04 816 LYS A CA 1
ATOM 2379 C C . LYS A 1 301 ? 35.051 46.576 39.544 1.00 44.45 816 LYS A C 1
ATOM 2380 O O . LYS A 1 301 ? 34.671 45.828 40.445 1.00 47.99 816 LYS A O 1
ATOM 2386 N N . TYR A 1 302 ? 34.392 46.718 38.400 1.00 42.01 817 TYR A N 1
ATOM 2387 C CA . TYR A 1 302 ? 33.230 45.899 38.081 1.00 34.32 817 TYR A CA 1
ATOM 2388 C C . TYR A 1 302 ? 33.655 44.669 37.285 1.00 35.40 817 TYR A C 1
ATOM 2389 O O . TYR A 1 302 ? 32.814 43.903 36.814 1.00 37.43 817 TYR A O 1
ATOM 2398 N N . LYS A 1 303 ? 34.968 44.494 37.152 1.00 34.37 818 LYS A N 1
ATOM 2399 C CA . LYS A 1 303 ? 35.563 43.387 36.399 1.00 34.52 818 LYS A CA 1
ATOM 2400 C C . LYS A 1 303 ? 34.934 43.189 35.019 1.00 35.57 818 LYS A C 1
ATOM 2401 O O . LYS A 1 303 ? 34.357 42.138 34.745 1.00 39.52 818 LYS A O 1
ATOM 2407 N N . PRO A 1 304 ? 35.049 44.198 34.142 1.00 33.16 819 PRO A N 1
ATOM 2408 C CA . PRO A 1 304 ? 34.404 44.105 32.833 1.00 37.63 819 PRO A CA 1
ATOM 2409 C C . PRO A 1 304 ? 35.296 43.467 31.776 1.00 35.45 819 PRO A C 1
ATOM 2410 O O . PRO A 1 304 ? 36.496 43.299 31.994 1.00 28.92 819 PRO A O 1
ATOM 2414 N N . VAL A 1 305 ? 34.704 43.116 30.640 1.00 31.70 820 VAL A N 1
ATOM 2415 C CA . VAL A 1 305 ? 35.473 42.712 29.473 1.00 32.79 820 VAL A CA 1
ATOM 2416 C C . VAL A 1 305 ? 35.681 43.934 28.586 1.00 33.95 820 VAL A C 1
ATOM 2417 O O . VAL A 1 305 ? 34.719 44.515 28.083 1.00 29.47 820 VAL A O 1
ATOM 2421 N N . TRP A 1 306 ? 36.936 44.330 28.404 1.00 31.71 821 TRP A N 1
ATOM 2422 C CA . TRP A 1 306 ? 37.244 45.547 27.662 1.00 28.67 821 TRP A CA 1
ATOM 2423 C C . TRP A 1 306 ? 37.088 45.356 26.158 1.00 28.34 821 TRP A C 1
ATOM 2424 O O . TRP A 1 306 ? 37.595 44.391 25.589 1.00 28.27 821 TRP A O 1
ATOM 2435 N N . ARG A 1 307 ? 36.374 46.281 25.523 1.00 29.99 822 ARG A N 1
ATOM 2436 C CA . ARG A 1 307 ? 36.221 46.270 24.073 1.00 24.47 822 ARG A CA 1
ATOM 2437 C C . ARG A 1 307 ? 36.748 47.571 23.476 1.00 22.48 822 ARG A C 1
ATOM 2438 O O . ARG A 1 307 ? 36.177 48.641 23.690 1.00 20.61 822 ARG A O 1
ATOM 2446 N N . GLY A 1 308 ? 37.840 47.468 22.726 1.00 28.01 823 GLY A N 1
ATOM 2447 C CA . GLY A 1 308 ? 38.522 48.634 22.195 1.00 26.05 823 GLY A CA 1
ATOM 2448 C C . GLY A 1 308 ? 37.761 49.400 21.130 1.00 29.58 823 GLY A C 1
ATOM 2449 O O . GLY A 1 308 ? 37.054 48.818 20.307 1.00 19.72 823 GLY A O 1
ATOM 2450 N N . LYS A 1 309 ? 37.909 50.721 21.158 1.00 22.65 824 LYS A N 1
ATOM 2451 C CA . LYS A 1 309 ? 37.347 51.592 20.134 1.00 25.02 824 LYS A CA 1
ATOM 2452 C C . LYS A 1 309 ? 38.486 52.321 19.430 1.00 24.59 824 LYS A C 1
ATOM 2453 O O . LYS A 1 309 ? 39.456 52.725 20.070 1.00 23.35 824 LYS A O 1
ATOM 2459 N N . TYR A 1 310 ? 38.372 52.488 18.117 1.00 27.21 825 TYR A N 1
ATOM 2460 C CA . TYR A 1 310 ? 39.488 53.003 17.332 1.00 15.22 825 TYR A CA 1
ATOM 2461 C C . TYR A 1 310 ? 39.127 54.204 16.469 1.00 17.97 825 TYR A C 1
ATOM 2462 O O . TYR A 1 310 ? 37.981 54.369 16.052 1.00 18.41 825 TYR A O 1
ATOM 2471 N N . LEU A 1 311 ? 40.125 55.041 16.208 1.00 17.28 826 LEU A N 1
ATOM 2472 C CA . LEU A 1 311 ? 39.990 56.132 15.255 1.00 15.37 826 LEU A CA 1
ATOM 2473 C C . LEU A 1 311 ? 40.590 55.711 13.920 1.00 16.90 826 LEU A C 1
ATOM 2474 O O . LEU A 1 311 ? 41.728 55.249 13.867 1.00 25.90 826 LEU A O 1
ATOM 2479 N N . ALA A 1 312 ? 39.824 55.861 12.846 1.00 19.94 827 ALA A N 1
ATOM 2480 C CA . ALA A 1 312 ? 40.328 55.539 11.517 1.00 23.96 827 ALA A CA 1
ATOM 2481 C C . ALA A 1 312 ? 40.724 56.810 10.778 1.00 25.75 827 ALA A C 1
ATOM 2482 O O . ALA A 1 312 ? 39.879 57.645 10.454 1.00 21.47 827 ALA A O 1
ATOM 2484 N N . TYR A 1 313 ? 42.020 56.948 10.519 1.00 28.30 828 TYR A N 1
ATOM 2485 C CA . TYR A 1 313 ? 42.564 58.129 9.860 1.00 26.62 828 TYR A CA 1
ATOM 2486 C C . TYR A 1 313 ? 43.489 57.714 8.721 1.00 21.23 828 TYR A C 1
ATOM 2487 O O . TYR A 1 313 ? 43.842 56.542 8.600 1.00 22.87 828 TYR A O 1
ATOM 2496 N N . ARG A 1 314 ? 43.889 58.674 7.893 1.00 36.91 829 ARG A N 1
ATOM 2497 C CA . ARG A 1 314 ? 44.739 58.366 6.747 1.00 48.46 829 ARG A CA 1
ATOM 2498 C C . ARG A 1 314 ? 46.187 58.800 6.963 1.00 49.90 829 ARG A C 1
ATOM 2499 O O . ARG A 1 314 ? 47.110 58.002 6.799 1.00 43.71 829 ARG A O 1
ATOM 2507 N N . LYS A 1 315 ? 46.383 60.061 7.331 1.00 50.97 830 LYS A N 1
ATOM 2508 C CA . LYS A 1 315 ? 47.728 60.590 7.543 1.00 46.31 830 LYS A CA 1
ATOM 2509 C C . LYS A 1 315 ? 48.109 60.580 9.023 1.00 52.78 830 LYS A C 1
ATOM 2510 O O . LYS A 1 315 ? 47.404 61.143 9.859 1.00 52.68 830 LYS A O 1
ATOM 2512 N N . ASN A 1 316 ? 49.231 59.938 9.336 1.00 58.02 831 ASN A N 1
ATOM 2513 C CA . ASN A 1 316 ? 49.687 59.808 10.717 1.00 54.80 831 ASN A CA 1
ATOM 2514 C C . ASN A 1 316 ? 50.202 61.123 11.290 1.00 45.45 831 ASN A C 1
ATOM 2515 O O . ASN A 1 316 ? 50.134 61.358 12.498 1.00 32.88 831 ASN A O 1
ATOM 2520 N N . ARG A 1 317 ? 50.716 61.981 10.415 1.00 36.69 832 ARG A N 1
ATOM 2521 C CA . ARG A 1 317 ? 51.267 63.262 10.834 1.00 28.81 832 ARG A CA 1
ATOM 2522 C C . ARG A 1 317 ? 50.150 64.249 11.170 1.00 35.00 832 ARG A C 1
ATOM 2523 O O . ARG A 1 317 ? 50.376 65.255 11.842 1.00 45.84 832 ARG A O 1
ATOM 2531 N N . SER A 1 318 ? 48.942 63.947 10.705 1.00 26.99 833 SER A N 1
ATOM 2532 C CA . SER A 1 318 ? 47.793 64.816 10.928 1.00 24.13 833 SER A CA 1
ATOM 2533 C C . SER A 1 318 ? 46.898 64.289 12.047 1.00 26.66 833 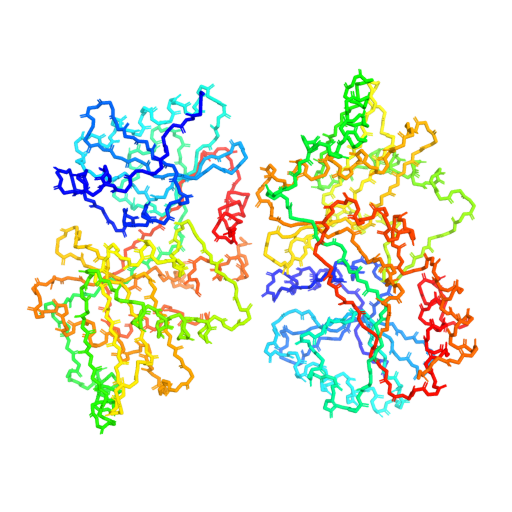SER A C 1
ATOM 2534 O O . SER A 1 318 ? 45.798 64.795 12.265 1.00 35.02 833 SER A O 1
ATOM 2537 N N . LEU A 1 319 ? 47.379 63.270 12.751 1.00 23.62 834 LEU A N 1
ATOM 2538 C CA . LEU A 1 319 ? 46.623 62.656 13.840 1.00 24.91 834 LEU A CA 1
ATOM 2539 C C . LEU A 1 319 ? 46.363 63.591 15.035 1.00 22.34 834 LEU A C 1
ATOM 2540 O O . LEU A 1 319 ? 45.258 63.584 15.579 1.00 25.84 834 LEU A O 1
ATOM 2545 N N . PRO A 1 320 ? 47.366 64.391 15.459 1.00 20.42 835 PRO A N 1
ATOM 2546 C CA . PRO A 1 320 ? 47.062 65.320 16.557 1.00 15.15 835 PRO A CA 1
ATOM 2547 C C . PRO A 1 320 ? 45.970 66.333 16.214 1.00 23.07 835 PRO A C 1
ATOM 2548 O O . PRO A 1 320 ? 45.128 66.635 17.061 1.00 17.30 835 PRO A O 1
ATOM 2552 N N . VAL A 1 321 ? 45.988 66.850 14.990 1.00 19.78 836 VAL A N 1
ATOM 2553 C CA . VAL A 1 321 ? 44.968 67.794 14.547 1.00 21.27 836 VAL A CA 1
ATOM 2554 C C . VAL A 1 321 ? 43.601 67.119 14.497 1.00 23.46 836 VAL A C 1
ATOM 2555 O O . VAL A 1 321 ? 42.600 67.687 14.935 1.00 18.93 836 VAL A O 1
ATOM 2559 N N . THR A 1 322 ? 43.577 65.900 13.966 1.00 19.98 837 THR A N 1
ATOM 2560 C CA . THR A 1 322 ? 42.352 65.116 13.846 1.00 14.15 837 THR A CA 1
ATOM 2561 C C . THR A 1 322 ? 41.644 64.953 15.189 1.00 17.77 837 THR A C 1
ATOM 2562 O O . THR A 1 322 ? 40.425 65.107 15.282 1.00 21.71 837 THR A O 1
ATOM 2566 N N . MET A 1 323 ? 42.417 64.650 16.227 1.00 13.44 838 MET A N 1
ATOM 2567 C CA . MET A 1 323 ? 41.872 64.480 17.569 1.00 22.95 838 MET A CA 1
ATOM 2568 C C . MET A 1 323 ? 41.268 65.776 18.101 1.00 22.06 838 MET A C 1
ATOM 2569 O O . MET A 1 323 ? 40.238 65.758 18.773 1.00 27.02 838 MET A O 1
ATOM 2574 N N . ILE A 1 324 ? 41.913 66.897 17.796 1.00 19.87 839 ILE A N 1
ATOM 2575 C CA . ILE A 1 324 ? 41.428 68.206 18.223 1.00 16.68 839 ILE A CA 1
ATOM 2576 C C . ILE A 1 324 ? 40.099 68.550 17.554 1.00 18.57 839 ILE A C 1
ATOM 2577 O O . ILE A 1 324 ? 39.170 69.030 18.208 1.00 25.89 839 ILE A O 1
ATOM 2582 N N . LEU A 1 325 ? 40.012 68.296 16.252 1.00 16.41 840 LEU A N 1
ATOM 2583 C CA . LEU A 1 325 ? 38.795 68.568 15.494 1.00 18.49 840 LEU A CA 1
ATOM 2584 C C . LEU A 1 325 ? 37.610 67.775 16.038 1.00 22.64 840 LEU A C 1
ATOM 2585 O O . LEU A 1 325 ? 36.503 68.299 16.158 1.00 24.13 840 LEU A O 1
ATOM 2590 N N . VAL A 1 326 ? 37.855 66.510 16.367 1.00 22.55 841 VAL A N 1
ATOM 2591 C CA . VAL A 1 326 ? 36.820 65.644 16.918 1.00 23.75 841 VAL A CA 1
ATOM 2592 C C . VAL A 1 326 ? 36.437 66.090 18.326 1.00 21.97 841 VAL A C 1
ATOM 2593 O O . VAL A 1 326 ? 35.259 66.109 18.683 1.00 21.94 841 VAL A O 1
ATOM 2597 N N . THR A 1 327 ? 37.439 66.457 19.119 1.00 16.26 842 THR A N 1
ATOM 2598 C CA . THR A 1 327 ? 37.208 66.940 20.476 1.00 24.55 842 THR A CA 1
ATOM 2599 C C . THR A 1 327 ? 36.328 68.187 20.475 1.00 19.79 842 THR A C 1
ATOM 2600 O O . THR A 1 327 ? 35.388 68.294 21.263 1.00 19.76 842 THR A O 1
ATOM 2604 N N . ARG A 1 328 ? 36.628 69.122 19.579 1.00 13.23 843 ARG A N 1
ATOM 2605 C CA . ARG A 1 328 ? 35.835 70.342 19.465 1.00 20.75 843 ARG A CA 1
ATOM 2606 C C . ARG A 1 328 ? 34.442 70.044 18.920 1.00 17.63 843 ARG A C 1
ATOM 2607 O O . ARG A 1 328 ? 33.477 70.726 19.261 1.00 19.02 843 ARG A O 1
ATOM 2615 N N . LEU A 1 329 ? 34.347 69.024 18.072 1.00 18.64 844 LEU A N 1
ATOM 2616 C CA . LEU A 1 329 ? 33.063 68.596 17.529 1.00 16.58 844 LEU A CA 1
ATOM 2617 C C . LEU A 1 329 ? 32.161 68.077 18.644 1.00 18.74 844 LEU A C 1
ATOM 2618 O O . LEU A 1 329 ? 30.959 68.346 18.666 1.00 20.59 844 LEU A O 1
ATOM 2623 N N . ILE A 1 330 ? 32.753 67.333 19.571 1.00 18.45 845 ILE A N 1
ATOM 2624 C CA . ILE A 1 330 ? 32.037 66.858 20.748 1.00 17.18 845 ILE A CA 1
ATOM 2625 C C . ILE A 1 330 ? 31.643 68.051 21.620 1.00 17.74 845 ILE A C 1
ATOM 2626 O O . ILE A 1 330 ? 30.614 68.029 22.295 1.00 20.71 845 ILE A O 1
ATOM 2631 N N . GLY A 1 331 ? 32.455 69.103 21.576 1.00 21.56 846 GLY A N 1
ATOM 2632 C CA . GLY A 1 331 ? 32.152 70.337 22.278 1.00 16.41 846 GLY A CA 1
ATOM 2633 C C . GLY A 1 331 ? 31.204 71.237 21.501 1.00 14.83 846 GLY A C 1
ATOM 2634 O O . GLY A 1 331 ? 31.006 72.398 21.861 1.00 21.17 846 GLY A O 1
ATOM 2635 N N . ARG A 1 332 ? 30.636 70.693 20.426 1.00 18.99 847 ARG A N 1
ATOM 2636 C CA . ARG A 1 332 ? 29.630 71.370 19.602 1.00 17.98 847 ARG A CA 1
ATOM 2637 C C . ARG A 1 332 ? 30.179 72.594 18.869 1.00 20.90 847 ARG A C 1
ATOM 2638 O O . ARG A 1 332 ? 29.491 73.607 18.738 1.00 20.52 847 ARG A O 1
ATOM 2646 N N . ARG A 1 333 ? 31.412 72.491 18.383 1.00 26.02 848 ARG A N 1
ATOM 2647 C CA . ARG A 1 333 ? 31.997 73.532 17.541 1.00 20.18 848 ARG A CA 1
ATOM 2648 C C . ARG A 1 333 ? 32.640 72.926 16.296 1.00 23.28 848 ARG A C 1
ATOM 2649 O O . ARG A 1 333 ? 33.443 71.997 16.389 1.00 25.56 848 ARG A O 1
ATOM 2657 N N . THR A 1 334 ? 32.282 73.455 15.131 1.00 26.01 849 THR A N 1
ATOM 2658 C CA . THR A 1 334 ? 32.779 72.923 13.867 1.00 33.65 849 THR A CA 1
ATOM 2659 C C . THR A 1 334 ? 33.638 73.939 13.123 1.00 38.21 849 THR A C 1
ATOM 2660 O O . THR A 1 334 ? 34.153 73.654 12.043 1.00 34.59 849 THR A O 1
ATOM 2664 N N . LYS A 1 335 ? 33.791 75.123 13.706 1.00 46.07 850 LYS A N 1
ATOM 2665 C CA . LYS A 1 335 ? 34.560 76.191 13.077 1.00 44.79 850 LYS A CA 1
ATOM 2666 C C . LYS A 1 335 ? 35.268 77.048 14.119 1.00 44.70 850 LYS A C 1
ATOM 2667 O O . LYS A 1 335 ? 35.011 76.931 15.317 1.00 54.68 850 LYS A O 1
ATOM 2674 N N . LYS B 1 8 ? 13.015 27.122 47.862 1.00 94.87 523 LYS B N 1
ATOM 2675 C CA . LYS B 1 8 ? 11.614 27.314 47.504 1.00 95.41 523 LYS B CA 1
ATOM 2676 C C . LYS B 1 8 ? 11.457 27.592 46.013 1.00 95.94 523 LYS B C 1
ATOM 2677 O O . LYS B 1 8 ? 10.401 28.037 45.563 1.00 96.65 523 LYS B O 1
ATOM 2683 N N . GLU B 1 9 ? 12.515 27.329 45.252 1.00 93.53 524 GLU B N 1
ATOM 2684 C CA . GLU B 1 9 ? 12.500 27.552 43.810 1.00 88.96 524 GLU B CA 1
ATOM 2685 C C . GLU B 1 9 ? 11.526 26.606 43.112 1.00 73.62 524 GLU B C 1
ATOM 2686 O O . GLU B 1 9 ? 11.494 25.409 43.398 1.00 71.88 524 GLU B O 1
ATOM 2692 N N . ILE B 1 10 ? 10.731 27.153 42.198 1.00 59.28 525 ILE B N 1
ATOM 2693 C CA . ILE B 1 10 ? 9.729 26.369 41.485 1.00 47.86 525 ILE B CA 1
ATOM 2694 C C . ILE B 1 10 ? 10.386 25.378 40.524 1.00 43.07 525 ILE B C 1
ATOM 2695 O O . ILE B 1 10 ? 11.341 25.713 39.822 1.00 39.24 525 ILE B O 1
ATOM 2700 N N . GLY B 1 11 ? 9.880 24.149 40.514 1.00 36.91 526 GLY B N 1
ATOM 2701 C CA . GLY B 1 11 ? 10.433 23.105 39.672 1.00 43.35 526 GLY B CA 1
ATOM 2702 C C . GLY B 1 11 ? 11.724 22.549 40.239 1.00 36.41 526 GLY B C 1
ATOM 2703 O O . GLY B 1 11 ? 12.100 22.861 41.369 1.00 32.41 526 GLY B O 1
ATOM 2704 N N . GLU B 1 12 ? 12.408 21.725 39.452 1.00 34.49 527 GLU B N 1
ATOM 2705 C CA . GLU B 1 12 ? 13.650 21.106 39.897 1.00 34.16 527 GLU B CA 1
ATOM 2706 C C . GLU B 1 12 ? 14.751 21.220 38.846 1.00 35.00 527 GLU B C 1
ATOM 2707 O O . GLU B 1 12 ? 14.485 21.509 37.679 1.00 35.01 527 GLU B O 1
ATOM 2713 N N . GLU B 1 13 ? 15.988 20.990 39.275 1.00 31.73 528 GLU B N 1
ATOM 2714 C CA . GLU B 1 13 ? 17.143 21.050 38.387 1.00 35.10 528 GLU B CA 1
ATOM 2715 C C . GLU B 1 13 ? 17.096 19.933 37.348 1.00 33.27 528 GLU B C 1
ATOM 2716 O O . GLU B 1 13 ? 16.529 18.871 37.602 1.00 29.43 528 GLU B O 1
ATOM 2722 N N . PRO B 1 14 ? 17.684 20.177 36.166 1.00 33.85 529 PRO B N 1
ATOM 2723 C CA . PRO B 1 14 ? 17.722 19.173 35.097 1.00 40.33 529 PRO B CA 1
ATOM 2724 C C . PRO B 1 14 ? 18.490 17.913 35.488 1.00 43.53 529 PRO B C 1
ATOM 2725 O O . PRO B 1 14 ? 19.703 17.968 35.691 1.00 55.50 529 PRO B O 1
ATOM 2729 N N . ASP B 1 15 ? 17.784 16.792 35.592 1.00 36.19 530 ASP B N 1
ATOM 2730 C CA . ASP B 1 15 ? 18.418 15.505 35.848 1.00 32.56 530 ASP B CA 1
ATOM 2731 C C . ASP B 1 15 ? 18.324 14.643 34.593 1.00 29.82 530 ASP B C 1
ATOM 2732 O O . ASP B 1 15 ? 17.267 14.083 34.299 1.00 31.74 530 ASP B O 1
ATOM 2737 N N . PRO B 1 16 ? 19.436 14.542 33.847 1.00 27.31 531 PRO B N 1
ATOM 2738 C CA . PRO B 1 16 ? 19.515 13.823 32.570 1.00 27.58 531 PRO B CA 1
ATOM 2739 C C . PRO B 1 16 ? 19.045 12.372 32.650 1.00 25.74 531 PRO B C 1
ATOM 2740 O O . PRO B 1 16 ? 18.240 11.952 31.820 1.00 30.34 531 PRO B O 1
ATOM 2744 N N . GLU B 1 17 ? 19.540 11.620 33.629 1.00 21.81 532 GLU B N 1
ATOM 2745 C CA . GLU B 1 17 ? 19.174 10.213 33.758 1.00 24.73 532 GLU B CA 1
ATOM 2746 C C . GLU B 1 17 ? 17.702 10.049 34.116 1.00 25.11 532 GLU B C 1
ATOM 2747 O O . GLU B 1 17 ? 17.042 9.121 33.647 1.00 22.90 532 GLU B O 1
ATOM 2753 N N . LYS B 1 18 ? 17.192 10.952 34.946 1.00 25.38 533 LYS B N 1
ATOM 2754 C CA . LYS B 1 18 ? 15.780 10.936 35.311 1.00 17.91 533 LYS B CA 1
ATOM 2755 C C . LYS B 1 18 ? 14.922 11.275 34.097 1.00 22.62 533 LYS B C 1
ATOM 2756 O O . LYS B 1 18 ? 13.829 10.734 33.921 1.00 25.29 533 LYS B O 1
ATOM 2762 N N . LEU B 1 19 ? 15.434 12.169 33.257 1.00 17.75 534 LEU B N 1
ATOM 2763 C CA . LEU B 1 19 ? 14.736 12.574 32.044 1.00 21.66 534 LEU B CA 1
ATOM 2764 C C . LEU B 1 19 ? 14.667 11.430 31.037 1.00 24.36 534 LEU B C 1
ATOM 2765 O O . LEU B 1 19 ? 13.622 11.193 30.431 1.00 23.19 534 LEU B O 1
ATOM 2770 N N . GLU B 1 20 ? 15.784 10.727 30.865 1.00 23.12 535 GLU B N 1
ATOM 2771 C CA . GLU B 1 20 ? 15.851 9.594 29.946 1.00 18.67 535 GLU B CA 1
ATOM 2772 C C . GLU B 1 20 ? 14.843 8.513 30.322 1.00 15.53 535 GLU B C 1
ATOM 2773 O O . GLU B 1 20 ? 14.183 7.942 29.456 1.00 22.84 535 GLU B O 1
ATOM 2779 N N . ALA B 1 21 ? 14.730 8.238 31.617 1.00 19.19 536 ALA B N 1
ATOM 2780 C CA . ALA B 1 21 ? 13.792 7.236 32.105 1.00 16.98 536 ALA B CA 1
ATOM 2781 C C . ALA B 1 21 ? 12.353 7.690 31.894 1.00 19.00 536 ALA B C 1
ATOM 2782 O O . ALA B 1 21 ? 11.491 6.897 31.516 1.00 24.04 536 ALA B O 1
ATOM 2784 N N . PHE B 1 22 ? 12.101 8.971 32.138 1.00 16.10 537 PHE B N 1
ATOM 2785 C CA . PHE B 1 22 ? 10.766 9.532 31.978 1.00 19.88 537 PHE B CA 1
ATOM 2786 C C . PHE B 1 22 ? 10.306 9.456 30.528 1.00 17.05 537 PHE B C 1
ATOM 2787 O O . PHE B 1 22 ? 9.188 9.029 30.247 1.00 24.88 537 PHE B O 1
ATOM 2795 N N . LEU B 1 23 ? 11.177 9.870 29.614 1.00 19.25 538 LEU B N 1
ATOM 2796 C CA . LEU B 1 23 ? 10.846 9.892 28.195 1.00 24.16 538 LEU B CA 1
ATOM 2797 C C . LEU B 1 23 ? 10.607 8.491 27.644 1.00 29.12 538 LEU B C 1
ATOM 2798 O O . LEU B 1 23 ? 9.845 8.312 26.696 1.00 35.82 538 LEU B O 1
ATOM 2803 N N . GLU B 1 24 ? 11.256 7.497 28.240 1.00 25.09 539 GLU B N 1
ATOM 2804 C CA . GLU B 1 24 ? 11.056 6.115 27.825 1.00 19.90 539 GLU B CA 1
ATOM 2805 C C . GLU B 1 24 ? 9.756 5.559 28.391 1.00 22.09 539 GLU B C 1
ATOM 2806 O O . GLU B 1 24 ? 8.972 4.942 27.675 1.00 29.70 539 GLU B O 1
ATOM 2812 N N . GLU B 1 25 ? 9.528 5.793 29.678 1.00 20.61 540 GLU B N 1
ATOM 2813 C CA . GLU B 1 25 ? 8.378 5.225 30.369 1.00 23.93 540 GLU B CA 1
ATOM 2814 C C . GLU B 1 25 ? 7.082 5.990 30.110 1.00 24.49 540 GLU B C 1
ATOM 2815 O O . GLU B 1 25 ? 5.997 5.412 30.169 1.00 33.68 540 GLU B O 1
ATOM 2821 N N . LYS B 1 26 ? 7.189 7.284 29.823 1.00 17.27 541 LYS B N 1
ATOM 2822 C CA . LYS B 1 26 ? 6.000 8.125 29.707 1.00 21.52 541 LYS B CA 1
ATOM 2823 C C . LYS B 1 26 ? 5.843 8.770 28.330 1.00 28.17 541 LYS B C 1
ATOM 2824 O O . LYS B 1 26 ? 4.742 9.171 27.952 1.00 24.00 541 LYS B O 1
ATOM 2830 N N . GLY B 1 27 ? 6.939 8.874 27.585 1.00 31.55 542 GLY B N 1
ATOM 2831 C CA . GLY B 1 27 ? 6.887 9.413 26.237 1.00 30.11 542 GLY B CA 1
ATOM 2832 C C . GLY B 1 27 ? 7.319 10.864 26.136 1.00 32.09 542 GLY B C 1
ATOM 2833 O O . GLY B 1 27 ? 7.208 11.625 27.096 1.00 28.12 542 GLY B O 1
ATOM 2834 N N . GLY B 1 28 ? 7.815 11.248 24.963 1.00 26.03 543 GLY B N 1
ATOM 2835 C CA . GLY B 1 28 ? 8.255 12.611 24.730 1.00 24.50 543 GLY B CA 1
ATOM 2836 C C . GLY B 1 28 ? 7.576 13.244 23.530 1.00 31.96 543 GLY B C 1
ATOM 2837 O O . GLY B 1 28 ? 6.684 12.649 22.926 1.00 32.18 543 GLY B O 1
ATOM 2838 N N . ASN B 1 29 ? 7.996 14.457 23.186 1.00 27.71 544 ASN B N 1
ATOM 2839 C CA . ASN B 1 29 ? 7.451 15.150 22.027 1.00 30.63 544 ASN B CA 1
ATOM 2840 C C . ASN B 1 29 ? 8.547 15.743 21.147 1.00 24.54 544 ASN B C 1
ATOM 2841 O O . ASN B 1 29 ? 9.690 15.283 21.169 1.00 24.04 544 ASN B O 1
ATOM 2846 N N . ALA B 1 30 ? 8.194 16.769 20.381 1.00 21.56 545 ALA B N 1
ATOM 2847 C CA . ALA B 1 30 ? 9.106 17.339 19.394 1.00 29.16 545 ALA B CA 1
ATOM 2848 C C . ALA B 1 30 ? 10.217 18.177 20.020 1.00 23.74 545 ALA B C 1
ATOM 2849 O O . ALA B 1 30 ? 11.258 18.393 19.399 1.00 30.13 545 ALA B O 1
ATOM 2851 N N . LEU B 1 31 ? 10.000 18.649 21.243 1.00 19.88 546 LEU B N 1
ATOM 2852 C CA . LEU B 1 31 ? 10.951 19.554 21.882 1.00 23.43 546 LEU B CA 1
ATOM 2853 C C . LEU B 1 31 ? 11.523 19.003 23.186 1.00 22.87 546 LEU B C 1
ATOM 2854 O O . LEU B 1 31 ? 12.343 19.657 23.832 1.00 23.55 546 LEU B O 1
ATOM 2859 N N . SER B 1 32 ? 11.093 17.805 23.569 1.00 17.76 547 SER B N 1
ATOM 2860 C CA . SER B 1 32 ? 11.475 17.228 24.855 1.00 19.22 547 SER B CA 1
ATOM 2861 C C . SER B 1 32 ? 12.976 16.956 24.956 1.00 19.62 547 SER B C 1
ATOM 2862 O O . SER B 1 32 ? 13.544 16.977 26.049 1.00 25.86 547 SER B O 1
ATOM 2865 N N . HIS B 1 33 ? 13.616 16.704 23.819 1.00 22.82 548 HIS B N 1
ATOM 2866 C CA . HIS B 1 33 ? 15.041 16.388 23.803 1.00 18.41 548 HIS B CA 1
ATOM 2867 C C . HIS B 1 33 ? 15.901 17.603 24.146 1.00 14.05 548 HIS B C 1
ATOM 2868 O O . HIS B 1 33 ? 17.047 17.459 24.571 1.00 20.02 548 HIS B O 1
ATOM 2875 N N . LEU B 1 34 ? 15.344 18.797 23.966 1.00 18.09 549 LEU B N 1
ATOM 2876 C CA . LEU B 1 34 ? 16.068 20.028 24.265 1.00 14.48 549 LEU B CA 1
ATOM 2877 C C . LEU B 1 34 ? 16.260 20.219 25.766 1.00 22.61 549 LEU B C 1
ATOM 2878 O O . LEU B 1 34 ? 16.992 21.109 26.195 1.00 21.59 549 LEU B O 1
ATOM 2883 N N . GLY B 1 35 ? 15.600 19.382 26.560 1.00 12.13 550 GLY B N 1
ATOM 2884 C CA . GLY B 1 35 ? 15.782 19.400 27.999 1.00 24.61 550 GLY B CA 1
ATOM 2885 C C . GLY B 1 35 ? 17.172 18.937 28.396 1.00 20.17 550 GLY B C 1
ATOM 2886 O O . GLY B 1 35 ? 17.630 19.195 29.508 1.00 24.05 550 GLY B O 1
ATOM 2887 N N . PHE B 1 36 ? 17.849 18.253 27.478 1.00 20.65 551 PHE B N 1
ATOM 2888 C CA . PHE B 1 36 ? 19.202 17.772 27.726 1.00 22.56 551 PHE B CA 1
ATOM 2889 C C . PHE B 1 36 ? 20.238 18.879 27.540 1.00 17.63 551 PHE B C 1
ATOM 2890 O O . PHE B 1 36 ? 21.436 18.645 27.685 1.00 23.23 551 PHE B O 1
ATOM 2898 N N . LEU B 1 37 ? 19.774 20.080 27.210 1.00 20.10 552 LEU B N 1
ATOM 2899 C CA . LEU B 1 37 ? 20.659 21.236 27.120 1.00 17.95 552 LEU B CA 1
ATOM 2900 C C . LEU B 1 37 ? 21.066 21.689 28.516 1.00 22.23 552 LEU B C 1
ATOM 2901 O O . LEU B 1 37 ? 22.149 22.238 28.710 1.00 24.15 552 LEU B O 1
ATOM 2906 N N . GLY B 1 38 ? 20.186 21.452 29.484 1.00 18.92 553 GLY B N 1
ATOM 2907 C CA . GLY B 1 38 ? 20.456 21.795 30.868 1.00 19.54 553 GLY B CA 1
ATOM 2908 C C . GLY B 1 38 ? 20.195 23.253 31.194 1.00 25.11 553 GLY B C 1
ATOM 2909 O O . GLY B 1 38 ? 20.588 23.736 32.255 1.00 22.21 553 GLY B O 1
ATOM 2910 N N . ASP B 1 39 ? 19.524 23.956 30.285 1.00 15.06 554 ASP B N 1
ATOM 2911 C CA . ASP B 1 39 ? 19.261 25.380 30.469 1.00 21.49 554 ASP B CA 1
ATOM 2912 C C . ASP B 1 39 ? 17.792 25.655 30.786 1.00 26.72 554 ASP B C 1
ATOM 2913 O O . ASP B 1 39 ? 17.345 26.801 30.743 1.00 31.46 554 ASP B O 1
ATOM 2918 N N . LYS B 1 40 ? 17.049 24.600 31.104 1.00 25.32 555 LYS B N 1
ATOM 2919 C CA . LYS B 1 40 ? 15.639 24.724 31.459 1.00 19.43 555 LYS B CA 1
ATOM 2920 C C . LYS B 1 40 ? 15.319 23.907 32.705 1.00 25.97 555 LYS B C 1
ATOM 2921 O O . LYS B 1 40 ? 15.827 22.800 32.874 1.00 26.95 555 LYS B O 1
ATOM 2927 N N . ARG B 1 41 ? 14.476 24.453 33.576 1.00 24.88 556 ARG B N 1
ATOM 2928 C CA . ARG B 1 41 ? 14.051 23.731 34.770 1.00 20.46 556 ARG B CA 1
ATOM 2929 C C . ARG B 1 41 ? 12.895 22.792 34.445 1.00 19.06 556 ARG B C 1
ATOM 2930 O O . ARG B 1 41 ? 12.141 23.028 33.502 1.00 29.08 556 ARG B O 1
ATOM 2938 N N . PHE B 1 42 ? 12.762 21.728 35.229 1.00 21.65 557 PHE B N 1
ATOM 2939 C CA . PHE B 1 42 ? 11.742 20.716 34.976 1.00 23.85 557 PHE B CA 1
ATOM 2940 C C . PHE B 1 42 ? 10.627 20.760 36.014 1.00 27.56 557 PHE B C 1
ATOM 2941 O O . PHE B 1 42 ? 10.870 21.023 37.192 1.00 27.35 557 PHE B O 1
ATOM 2949 N N . PHE B 1 43 ? 9.403 20.495 35.568 1.00 25.28 558 PHE B N 1
ATOM 2950 C CA . PHE B 1 43 ? 8.259 20.411 36.466 1.00 17.26 558 PHE B CA 1
ATOM 2951 C C . PHE B 1 43 ? 7.442 19.160 36.162 1.00 23.96 558 PHE B C 1
ATOM 2952 O O . PHE B 1 43 ? 6.622 19.153 35.245 1.00 33.02 558 PHE B O 1
ATOM 2960 N N . TYR B 1 44 ? 7.678 18.101 36.931 1.00 22.21 559 TYR B N 1
ATOM 2961 C CA . TYR B 1 44 ? 6.935 16.856 36.770 1.00 16.18 559 TYR B CA 1
ATOM 2962 C C . TYR B 1 44 ? 5.599 16.924 37.502 1.00 25.19 559 TYR B C 1
ATOM 2963 O O . TYR B 1 44 ? 5.487 17.564 38.548 1.00 29.63 559 TYR B O 1
ATOM 2972 N N . SER B 1 45 ? 4.589 16.260 36.950 1.00 28.78 560 SER B N 1
ATOM 2973 C CA . SER B 1 45 ? 3.274 16.214 37.578 1.00 27.24 560 SER B CA 1
ATOM 2974 C C . SER B 1 45 ? 3.316 15.366 38.847 1.00 33.91 560 SER B C 1
ATOM 2975 O O . SER B 1 45 ? 4.238 14.574 39.041 1.00 34.15 560 SER B O 1
ATOM 2978 N N . SER B 1 46 ? 2.314 15.537 39.705 1.00 33.73 561 SER B N 1
ATOM 2979 C CA . SER B 1 46 ? 2.263 14.834 40.984 1.00 27.07 561 SER B CA 1
ATOM 2980 C C . SER B 1 46 ? 2.182 13.321 40.805 1.00 27.00 561 SER B C 1
ATOM 2981 O O . SER B 1 46 ? 2.701 12.566 41.627 1.00 33.63 561 SER B O 1
ATOM 2984 N N . ASP B 1 47 ? 1.533 12.880 39.732 1.00 27.22 562 ASP B N 1
ATOM 2985 C CA . ASP B 1 47 ? 1.428 11.454 39.443 1.00 25.53 562 ASP B CA 1
ATOM 2986 C C . ASP B 1 47 ? 2.643 10.970 38.654 1.00 28.09 562 ASP B C 1
ATOM 2987 O O . ASP B 1 47 ? 2.827 9.770 38.454 1.00 38.03 562 ASP B O 1
ATOM 2992 N N . GLY B 1 48 ? 3.466 11.916 38.209 1.00 30.10 563 GLY B N 1
ATOM 2993 C CA . GLY B 1 48 ? 4.706 11.602 37.521 1.00 22.31 563 GLY B CA 1
ATOM 2994 C C . GLY B 1 48 ? 4.531 11.134 36.089 1.00 31.35 563 GLY B C 1
ATOM 2995 O O . GLY B 1 48 ? 5.400 10.453 35.544 1.00 31.42 563 GLY B O 1
ATOM 2996 N N . ASN B 1 49 ? 3.414 11.507 35.472 1.00 21.19 564 ASN B N 1
ATOM 2997 C CA . ASN B 1 49 ? 3.115 11.066 34.114 1.00 22.64 564 ASN B CA 1
ATOM 2998 C C . ASN B 1 49 ? 3.321 12.153 33.064 1.00 22.27 564 ASN B C 1
ATOM 2999 O O . ASN B 1 49 ? 3.285 11.877 31.864 1.00 21.30 564 ASN B O 1
ATOM 3004 N N . ALA B 1 50 ? 3.537 13.385 33.512 1.00 18.23 565 ALA B N 1
ATOM 3005 C CA . ALA B 1 50 ? 3.700 14.505 32.591 1.00 22.68 565 ALA B CA 1
ATOM 3006 C C . ALA B 1 50 ? 4.810 15.450 33.038 1.00 26.47 565 ALA B C 1
ATOM 3007 O O . ALA B 1 50 ? 5.118 15.545 34.226 1.00 28.75 565 ALA B O 1
ATOM 3009 N N . LEU B 1 51 ? 5.403 16.152 32.077 1.00 22.69 566 LEU B N 1
ATOM 3010 C CA . LEU B 1 51 ? 6.517 17.050 32.359 1.00 18.15 566 LEU B CA 1
ATOM 3011 C C . LEU B 1 51 ? 6.394 18.385 31.635 1.00 22.03 566 LEU B C 1
ATOM 3012 O O . LEU B 1 51 ? 6.089 18.435 30.444 1.00 23.32 566 LEU B O 1
ATOM 3017 N N . ILE B 1 52 ? 6.643 19.464 32.367 1.00 25.39 567 ILE B N 1
ATOM 3018 C CA . ILE B 1 52 ? 6.717 20.793 31.779 1.00 19.80 567 ILE B CA 1
ATOM 3019 C C . ILE B 1 52 ? 8.144 21.327 31.877 1.00 20.94 567 ILE B C 1
ATOM 3020 O O . ILE B 1 52 ? 8.729 21.361 32.959 1.00 19.40 567 ILE B O 1
ATOM 3025 N N . GLN B 1 53 ? 8.706 21.726 30.740 1.00 21.49 568 GLN B N 1
ATOM 3026 C CA . GLN B 1 53 ? 10.035 22.327 30.714 1.00 22.74 568 GLN B CA 1
ATOM 3027 C C . GLN B 1 53 ? 9.922 23.836 30.535 1.00 26.23 568 GLN B C 1
ATOM 3028 O O . GLN B 1 53 ? 9.181 24.312 29.675 1.00 26.07 568 GLN B O 1
ATOM 3034 N N . PHE B 1 54 ? 10.657 24.586 31.348 1.00 25.43 569 PHE B N 1
ATOM 3035 C CA . PHE B 1 54 ? 10.525 26.036 31.353 1.00 25.64 569 PHE B CA 1
ATOM 3036 C C . PHE B 1 54 ? 11.809 26.739 31.780 1.00 31.65 569 PHE B C 1
ATOM 3037 O O . PHE B 1 54 ? 12.689 26.135 32.394 1.00 31.49 569 PHE B O 1
ATOM 3045 N N . ALA B 1 55 ? 11.901 28.023 31.450 1.00 31.64 570 ALA B N 1
ATOM 3046 C CA . ALA B 1 55 ? 13.018 28.854 31.877 1.00 30.61 570 ALA B CA 1
ATOM 3047 C C . ALA B 1 55 ? 12.496 30.091 32.598 1.00 38.60 570 ALA B C 1
ATOM 3048 O O . ALA B 1 55 ? 11.448 30.630 32.242 1.00 39.19 570 ALA B O 1
ATOM 3050 N N . LYS B 1 56 ? 13.226 30.532 33.616 1.00 45.67 571 LYS B N 1
ATOM 3051 C CA . LYS B 1 56 ? 12.808 31.680 34.412 1.00 46.20 571 LYS B CA 1
ATOM 3052 C C . LYS B 1 56 ? 13.479 32.966 33.941 1.00 50.12 571 LYS B C 1
ATOM 3053 O O . LYS B 1 56 ? 14.702 33.097 33.993 1.00 45.50 571 LYS B O 1
ATOM 3059 N N . VAL B 1 57 ? 12.669 33.912 33.478 1.00 52.66 572 VAL B N 1
ATOM 3060 C CA . VAL B 1 57 ? 13.174 35.211 33.053 1.00 51.94 572 VAL B CA 1
ATOM 3061 C C . VAL B 1 57 ? 12.679 36.300 33.999 1.00 56.80 572 VAL B C 1
ATOM 3062 O O . VAL B 1 57 ? 11.665 36.949 33.742 1.00 62.58 572 VAL B O 1
ATOM 3066 N N . GLY B 1 58 ? 13.399 36.487 35.100 1.00 55.87 573 GLY B N 1
ATOM 3067 C CA . GLY B 1 58 ? 13.025 37.472 36.097 1.00 49.12 573 GLY B CA 1
ATOM 3068 C C . GLY B 1 58 ? 11.779 37.077 36.863 1.00 55.97 573 GLY B C 1
ATOM 3069 O O . GLY B 1 58 ? 11.829 36.224 37.750 1.00 54.95 573 GLY B O 1
ATOM 3070 N N . GLN B 1 59 ? 10.656 37.697 36.519 1.00 60.14 574 GLN B N 1
ATOM 3071 C CA . GLN B 1 59 ? 9.397 37.425 37.203 1.00 65.10 574 GLN B CA 1
ATOM 3072 C C . GLN B 1 59 ? 8.423 36.695 36.282 1.00 56.84 574 GLN B C 1
ATOM 3073 O O . GLN B 1 59 ? 7.255 36.503 36.620 1.00 58.16 574 GLN B O 1
ATOM 3079 N N . ARG B 1 60 ? 8.912 36.286 35.115 1.00 49.65 575 ARG B N 1
ATOM 3080 C CA . ARG B 1 60 ? 8.086 35.560 34.158 1.00 45.42 575 ARG B CA 1
ATOM 3081 C C . ARG B 1 60 ? 8.664 34.185 33.838 1.00 45.23 575 ARG B C 1
ATOM 3082 O O . ARG B 1 60 ? 9.878 34.020 33.723 1.00 43.91 575 ARG B O 1
ATOM 3090 N N . LEU B 1 61 ? 7.782 33.200 33.700 1.00 38.83 576 LEU B N 1
ATOM 3091 C CA . LEU B 1 61 ? 8.190 31.849 33.338 1.00 28.90 576 LEU B CA 1
ATOM 3092 C C . LEU B 1 61 ? 7.779 31.538 31.904 1.00 29.05 576 LEU B C 1
ATOM 3093 O O . LEU B 1 61 ? 6.627 31.738 31.524 1.00 26.68 576 LEU B O 1
ATOM 3098 N N . VAL B 1 62 ? 8.727 31.053 31.110 1.00 30.68 577 VAL B N 1
ATOM 3099 C CA . VAL B 1 62 ? 8.450 30.714 29.720 1.00 25.06 577 VAL B CA 1
ATOM 3100 C C . VAL B 1 62 ? 8.563 29.210 29.491 1.00 24.65 577 VAL B C 1
ATOM 3101 O O . VAL B 1 62 ? 9.652 28.640 29.559 1.00 26.08 577 VAL B O 1
ATOM 3105 N N . VAL B 1 63 ? 7.426 28.577 29.222 1.00 20.00 578 VAL B N 1
ATOM 3106 C CA . VAL B 1 63 ? 7.375 27.140 28.983 1.00 14.55 578 VAL B CA 1
ATOM 3107 C C . VAL B 1 63 ? 7.651 26.826 27.518 1.00 22.87 578 VAL B C 1
ATOM 3108 O O . VAL B 1 63 ? 7.147 27.507 26.625 1.00 19.83 578 VAL B O 1
ATOM 3112 N N . LEU B 1 64 ? 8.460 25.799 27.277 1.00 22.09 579 LEU B N 1
ATOM 3113 C CA . LEU B 1 64 ? 8.774 25.372 25.920 1.00 20.48 579 LEU B CA 1
ATOM 3114 C C . LEU B 1 64 ? 7.821 24.275 25.450 1.00 26.84 579 LEU B C 1
ATOM 3115 O O . LEU B 1 64 ? 7.902 23.131 25.897 1.00 21.96 579 LEU B O 1
ATOM 3120 N N . GLY B 1 65 ? 6.912 24.638 24.551 1.00 33.48 580 GLY B N 1
ATOM 3121 C CA . GLY B 1 65 ? 5.989 23.685 23.962 1.00 27.79 580 GLY B CA 1
ATOM 3122 C C . GLY B 1 65 ? 4.975 23.111 24.932 1.00 28.15 580 GLY B C 1
ATOM 3123 O O . GLY B 1 65 ? 4.916 23.501 26.098 1.00 22.88 580 GLY B O 1
ATOM 3124 N N . ASP B 1 66 ? 4.167 22.181 24.435 1.00 25.06 581 ASP B N 1
ATOM 3125 C CA . ASP B 1 66 ? 3.194 21.479 25.259 1.00 25.38 581 ASP B CA 1
ATOM 3126 C C . ASP B 1 66 ? 3.911 20.501 26.186 1.00 25.97 581 ASP B C 1
ATOM 3127 O O . ASP B 1 66 ? 5.071 20.164 25.945 1.00 32.56 581 ASP B O 1
ATOM 3132 N N . PRO B 1 67 ? 3.234 20.051 27.255 1.00 29.62 582 PRO B N 1
ATOM 3133 C CA . PRO B 1 67 ? 3.866 19.075 28.152 1.00 13.20 582 PRO B CA 1
ATOM 3134 C C . PRO B 1 67 ? 4.245 17.782 27.437 1.00 17.53 582 PRO B C 1
ATOM 3135 O O . PRO B 1 67 ? 3.637 17.435 26.425 1.00 18.62 582 PRO B O 1
ATOM 3139 N N . SER B 1 68 ? 5.254 17.090 27.954 1.00 12.77 583 SER B N 1
ATOM 3140 C CA . SER B 1 68 ? 5.624 15.780 27.439 1.00 13.36 583 SER B CA 1
ATOM 3141 C C . SER B 1 68 ? 5.152 14.701 28.407 1.00 24.69 583 SER B C 1
ATOM 3142 O O . SER B 1 68 ? 4.881 14.980 29.575 1.00 22.98 583 SER B O 1
ATOM 3145 N N . GLY B 1 69 ? 5.051 13.470 27.917 1.00 20.48 584 GLY B N 1
ATOM 3146 C CA . GLY B 1 69 ? 4.577 12.366 28.730 1.00 19.65 584 GLY B CA 1
ATOM 3147 C C . GLY B 1 69 ? 3.196 11.902 28.312 1.00 22.11 584 GLY B C 1
ATOM 3148 O O . GLY B 1 69 ? 2.804 12.054 27.156 1.00 27.28 584 GLY B O 1
ATOM 3149 N N . ARG B 1 70 ? 2.457 11.336 29.259 1.00 18.32 585 ARG B N 1
ATOM 3150 C CA . ARG B 1 70 ? 1.117 10.836 28.986 1.00 20.20 585 ARG B CA 1
ATOM 3151 C C . ARG B 1 70 ? 0.108 11.978 28.891 1.00 17.60 585 ARG B C 1
ATOM 3152 O O . ARG B 1 70 ? -0.020 12.785 29.812 1.00 27.56 585 ARG B O 1
ATOM 3160 N N . GLU B 1 71 ? -0.612 12.032 27.774 1.00 15.90 586 GLU B N 1
ATOM 3161 C CA . GLU B 1 71 ? -1.578 13.098 27.529 1.00 25.93 586 GLU B CA 1
ATOM 3162 C C . GLU B 1 71 ? -2.743 13.077 28.518 1.00 24.24 586 GLU B C 1
ATOM 3163 O O . GLU B 1 71 ? -3.438 14.080 28.685 1.00 29.81 586 GLU B O 1
ATOM 3169 N N . ASP B 1 72 ? -2.956 11.937 29.170 1.00 22.60 587 ASP B N 1
ATOM 3170 C CA . ASP B 1 72 ? -4.001 11.824 30.184 1.00 28.17 587 ASP B CA 1
ATOM 3171 C C . ASP B 1 72 ? -3.725 12.743 31.369 1.00 27.03 587 ASP B C 1
ATOM 3172 O O . ASP B 1 72 ? -4.649 13.165 32.063 1.00 21.98 587 ASP B O 1
ATOM 3177 N N . SER B 1 73 ? -2.452 13.054 31.593 1.00 14.55 588 SER B N 1
ATOM 3178 C CA . SER B 1 73 ? -2.054 13.859 32.742 1.00 20.06 588 SER B CA 1
ATOM 3179 C C . SER B 1 73 ? -1.646 15.282 32.365 1.00 23.40 588 SER B C 1
ATOM 3180 O O . SER B 1 73 ? -1.160 16.034 33.211 1.00 21.97 588 SER B O 1
ATOM 3183 N N . PHE B 1 74 ? -1.843 15.651 31.101 1.00 19.10 589 PHE B N 1
ATOM 3184 C CA . PHE B 1 74 ? -1.519 17.005 30.647 1.00 18.57 589 PHE B CA 1
ATOM 3185 C C . PHE B 1 74 ? -2.341 18.097 31.349 1.00 19.44 589 PHE B C 1
ATOM 3186 O O . PHE B 1 74 ? -1.777 19.118 31.740 1.00 21.36 589 PHE B O 1
ATOM 3194 N N . PRO B 1 75 ? -3.668 17.902 31.507 1.00 23.51 590 PRO B N 1
ATOM 3195 C CA . PRO B 1 75 ? -4.397 18.931 32.260 1.00 21.40 590 PRO B CA 1
ATOM 3196 C C . PRO B 1 75 ? -3.922 19.043 33.706 1.00 20.80 590 PRO B C 1
ATOM 3197 O O . PRO B 1 75 ? -3.976 20.124 34.292 1.00 27.50 590 PRO B O 1
ATOM 3201 N N . LEU B 1 76 ? -3.456 17.932 34.266 1.00 22.67 591 LEU B N 1
ATOM 3202 C CA . LEU B 1 76 ? -2.973 17.915 35.640 1.00 29.89 591 LEU B CA 1
ATOM 3203 C C . LEU B 1 76 ? -1.691 18.728 35.806 1.00 34.37 591 LEU B C 1
ATOM 3204 O O . LEU B 1 76 ? -1.592 19.567 36.701 1.00 28.59 591 LEU B O 1
ATOM 3209 N N . VAL B 1 77 ? -0.712 18.480 34.939 1.00 25.20 592 VAL B N 1
ATOM 3210 C CA . VAL B 1 77 ? 0.594 19.119 35.070 1.00 23.93 592 VAL B CA 1
ATOM 3211 C C . VAL B 1 77 ? 0.505 20.619 34.790 1.00 28.14 592 VAL B C 1
ATOM 3212 O O . VAL B 1 77 ? 1.249 21.408 35.369 1.00 37.70 592 VAL B O 1
ATOM 3216 N N . ILE B 1 78 ? -0.420 21.013 33.919 1.00 23.54 593 ILE B N 1
ATOM 3217 C CA . ILE B 1 78 ? -0.597 22.419 33.581 1.00 17.81 593 ILE B CA 1
ATOM 3218 C C . ILE B 1 78 ? -1.241 23.167 34.741 1.00 29.77 593 ILE B C 1
ATOM 3219 O O . ILE B 1 78 ? -0.801 24.255 35.114 1.00 30.49 593 ILE B O 1
ATOM 3224 N N . LYS B 1 79 ? -2.281 22.567 35.312 1.00 27.04 594 LYS B N 1
ATOM 3225 C CA . LYS B 1 79 ? -2.983 23.155 36.446 1.00 30.12 594 LYS B CA 1
ATOM 3226 C C . LYS B 1 79 ? -2.057 23.291 37.650 1.00 29.10 594 LYS B C 1
ATOM 3227 O O . LYS B 1 79 ? -2.043 24.324 38.318 1.00 35.25 594 LYS B O 1
ATOM 3233 N N . GL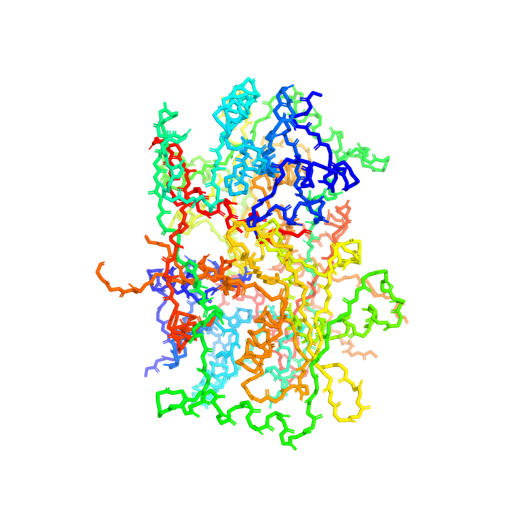U B 1 80 ? -1.281 22.247 37.919 1.00 28.94 595 GLU B N 1
ATOM 3234 C CA . GLU B 1 80 ? -0.357 22.255 39.046 1.00 25.52 595 GLU B CA 1
ATOM 3235 C C . GLU B 1 80 ? 0.775 23.255 38.839 1.00 29.50 595 GLU B C 1
ATOM 3236 O O . GLU B 1 80 ? 1.241 23.878 39.792 1.00 28.93 595 GLU B O 1
ATOM 3242 N N . PHE B 1 81 ? 1.212 23.408 37.593 1.00 32.88 596 PHE B N 1
ATOM 3243 C CA . PHE B 1 81 ? 2.291 24.339 37.280 1.00 33.33 596 PHE B CA 1
ATOM 3244 C C . PHE B 1 81 ? 1.827 25.784 37.397 1.00 34.74 596 PHE B C 1
ATOM 3245 O O . PHE B 1 81 ? 2.476 26.601 38.051 1.00 35.43 596 PHE B O 1
ATOM 3253 N N . LEU B 1 82 ? 0.706 26.094 36.753 1.00 33.24 597 LEU B N 1
ATOM 3254 C CA . LEU B 1 82 ? 0.150 27.443 36.784 1.00 35.63 597 LEU B CA 1
ATOM 3255 C C . LEU B 1 82 ? -0.193 27.865 38.209 1.00 36.98 597 LEU B C 1
ATOM 3256 O O . LEU B 1 82 ? -0.057 29.034 38.569 1.00 33.33 597 LEU B O 1
ATOM 3261 N N . HIS B 1 83 ? -0.632 26.905 39.016 1.00 35.44 598 HIS B N 1
ATOM 3262 C CA . HIS B 1 83 ? -0.944 27.170 40.414 1.00 37.37 598 HIS B CA 1
ATOM 3263 C C . HIS B 1 83 ? 0.326 27.460 41.204 1.00 38.18 598 HIS B C 1
ATOM 3264 O O . HIS B 1 83 ? 0.335 28.311 42.093 1.00 47.44 598 HIS B O 1
ATOM 3271 N N . ALA B 1 84 ? 1.397 26.746 40.874 1.00 33.55 599 ALA B N 1
ATOM 3272 C CA . ALA B 1 84 ? 2.676 26.925 41.550 1.00 33.61 599 ALA B CA 1
ATOM 3273 C C . ALA B 1 84 ? 3.276 28.289 41.233 1.00 36.57 599 ALA B C 1
ATOM 3274 O O . ALA B 1 84 ? 3.859 28.936 42.101 1.00 43.68 599 ALA B O 1
ATOM 3276 N N . ALA B 1 85 ? 3.130 28.719 39.983 1.00 32.26 600 ALA B N 1
ATOM 3277 C CA . ALA B 1 85 ? 3.632 30.020 39.559 1.00 38.04 600 ALA B CA 1
ATOM 3278 C C . ALA B 1 85 ? 2.739 31.139 40.080 1.00 36.94 600 ALA B C 1
ATOM 3279 O O . ALA B 1 85 ? 3.191 32.268 40.276 1.00 40.80 600 ALA B O 1
ATOM 3281 N N . ASP B 1 86 ? 1.469 30.816 40.300 1.00 40.69 601 ASP B N 1
ATOM 3282 C CA . ASP B 1 86 ? 0.507 31.779 40.820 1.00 45.46 601 ASP B CA 1
ATOM 3283 C C . ASP B 1 86 ? 0.863 32.167 42.250 1.00 46.48 601 ASP B C 1
ATOM 3284 O O . ASP B 1 86 ? 0.768 33.333 42.628 1.00 49.07 601 ASP B O 1
ATOM 3289 N N . GLN B 1 87 ? 1.276 31.179 43.039 1.00 45.36 602 GLN B N 1
ATOM 3290 C CA . GLN B 1 87 ? 1.671 31.416 44.423 1.00 51.40 602 GLN B CA 1
ATOM 3291 C C . GLN B 1 87 ? 2.970 32.212 44.502 1.00 53.22 602 GLN B C 1
ATOM 3292 O O . GLN B 1 87 ? 3.172 32.996 45.428 1.00 62.07 602 GLN B O 1
ATOM 3298 N N . LYS B 1 88 ? 3.847 32.001 43.526 1.00 46.90 603 LYS B N 1
ATOM 3299 C CA . LYS B 1 88 ? 5.124 32.703 43.469 1.00 40.07 603 LYS B CA 1
ATOM 3300 C C . LYS B 1 88 ? 4.962 34.079 42.830 1.00 38.98 603 LYS B C 1
ATOM 3301 O O . LYS B 1 88 ? 5.899 34.876 42.803 1.00 43.47 603 LYS B O 1
ATOM 3307 N N . GLY B 1 89 ? 3.767 34.348 42.315 1.00 43.97 604 GLY B N 1
ATOM 3308 C CA . GLY B 1 89 ? 3.479 35.620 41.678 1.00 46.48 604 GLY B CA 1
ATOM 3309 C C . GLY B 1 89 ? 4.116 35.743 40.308 1.00 47.89 604 GLY B C 1
ATOM 3310 O O . GLY B 1 89 ? 4.327 36.848 39.809 1.00 40.83 604 GLY B O 1
ATOM 3311 N N . TYR B 1 90 ? 4.423 34.602 39.700 1.00 47.04 605 TYR B N 1
ATOM 3312 C CA . TYR B 1 90 ? 5.041 34.580 38.379 1.00 41.05 605 TYR B CA 1
ATOM 3313 C C . TYR B 1 90 ? 3.996 34.609 37.268 1.00 43.87 605 TYR B C 1
ATOM 3314 O O . TYR B 1 90 ? 2.890 34.094 37.427 1.00 49.49 605 TYR B O 1
ATOM 3323 N N . LEU B 1 91 ? 4.357 35.219 36.144 1.00 48.98 606 LEU B N 1
ATOM 3324 C CA . LEU B 1 91 ? 3.518 35.202 34.953 1.00 43.23 606 LEU B CA 1
ATOM 3325 C C . LEU B 1 91 ? 4.016 34.113 34.007 1.00 38.12 606 LEU B C 1
ATOM 3326 O O . LEU B 1 91 ? 5.220 33.977 33.792 1.00 34.28 606 LEU B O 1
ATOM 3331 N N . VAL B 1 92 ? 3.097 33.335 33.446 1.00 31.09 607 VAL B N 1
ATOM 3332 C CA . VAL B 1 92 ? 3.485 32.193 32.624 1.00 31.27 607 VAL B CA 1
ATOM 3333 C C . VAL B 1 92 ? 3.204 32.409 31.141 1.00 31.34 607 VAL B C 1
ATOM 3334 O O . VAL B 1 92 ? 2.110 32.817 30.752 1.00 26.09 607 VAL B O 1
ATOM 3338 N N . ILE B 1 93 ? 4.212 32.134 30.320 1.00 30.37 608 ILE B N 1
ATOM 3339 C CA . ILE B 1 93 ? 4.076 32.180 28.871 1.00 25.61 608 ILE B CA 1
ATOM 3340 C C . ILE B 1 93 ? 4.341 30.792 28.291 1.00 26.44 608 ILE B C 1
ATOM 3341 O O . ILE B 1 93 ? 5.252 30.094 28.734 1.00 26.80 608 ILE B O 1
ATOM 3346 N N . PHE B 1 94 ? 3.538 30.389 27.312 1.00 21.55 609 PHE B N 1
ATOM 3347 C CA . PHE B 1 94 ? 3.753 29.116 26.634 1.00 25.90 609 PHE B CA 1
ATOM 3348 C C . PHE B 1 94 ? 4.244 29.348 25.210 1.00 29.18 609 PHE B C 1
ATOM 3349 O O . PHE B 1 94 ? 3.569 29.994 24.409 1.00 24.14 609 PHE B O 1
ATOM 3357 N N . TYR B 1 95 ? 5.424 28.819 24.902 1.00 25.75 610 TYR B N 1
ATOM 3358 C CA . TYR B 1 95 ? 6.052 29.048 23.607 1.00 23.17 610 TYR B CA 1
ATOM 3359 C C . TYR B 1 95 ? 6.020 27.804 22.723 1.00 23.40 610 TYR B C 1
ATOM 3360 O O . TYR B 1 95 ? 6.390 26.713 23.158 1.00 21.71 610 TYR B O 1
ATOM 3369 N N . GLN B 1 96 ? 5.577 27.990 21.482 1.00 20.51 611 GLN B N 1
ATOM 3370 C CA . GLN B 1 96 ? 5.473 26.922 20.486 1.00 25.85 611 GLN B CA 1
ATOM 3371 C C . GLN B 1 96 ? 4.572 25.770 20.921 1.00 30.92 611 GLN B C 1
ATOM 3372 O O . GLN B 1 96 ? 5.006 24.619 20.981 1.00 28.07 611 GLN B O 1
ATOM 3378 N N . ILE B 1 97 ? 3.316 26.085 21.216 1.00 25.86 612 ILE B N 1
ATOM 3379 C CA . ILE B 1 97 ? 2.310 25.052 21.422 1.00 25.58 612 ILE B CA 1
ATOM 3380 C C . ILE B 1 97 ? 1.627 24.770 20.092 1.00 26.43 612 ILE B C 1
ATOM 3381 O O . ILE B 1 97 ? 1.909 25.429 19.092 1.00 28.06 612 ILE B O 1
ATOM 3386 N N . GLU B 1 98 ? 0.733 23.789 20.077 1.00 20.56 613 GLU B N 1
ATOM 3387 C CA . GLU B 1 98 ? 0.001 23.462 18.862 1.00 28.40 613 GLU B CA 1
ATOM 3388 C C . GLU B 1 98 ? -1.480 23.788 19.024 1.00 25.72 613 GLU B C 1
ATOM 3389 O O . GLU B 1 98 ? -1.971 23.936 20.144 1.00 26.56 613 GLU B O 1
ATOM 3395 N N . ARG B 1 99 ? -2.181 23.905 17.901 1.00 20.01 614 ARG B N 1
ATOM 3396 C CA . ARG B 1 99 ? -3.591 24.286 17.903 1.00 23.73 614 ARG B CA 1
ATOM 3397 C C . ARG B 1 99 ? -4.457 23.246 18.610 1.00 16.04 614 ARG B C 1
ATOM 3398 O O . ARG B 1 99 ? -5.465 23.581 19.231 1.00 26.91 614 ARG B O 1
ATOM 3406 N N . GLU B 1 100 ? -4.046 21.985 18.522 1.00 23.01 615 GLU B N 1
ATOM 3407 C CA . GLU B 1 100 ? -4.775 20.885 19.141 1.00 29.55 615 GLU B CA 1
ATOM 3408 C C . GLU B 1 100 ? -4.831 21.018 20.663 1.00 33.51 615 GLU B C 1
ATOM 3409 O O . GLU B 1 100 ? -5.745 20.503 21.307 1.00 33.03 615 GLU B O 1
ATOM 3415 N N . ASP B 1 101 ? -3.860 21.723 21.233 1.00 26.89 616 ASP B N 1
ATOM 3416 C CA . ASP B 1 101 ? -3.754 21.825 22.683 1.00 33.61 616 ASP B CA 1
ATOM 3417 C C . ASP B 1 101 ? -4.155 23.199 23.213 1.00 35.23 616 ASP B C 1
ATOM 3418 O O . ASP B 1 101 ? -3.898 23.518 24.373 1.00 31.01 616 ASP B O 1
ATOM 3423 N N . MET B 1 102 ? -4.786 24.006 22.365 1.00 30.70 617 MET B N 1
ATOM 3424 C CA . MET B 1 102 ? -5.277 25.317 22.781 1.00 26.45 617 MET B CA 1
ATOM 3425 C C . MET B 1 102 ? -6.297 25.197 23.909 1.00 25.62 617 MET B C 1
ATOM 3426 O O . MET B 1 102 ? -6.354 26.044 24.801 1.00 25.77 617 MET B O 1
ATOM 3431 N N . ALA B 1 103 ? -7.093 24.133 23.863 1.00 32.52 618 ALA B N 1
ATOM 3432 C CA . ALA B 1 103 ? -8.149 23.908 24.845 1.00 30.42 618 ALA B CA 1
ATOM 3433 C C . ALA B 1 103 ? -7.591 23.642 26.241 1.00 32.91 618 ALA B C 1
ATOM 3434 O O . ALA B 1 103 ? -8.306 23.757 27.236 1.00 37.48 618 ALA B O 1
ATOM 3436 N N . LEU B 1 104 ? -6.313 23.287 26.311 1.00 30.14 619 LEU B N 1
ATOM 3437 C CA . LEU B 1 104 ? -5.665 23.017 27.588 1.00 33.25 619 LEU B CA 1
ATOM 3438 C C . LEU B 1 104 ? -5.337 24.304 28.340 1.00 38.48 619 LEU B C 1
ATOM 3439 O O . LEU B 1 104 ? -5.115 24.282 29.550 1.00 45.28 619 LEU B O 1
ATOM 3444 N N . TYR B 1 105 ? -5.307 25.423 27.622 1.00 34.63 620 TYR B N 1
ATOM 3445 C CA . TYR B 1 105 ? -4.901 26.696 28.211 1.00 31.91 620 TYR B CA 1
ATOM 3446 C C . TYR B 1 105 ? -6.013 27.740 28.183 1.00 33.03 620 TYR B C 1
ATOM 3447 O O . TYR B 1 105 ? -6.019 28.668 28.993 1.00 34.83 620 TYR B O 1
ATOM 3456 N N . HIS B 1 106 ? -6.947 27.582 27.249 1.00 37.26 621 HIS B N 1
ATOM 3457 C CA . HIS B 1 106 ? -7.974 28.588 26.983 1.00 48.25 621 HIS B CA 1
ATOM 3458 C C . HIS B 1 106 ? -8.789 28.972 28.218 1.00 46.95 621 HIS B C 1
ATOM 3459 O O . HIS B 1 106 ? -9.194 30.125 28.365 1.00 53.54 621 HIS B O 1
ATOM 3466 N N . ASP B 1 107 ? -9.023 28.011 29.105 1.00 41.71 622 ASP B N 1
ATOM 3467 C CA . ASP B 1 107 ? -9.813 28.264 30.307 1.00 47.01 622 ASP B CA 1
ATOM 3468 C C . ASP B 1 107 ? -9.029 29.034 31.365 1.00 44.18 622 ASP B C 1
ATOM 3469 O O . ASP B 1 107 ? -9.598 29.488 32.358 1.00 34.17 622 ASP B O 1
ATOM 3474 N N . PHE B 1 108 ? -7.724 29.179 31.156 1.00 44.97 623 PHE B N 1
ATOM 3475 C CA . PHE B 1 108 ? -6.888 29.927 32.087 1.00 39.39 623 PHE B CA 1
ATOM 3476 C C . PHE B 1 108 ? -6.734 31.378 31.646 1.00 37.50 623 PHE B C 1
ATOM 3477 O O . PHE B 1 108 ? -6.008 32.152 32.269 1.00 44.09 623 PHE B O 1
ATOM 3485 N N . GLY B 1 109 ? -7.424 31.739 30.569 1.00 35.18 624 GLY B N 1
ATOM 3486 C CA . GLY B 1 109 ? -7.404 33.101 30.069 1.00 33.42 624 GLY B CA 1
ATOM 3487 C C . GLY B 1 109 ? -6.204 33.401 29.192 1.00 35.59 624 GLY B C 1
ATOM 3488 O O . GLY B 1 109 ? -5.524 34.410 29.381 1.00 36.93 624 GLY B O 1
ATOM 3489 N N . TYR B 1 110 ? -5.947 32.527 28.224 1.00 21.40 625 TYR B N 1
ATOM 3490 C CA . TYR B 1 110 ? -4.812 32.698 27.324 1.00 29.42 625 TYR B CA 1
ATOM 3491 C C . TYR B 1 110 ? -5.250 33.010 25.898 1.00 32.22 625 TYR B C 1
ATOM 3492 O O . TYR B 1 110 ? -6.196 32.416 25.384 1.00 31.05 625 TYR B O 1
ATOM 3501 N N . ARG B 1 111 ? -4.558 33.956 25.269 1.00 29.64 626 ARG B N 1
ATOM 3502 C CA . ARG B 1 111 ? -4.738 34.225 23.848 1.00 30.03 626 ARG B CA 1
ATOM 3503 C C . ARG B 1 111 ? -3.655 33.504 23.057 1.00 30.32 626 ARG B C 1
ATOM 3504 O O . ARG B 1 111 ? -2.677 33.026 23.629 1.00 28.06 626 ARG B O 1
ATOM 3512 N N . PHE B 1 112 ? -3.827 33.430 21.742 1.00 31.14 627 PHE B N 1
ATOM 3513 C CA . PHE B 1 112 ? -2.889 32.693 20.908 1.00 29.18 627 PHE B CA 1
ATOM 3514 C C . PHE B 1 112 ? -2.431 33.511 19.707 1.00 31.33 627 PHE B C 1
ATOM 3515 O O . PHE B 1 112 ? -3.221 34.222 19.086 1.00 31.07 627 PHE B O 1
ATOM 3523 N N . PHE B 1 113 ? -1.145 33.400 19.389 1.00 23.46 628 PHE B N 1
ATOM 3524 C CA . PHE B 1 113 ? -0.561 34.094 18.249 1.00 28.27 628 PHE B CA 1
ATOM 3525 C C . PHE B 1 113 ? 0.278 33.131 17.418 1.00 26.99 628 PHE B C 1
ATOM 3526 O O . PHE B 1 113 ? 1.245 32.552 17.913 1.00 29.16 628 PHE B O 1
ATOM 3534 N N . LYS B 1 114 ? -0.096 32.966 16.153 1.00 25.38 629 LYS B N 1
ATOM 3535 C CA . LYS B 1 114 ? 0.584 32.028 15.268 1.00 26.03 629 LYS B CA 1
ATOM 3536 C C . LYS B 1 114 ? 1.990 32.509 14.919 1.00 29.52 629 LYS B C 1
ATOM 3537 O O . LYS B 1 114 ? 2.160 33.496 14.204 1.00 32.70 629 LYS B O 1
ATOM 3543 N N . LEU B 1 115 ? 2.991 31.802 15.435 1.00 32.83 630 LEU B N 1
ATOM 3544 C CA . LEU B 1 115 ? 4.390 32.144 15.201 1.00 25.44 630 LEU B CA 1
ATOM 3545 C C . LEU B 1 115 ? 4.835 31.738 13.804 1.00 33.64 630 LEU B C 1
ATOM 3546 O O . LEU B 1 115 ? 5.598 32.449 13.151 1.00 37.16 630 LEU B O 1
ATOM 3551 N N . GLY B 1 116 ? 4.357 30.583 13.356 1.00 29.65 631 GLY B N 1
ATOM 3552 C CA . GLY B 1 116 ? 4.724 30.051 12.058 1.00 25.81 631 GLY B CA 1
ATOM 3553 C C . GLY B 1 116 ? 4.221 28.633 11.882 1.00 23.08 631 GLY B C 1
ATOM 3554 O O . GLY B 1 116 ? 3.316 28.195 12.593 1.00 24.77 631 GLY B O 1
ATOM 3555 N N . GLU B 1 117 ? 4.809 27.911 10.934 1.00 27.21 632 GLU B N 1
ATOM 3556 C CA . GLU B 1 117 ? 4.406 26.537 10.660 1.00 30.57 632 GLU B CA 1
ATOM 3557 C C . GLU B 1 117 ? 5.614 25.627 10.471 1.00 32.46 632 GLU B C 1
ATOM 3558 O O . GLU B 1 117 ? 6.590 26.001 9.820 1.00 33.93 632 GLU B O 1
ATOM 3564 N N . GLU B 1 118 ? 5.544 24.432 11.050 1.00 28.34 633 GLU B N 1
ATOM 3565 C CA . GLU B 1 118 ? 6.586 23.432 10.856 1.00 24.37 633 GLU B CA 1
ATOM 3566 C C . GLU B 1 118 ? 6.334 22.650 9.574 1.00 18.84 633 GLU B C 1
ATOM 3567 O O . GLU B 1 118 ? 5.200 22.278 9.277 1.00 24.27 633 GLU B O 1
ATOM 3573 N N . ALA B 1 119 ? 7.396 22.410 8.813 1.00 17.51 634 ALA B N 1
ATOM 3574 C CA . ALA B 1 119 ? 7.288 21.683 7.555 1.00 20.64 634 ALA B CA 1
ATOM 3575 C C . ALA B 1 119 ? 7.473 20.188 7.778 1.00 24.05 634 ALA B C 1
ATOM 3576 O O . ALA B 1 119 ? 8.583 19.725 8.039 1.00 26.43 634 ALA B O 1
ATOM 3578 N N . ILE B 1 120 ? 6.381 19.437 7.672 1.00 25.48 635 ILE B N 1
ATOM 3579 C CA . ILE B 1 120 ? 6.416 17.996 7.893 1.00 23.46 635 ILE B CA 1
ATOM 3580 C C . ILE B 1 120 ? 6.434 17.236 6.570 1.00 23.77 635 ILE B C 1
ATOM 3581 O O . ILE B 1 120 ? 5.488 17.316 5.787 1.00 26.64 635 ILE B O 1
ATOM 3586 N N . VAL B 1 121 ? 7.510 16.494 6.331 1.00 19.69 636 VAL B N 1
ATOM 3587 C CA . VAL B 1 121 ? 7.672 15.761 5.080 1.00 19.77 636 VAL B CA 1
ATOM 3588 C C . VAL B 1 121 ? 7.353 14.277 5.240 1.00 25.33 636 VAL B C 1
ATOM 3589 O O . VAL B 1 121 ? 7.929 13.597 6.088 1.00 26.28 636 VAL B O 1
ATOM 3593 N N . ASP B 1 122 ? 6.433 13.783 4.416 1.00 29.30 637 ASP B N 1
ATOM 3594 C CA . ASP B 1 122 ? 6.070 12.371 4.419 1.00 28.55 637 ASP B CA 1
ATOM 3595 C C . ASP B 1 122 ? 7.200 11.541 3.819 1.00 26.28 637 ASP B C 1
ATOM 3596 O O . ASP B 1 122 ? 7.471 11.625 2.622 1.00 31.21 637 ASP B O 1
ATOM 3601 N N . LEU B 1 123 ? 7.855 10.740 4.655 1.00 23.91 638 LEU B N 1
ATOM 3602 C CA . LEU B 1 123 ? 8.987 9.933 4.211 1.00 26.02 638 LEU B CA 1
ATOM 3603 C C . LEU B 1 123 ? 8.544 8.716 3.405 1.00 26.66 638 LEU B C 1
ATOM 3604 O O . LEU B 1 123 ? 9.322 8.161 2.631 1.00 31.56 638 LEU B O 1
ATOM 3609 N N . ASP B 1 124 ? 7.293 8.304 3.587 1.00 26.40 639 ASP B N 1
ATOM 3610 C CA . ASP B 1 124 ? 6.763 7.145 2.874 1.00 32.72 639 ASP B CA 1
ATOM 3611 C C . ASP B 1 124 ? 6.434 7.468 1.420 1.00 36.01 639 ASP B C 1
ATOM 3612 O O . ASP B 1 124 ? 6.259 6.565 0.603 1.00 49.08 639 ASP B O 1
ATOM 3617 N N . THR B 1 125 ? 6.350 8.755 1.096 1.00 36.49 640 THR B N 1
ATOM 3618 C CA . THR B 1 125 ? 5.957 9.170 -0.247 1.00 37.47 640 THR B CA 1
ATOM 3619 C C . THR B 1 125 ? 6.977 10.089 -0.915 1.00 30.40 640 THR B C 1
ATOM 3620 O O . THR B 1 125 ? 6.862 10.385 -2.104 1.00 42.51 640 THR B O 1
ATOM 3624 N N . PHE B 1 126 ? 7.970 10.541 -0.156 1.00 34.82 641 PHE B N 1
ATOM 3625 C CA . PHE B 1 126 ? 8.981 11.447 -0.696 1.00 39.35 641 PHE B CA 1
ATOM 3626 C C . PHE B 1 126 ? 9.882 10.751 -1.712 1.00 36.23 641 PHE B C 1
ATOM 3627 O O . PHE B 1 126 ? 10.331 9.626 -1.493 1.00 32.05 641 PHE B O 1
ATOM 3635 N N . THR B 1 127 ? 10.139 11.433 -2.824 1.00 41.77 642 THR B N 1
ATOM 3636 C CA . THR B 1 127 ? 11.030 10.920 -3.858 1.00 50.07 642 THR B CA 1
ATOM 3637 C C . THR B 1 127 ? 11.673 12.082 -4.612 1.00 46.92 642 THR B C 1
ATOM 3638 O O . THR B 1 127 ? 11.091 13.162 -4.709 1.00 46.06 642 THR B O 1
ATOM 3642 N N . ILE B 1 128 ? 12.873 11.860 -5.138 1.00 52.38 643 ILE B N 1
ATOM 3643 C CA . ILE B 1 128 ? 13.576 12.890 -5.894 1.00 54.97 643 ILE B CA 1
ATOM 3644 C C . ILE B 1 128 ? 13.430 12.681 -7.398 1.00 63.75 643 ILE B C 1
ATOM 3645 O O . ILE B 1 128 ? 14.007 13.422 -8.194 1.00 65.40 643 ILE B O 1
ATOM 3650 N N . SER B 1 129 ? 12.659 11.669 -7.782 1.00 65.08 644 SER B N 1
ATOM 3651 C CA . SER B 1 129 ? 12.403 11.402 -9.193 1.00 60.86 644 SER B CA 1
ATOM 3652 C C . SER B 1 129 ? 11.237 12.248 -9.694 1.00 66.08 644 SER B C 1
ATOM 3653 O O . SER B 1 129 ? 10.477 12.804 -8.901 1.00 67.84 644 SER B O 1
ATOM 3656 N N . GLY B 1 130 ? 11.100 12.343 -11.012 1.00 68.20 645 GLY B N 1
ATOM 3657 C CA . GLY B 1 130 ? 10.065 13.163 -11.612 1.00 68.76 645 GLY B CA 1
ATOM 3658 C C . GLY B 1 130 ? 10.604 14.515 -12.037 1.00 74.91 645 GLY B C 1
ATOM 3659 O O . GLY B 1 130 ? 11.595 14.995 -11.487 1.00 80.28 645 GLY B O 1
ATOM 3660 N N . LYS B 1 131 ? 9.952 15.130 -13.019 1.00 73.99 646 LYS B N 1
ATOM 3661 C CA . LYS B 1 131 ? 10.392 16.419 -13.543 1.00 67.56 646 LYS B CA 1
ATOM 3662 C C . LYS B 1 131 ? 10.246 17.529 -12.507 1.00 60.11 646 LYS B C 1
ATOM 3663 O O . LYS B 1 131 ? 10.959 18.533 -12.553 1.00 51.73 646 LYS B O 1
ATOM 3665 N N . LYS B 1 132 ? 9.320 17.343 -11.572 1.00 63.58 647 LYS B N 1
ATOM 3666 C CA . LYS B 1 132 ? 9.086 18.323 -10.519 1.00 65.77 647 LYS B CA 1
ATOM 3667 C C . LYS B 1 132 ? 10.238 18.343 -9.518 1.00 64.80 647 LYS B C 1
ATOM 3668 O O . LYS B 1 132 ? 10.531 19.374 -8.913 1.00 63.38 647 LYS B O 1
ATOM 3674 N N . ARG B 1 133 ? 10.889 17.196 -9.353 1.00 67.16 648 ARG B N 1
ATOM 3675 C CA . ARG B 1 133 ? 12.010 17.075 -8.429 1.00 69.55 648 ARG B CA 1
ATOM 3676 C C . ARG B 1 133 ? 13.339 17.035 -9.176 1.00 68.00 648 ARG B C 1
ATOM 3677 O O . ARG B 1 133 ? 14.275 16.350 -8.764 1.00 67.60 648 ARG B O 1
ATOM 3685 N N . ALA B 1 134 ? 13.414 17.776 -10.278 1.00 61.62 649 ALA B N 1
ATOM 3686 C CA . ALA B 1 134 ? 14.618 17.810 -11.099 1.00 54.41 649 ALA B CA 1
ATOM 3687 C C . ALA B 1 134 ? 15.752 18.544 -10.390 1.00 51.32 649 ALA B C 1
ATOM 3688 O O . ALA B 1 134 ? 16.912 18.139 -10.473 1.00 46.83 649 ALA B O 1
ATOM 3690 N N . GLY B 1 135 ? 15.408 19.623 -9.694 1.00 50.68 650 GLY B N 1
ATOM 3691 C CA . GLY B 1 135 ? 16.391 20.422 -8.986 1.00 39.21 650 GLY B CA 1
ATOM 3692 C C . GLY B 1 135 ? 17.048 19.666 -7.847 1.00 42.11 650 GLY B C 1
ATOM 3693 O O . GLY B 1 135 ? 18.260 19.750 -7.654 1.00 42.31 650 GLY B O 1
ATOM 3694 N N . LEU B 1 136 ? 16.244 18.923 -7.093 1.00 41.19 651 LEU B N 1
ATOM 3695 C CA . LEU B 1 136 ? 16.753 18.144 -5.971 1.00 39.60 651 LEU B CA 1
ATOM 3696 C C . LEU B 1 136 ? 17.590 16.964 -6.453 1.00 41.10 651 LEU B C 1
ATOM 3697 O O . LEU B 1 136 ? 18.613 16.633 -5.853 1.00 41.48 651 LEU B O 1
ATOM 3702 N N . ARG B 1 137 ? 17.150 16.335 -7.539 1.00 48.73 652 ARG B N 1
ATOM 3703 C CA . ARG B 1 137 ? 17.866 15.198 -8.106 1.00 50.63 652 ARG B CA 1
ATOM 3704 C C . ARG B 1 137 ? 19.238 15.621 -8.620 1.00 49.26 652 ARG B C 1
ATOM 3705 O O . ARG B 1 137 ? 20.209 14.873 -8.513 1.00 51.56 652 ARG B O 1
ATOM 3713 N N . ALA B 1 138 ? 19.307 16.826 -9.176 1.00 44.31 653 ALA B N 1
ATOM 3714 C CA . ALA B 1 138 ? 20.559 17.361 -9.700 1.00 42.61 653 ALA B CA 1
ATOM 3715 C C . ALA B 1 138 ? 21.563 17.605 -8.579 1.00 42.79 653 ALA B C 1
ATOM 3716 O O . ALA B 1 138 ? 22.763 17.389 -8.750 1.00 44.01 653 ALA B O 1
ATOM 3718 N N . ILE B 1 139 ? 21.064 18.056 -7.433 1.00 39.90 654 ILE B N 1
ATOM 3719 C CA . ILE B 1 139 ? 21.909 18.297 -6.271 1.00 32.07 654 ILE B CA 1
ATOM 3720 C C . ILE B 1 139 ? 22.385 16.978 -5.671 1.00 27.62 654 ILE B C 1
ATOM 3721 O O . ILE B 1 139 ? 23.559 16.829 -5.327 1.00 23.40 654 ILE B O 1
ATOM 3726 N N . TYR B 1 140 ? 21.471 16.020 -5.556 1.00 33.54 655 TYR B N 1
ATOM 3727 C CA . TYR B 1 140 ? 21.803 14.707 -5.017 1.00 33.75 655 TYR B CA 1
ATOM 3728 C C . TYR B 1 140 ? 22.833 13.990 -5.883 1.00 33.96 655 TYR B C 1
ATOM 3729 O O . TYR B 1 140 ? 23.806 13.436 -5.371 1.00 34.85 655 TYR B O 1
ATOM 3738 N N . ASN B 1 141 ? 22.613 14.005 -7.194 1.00 29.62 656 ASN B N 1
ATOM 3739 C CA . ASN B 1 141 ? 23.529 13.365 -8.130 1.00 25.77 656 ASN B CA 1
ATOM 3740 C C . ASN B 1 141 ? 24.905 14.017 -8.115 1.00 32.13 656 ASN B C 1
ATOM 3741 O O . ASN B 1 141 ? 25.915 13.355 -8.344 1.00 35.78 656 ASN B O 1
ATOM 3746 N N . ARG B 1 142 ? 24.938 15.316 -7.837 1.00 34.93 657 ARG B N 1
ATOM 3747 C CA . ARG B 1 142 ? 26.193 16.057 -7.793 1.00 32.68 657 ARG B CA 1
ATOM 3748 C C . ARG B 1 142 ? 27.043 15.654 -6.593 1.00 33.32 657 ARG B C 1
ATOM 3749 O O . ARG B 1 142 ? 28.248 15.441 -6.723 1.00 42.26 657 ARG B O 1
ATOM 3757 N N . PHE B 1 143 ? 26.413 15.549 -5.428 1.00 33.63 658 PHE B N 1
ATOM 3758 C CA . PHE B 1 143 ? 27.121 15.168 -4.210 1.00 27.32 658 PHE B CA 1
ATOM 3759 C C . PHE B 1 143 ? 27.603 13.722 -4.271 1.00 27.56 658 PHE B C 1
ATOM 3760 O O . PHE B 1 143 ? 28.680 13.398 -3.770 1.00 30.48 658 PHE B O 1
ATOM 3768 N N . GLU B 1 144 ? 26.803 12.857 -4.887 1.00 28.26 659 GLU B N 1
ATOM 3769 C CA . GLU B 1 144 ? 27.197 11.468 -5.093 1.00 23.33 659 GLU B CA 1
ATOM 3770 C C . GLU B 1 144 ? 28.376 11.391 -6.055 1.00 34.36 659 GLU B C 1
ATOM 3771 O O . GLU B 1 144 ? 29.304 10.605 -5.860 1.00 33.89 659 GLU B O 1
ATOM 3777 N N . ARG B 1 145 ? 28.330 12.220 -7.093 1.00 34.50 660 ARG B N 1
ATOM 3778 C CA . ARG B 1 145 ? 29.370 12.252 -8.113 1.00 37.15 660 ARG B CA 1
ATOM 3779 C C . ARG B 1 145 ? 30.703 12.728 -7.544 1.00 39.35 660 ARG B C 1
ATOM 3780 O O . ARG B 1 145 ? 31.762 12.235 -7.929 1.00 42.37 660 ARG B O 1
ATOM 3788 N N . GLU B 1 146 ? 30.646 13.681 -6.618 1.00 40.14 661 GLU B N 1
ATOM 3789 C CA . GLU B 1 146 ? 31.857 14.224 -6.012 1.00 35.34 661 GLU B CA 1
ATOM 3790 C C . GLU B 1 146 ? 32.386 13.318 -4.904 1.00 34.02 661 GLU B C 1
ATOM 3791 O O . GLU B 1 146 ? 33.393 13.625 -4.267 1.00 38.76 661 GLU B O 1
ATOM 3797 N N . GLY B 1 147 ? 31.700 12.202 -4.676 1.00 34.84 662 GLY B N 1
ATOM 3798 C CA . GLY B 1 147 ? 32.168 11.191 -3.745 1.00 31.20 662 GLY B CA 1
ATOM 3799 C C . GLY B 1 147 ? 31.861 11.459 -2.283 1.00 27.87 662 GLY B C 1
ATOM 3800 O O . GLY B 1 147 ? 32.557 10.959 -1.400 1.00 28.53 662 GLY B O 1
ATOM 3801 N N . TYR B 1 148 ? 30.821 12.245 -2.021 1.00 33.39 663 TYR B N 1
ATOM 3802 C CA . TYR B 1 148 ? 30.405 12.516 -0.648 1.00 29.54 663 TYR B CA 1
ATOM 3803 C C . TYR B 1 148 ? 29.604 11.348 -0.083 1.00 29.69 663 TYR B C 1
ATOM 3804 O O . TYR B 1 148 ? 28.808 10.730 -0.791 1.00 37.47 663 TYR B O 1
ATOM 3813 N N . THR B 1 149 ? 29.822 11.046 1.193 1.00 26.47 664 THR B N 1
ATOM 3814 C CA . THR B 1 149 ? 29.135 9.938 1.845 1.00 29.99 664 THR B CA 1
ATOM 3815 C C . THR B 1 149 ? 28.412 10.394 3.108 1.00 32.87 664 THR B C 1
ATOM 3816 O O . THR B 1 149 ? 28.869 11.296 3.810 1.00 24.48 664 THR B O 1
ATOM 3820 N N . PHE B 1 150 ? 27.280 9.758 3.391 1.00 33.82 665 PHE B N 1
ATOM 3821 C CA . PHE B 1 150 ? 26.453 10.120 4.535 1.00 27.93 665 PHE B CA 1
ATOM 3822 C C . PHE B 1 150 ? 26.459 9.009 5.580 1.00 25.36 665 PHE B C 1
ATOM 3823 O O . PHE B 1 150 ? 26.193 7.850 5.263 1.00 32.68 665 PHE B O 1
ATOM 3831 N N . HIS B 1 151 ? 26.768 9.365 6.824 1.00 22.26 666 HIS B N 1
ATOM 3832 C CA . HIS B 1 151 ? 26.848 8.384 7.902 1.00 18.97 666 HIS B CA 1
ATOM 3833 C C . HIS B 1 151 ? 26.166 8.881 9.171 1.00 19.38 666 HIS B C 1
ATOM 3834 O O . HIS B 1 151 ? 26.132 10.080 9.439 1.00 20.83 666 HIS B O 1
ATOM 3841 N N . VAL B 1 152 ? 25.629 7.946 9.948 1.00 16.07 667 VAL B N 1
ATOM 3842 C CA . VAL B 1 152 ? 25.047 8.259 11.247 1.00 13.18 667 VAL B CA 1
ATOM 3843 C C . VAL B 1 152 ? 25.795 7.507 12.342 1.00 17.75 667 VAL B C 1
ATOM 3844 O O . VAL B 1 152 ? 25.900 6.282 12.301 1.00 19.07 667 VAL B O 1
ATOM 3848 N N . GLU B 1 153 ? 26.319 8.244 13.315 1.00 24.01 668 GLU B N 1
ATOM 3849 C CA . GLU B 1 153 ? 27.103 7.644 14.388 1.00 22.85 668 GLU B CA 1
ATOM 3850 C C . GLU B 1 153 ? 26.334 7.638 15.706 1.00 26.41 668 GLU B C 1
ATOM 3851 O O . GLU B 1 153 ? 25.453 8.469 15.926 1.00 24.33 668 GLU B O 1
ATOM 3857 N N . GLN B 1 154 ? 26.679 6.697 16.580 1.00 20.96 669 GLN B N 1
ATOM 3858 C CA . GLN B 1 154 ? 26.012 6.557 17.868 1.00 17.65 669 GLN B CA 1
ATOM 3859 C C . GLN B 1 154 ? 26.954 6.901 19.019 1.00 16.41 669 GLN B C 1
ATOM 3860 O O . GLN B 1 154 ? 28.156 6.658 18.934 1.00 17.19 669 GLN B O 1
ATOM 3866 N N . PRO B 1 155 ? 26.408 7.477 20.102 1.00 17.48 670 PRO B N 1
ATOM 3867 C CA . PRO B 1 155 ? 27.189 7.736 21.317 1.00 20.28 670 PRO B CA 1
ATOM 3868 C C . PRO B 1 155 ? 27.620 6.431 21.990 1.00 28.29 670 PRO B C 1
ATOM 3869 O O . PRO B 1 155 ? 26.985 5.402 21.755 1.00 23.38 670 PRO B O 1
ATOM 3873 N N . PRO B 1 156 ? 28.682 6.465 22.813 1.00 25.29 671 PRO B N 1
ATOM 3874 C CA . PRO B 1 156 ? 29.489 7.639 23.171 1.00 21.00 671 PRO B CA 1
ATOM 3875 C C . PRO B 1 156 ? 30.481 8.034 22.081 1.00 19.44 671 PRO B C 1
ATOM 3876 O O . PRO B 1 156 ? 31.100 7.171 21.460 1.00 26.94 671 PRO B O 1
ATOM 3880 N N . PHE B 1 157 ? 30.623 9.335 21.855 1.00 16.24 672 PHE B N 1
ATOM 3881 C CA . PHE B 1 157 ? 31.536 9.833 20.836 1.00 20.45 672 PHE B CA 1
ATOM 3882 C C . PHE B 1 157 ? 32.913 10.108 21.427 1.00 13.82 672 PHE B C 1
ATOM 3883 O O . PHE B 1 157 ? 33.033 10.557 22.566 1.00 17.64 672 PHE B O 1
ATOM 3891 N N . SER B 1 158 ? 33.950 9.825 20.647 1.00 10.52 673 SER B N 1
ATOM 3892 C CA . SER B 1 158 ? 35.324 10.030 21.091 1.00 20.17 673 SER B CA 1
ATOM 3893 C C . SER B 1 158 ? 35.697 11.506 21.063 1.00 21.70 673 SER B C 1
ATOM 3894 O O . SER B 1 158 ? 34.968 12.326 20.506 1.00 24.80 673 SER B O 1
ATOM 3897 N N . ARG B 1 159 ? 36.832 11.839 21.674 1.00 17.34 674 ARG B N 1
ATOM 3898 C CA . ARG B 1 159 ? 37.354 13.200 21.633 1.00 19.44 674 ARG B CA 1
ATOM 3899 C C . ARG B 1 159 ? 37.593 13.638 20.196 1.00 20.51 674 ARG B C 1
ATOM 3900 O O . ARG B 1 159 ? 37.201 14.732 19.795 1.00 19.89 674 ARG B O 1
ATOM 3908 N N . GLU B 1 160 ? 38.249 12.769 19.433 1.00 17.85 675 GLU B N 1
ATOM 3909 C CA . GLU B 1 160 ? 38.597 13.048 18.046 1.00 15.52 675 GLU B CA 1
ATOM 3910 C C . GLU B 1 160 ? 37.375 13.421 17.215 1.00 14.61 675 GLU B C 1
ATOM 3911 O O . GLU B 1 160 ? 37.406 14.386 16.453 1.00 21.07 675 GLU B O 1
ATOM 3917 N N . PHE B 1 161 ? 36.301 12.657 17.373 1.00 15.55 676 PHE B N 1
ATOM 3918 C CA . PHE B 1 161 ? 35.072 12.906 16.629 1.00 15.92 676 PHE B CA 1
ATOM 3919 C C . PHE B 1 161 ? 34.422 14.213 17.066 1.00 15.37 676 PHE B C 1
ATOM 3920 O O . PHE B 1 161 ? 33.997 15.013 16.232 1.00 17.43 676 PHE B O 1
ATOM 3928 N N . LEU B 1 162 ? 34.352 14.427 18.377 1.00 19.58 677 LEU B N 1
ATOM 3929 C CA . LEU B 1 162 ? 33.743 15.633 18.924 1.00 16.89 677 LEU B CA 1
ATOM 3930 C C . LEU B 1 162 ? 34.522 16.885 18.532 1.00 17.55 677 LEU B C 1
ATOM 3931 O O . LEU B 1 162 ? 33.932 17.930 18.259 1.00 19.25 677 LEU B O 1
ATOM 3936 N N A ASN B 1 163 ? 35.846 16.772 18.498 0.57 13.77 678 ASN B N 1
ATOM 3937 N N B ASN B 1 163 ? 35.847 16.776 18.515 0.43 14.57 678 ASN B N 1
ATOM 3938 C CA A ASN B 1 163 ? 36.699 17.893 18.119 0.57 19.95 678 ASN B CA 1
ATOM 3939 C CA B ASN B 1 163 ? 36.690 17.892 18.108 0.43 19.73 678 ASN B CA 1
ATOM 3940 C C A ASN B 1 163 ? 36.531 18.266 16.647 0.57 22.02 678 ASN B C 1
ATOM 3941 C C B ASN B 1 163 ? 36.448 18.274 16.655 0.43 22.21 678 ASN B C 1
ATOM 3942 O O A ASN B 1 163 ? 36.606 19.439 16.285 0.57 26.78 678 ASN B O 1
ATOM 3943 O O B ASN B 1 163 ? 36.396 19.456 16.315 0.43 25.82 678 ASN B O 1
ATOM 3952 N N . GLU B 1 164 ? 36.301 17.264 15.804 1.00 19.28 679 GLU B N 1
ATOM 3953 C CA . GLU B 1 164 ? 36.052 17.492 14.384 1.00 27.35 679 GLU B CA 1
ATOM 3954 C C . GLU B 1 164 ? 34.720 18.207 14.174 1.00 26.29 679 GLU B C 1
ATOM 3955 O O . GLU B 1 164 ? 34.593 19.054 13.291 1.00 29.63 679 GLU B O 1
ATOM 3961 N N . LEU B 1 165 ? 33.732 17.861 14.993 1.00 23.82 680 LEU B N 1
ATOM 3962 C CA . LEU B 1 165 ? 32.428 18.507 14.928 1.00 22.86 680 LEU B CA 1
ATOM 3963 C C . LEU B 1 165 ? 32.518 19.952 15.403 1.00 18.15 680 LEU B C 1
ATOM 3964 O O . LEU B 1 165 ? 31.823 20.827 14.889 1.00 21.78 680 LEU B O 1
ATOM 3969 N N . ARG B 1 166 ? 33.379 20.194 16.386 1.00 14.33 681 ARG B N 1
ATOM 3970 C CA . ARG B 1 166 ? 33.515 21.521 16.971 1.00 15.77 681 ARG B CA 1
ATOM 3971 C C . ARG B 1 166 ? 34.103 22.505 15.970 1.00 19.74 681 ARG B C 1
ATOM 3972 O O . ARG B 1 166 ? 33.678 23.659 15.904 1.00 27.34 681 ARG B O 1
ATOM 3980 N N . GLN B 1 167 ? 35.074 22.047 15.187 1.00 17.97 682 GLN B N 1
ATOM 3981 C CA . GLN B 1 167 ? 35.708 22.911 14.197 1.00 22.82 682 GLN B CA 1
ATOM 3982 C C . GLN B 1 167 ? 34.726 23.262 13.089 1.00 21.11 682 GLN B C 1
ATOM 3983 O O . GLN B 1 167 ? 34.702 24.393 12.605 1.00 28.77 682 GLN B O 1
ATOM 3989 N N . VAL B 1 168 ? 33.914 22.287 12.696 1.00 19.84 683 VAL B N 1
ATOM 3990 C CA . VAL B 1 168 ? 32.850 22.523 11.729 1.00 22.31 683 VAL B CA 1
ATOM 3991 C C . VAL B 1 168 ? 31.833 23.506 12.303 1.00 22.94 683 VAL B C 1
ATOM 3992 O O . VAL B 1 168 ? 31.379 24.424 11.617 1.00 22.72 683 VAL B O 1
ATOM 3996 N N . SER B 1 169 ? 31.495 23.313 13.573 1.00 22.47 684 SER B N 1
ATOM 3997 C CA . SER B 1 169 ? 30.532 24.165 14.258 1.00 19.68 684 SER B CA 1
ATOM 3998 C C . SER B 1 169 ? 31.037 25.600 14.395 1.00 26.67 684 SER B C 1
ATOM 3999 O O . SER B 1 169 ? 30.305 26.549 14.115 1.00 21.96 684 SER B O 1
ATOM 4002 N N . ASP B 1 170 ? 32.285 25.752 14.828 1.00 26.46 685 ASP B N 1
ATOM 4003 C CA . ASP B 1 170 ? 32.887 27.074 14.984 1.00 22.76 685 ASP B CA 1
ATOM 4004 C C . ASP B 1 170 ? 32.981 27.792 13.645 1.00 29.35 685 ASP B C 1
ATOM 4005 O O . ASP B 1 170 ? 32.747 28.998 13.555 1.00 33.66 685 ASP B O 1
ATOM 4010 N N . GLU B 1 171 ? 33.325 27.039 12.607 1.00 26.68 686 GLU B N 1
ATOM 4011 C CA . GLU B 1 171 ? 33.439 27.579 11.259 1.00 24.02 686 GLU B CA 1
ATOM 4012 C C . GLU B 1 171 ? 32.073 28.022 10.744 1.00 25.90 686 GLU B C 1
ATOM 4013 O O . GLU B 1 171 ? 31.953 29.037 10.059 1.00 31.18 686 GLU B O 1
ATOM 4019 N N . TRP B 1 172 ? 31.045 27.254 11.089 1.00 28.81 687 TRP B N 1
ATOM 4020 C CA . TRP B 1 172 ? 29.676 27.567 10.699 1.00 24.95 687 TRP B CA 1
ATOM 4021 C C . TRP B 1 172 ? 29.172 28.809 11.425 1.00 17.27 687 TRP B C 1
ATOM 4022 O O . TRP B 1 172 ? 28.525 29.667 10.827 1.00 15.51 687 TRP B O 1
ATOM 4033 N N . LEU B 1 173 ? 29.474 28.894 12.717 1.00 20.95 688 LEU B N 1
ATOM 4034 C CA . LEU B 1 173 ? 29.068 30.033 13.531 1.00 23.90 688 LEU B CA 1
ATOM 4035 C C . LEU B 1 173 ? 29.736 31.323 13.072 1.00 29.18 688 LEU B C 1
ATOM 4036 O O . LEU B 1 173 ? 29.075 32.345 12.890 1.00 23.71 688 LEU B O 1
ATOM 4041 N N . GLY B 1 174 ? 31.051 31.266 12.888 1.00 32.51 689 GLY B N 1
ATOM 4042 C CA . GLY B 1 174 ? 31.816 32.441 12.519 1.00 31.36 689 GLY B CA 1
ATOM 4043 C C . GLY B 1 174 ? 31.752 33.492 13.607 1.00 32.82 689 GLY B C 1
ATOM 4044 O O . GLY B 1 174 ? 32.200 33.263 14.730 1.00 29.51 689 GLY B O 1
ATOM 4045 N N . ARG B 1 175 ? 31.179 34.644 13.276 1.00 46.21 690 ARG B N 1
ATOM 4046 C CA . ARG B 1 175 ? 31.050 35.738 14.231 1.00 55.95 690 ARG B CA 1
ATOM 4047 C C . ARG B 1 175 ? 29.805 35.579 15.097 1.00 45.29 690 ARG B C 1
ATOM 4048 O O . ARG B 1 175 ? 29.728 36.128 16.198 1.00 35.32 690 ARG B O 1
ATOM 4056 N N . LYS B 1 176 ? 28.833 34.826 14.591 1.00 35.11 691 LYS B N 1
ATOM 4057 C CA . LYS B 1 176 ? 27.564 34.634 15.284 1.00 32.84 691 LYS B CA 1
ATOM 4058 C C . LYS B 1 176 ? 27.745 33.893 16.604 1.00 33.94 691 LYS B C 1
ATOM 4059 O O . LYS B 1 176 ? 28.648 33.069 16.749 1.00 39.58 691 LYS B O 1
ATOM 4065 N N . LYS B 1 177 ? 26.879 34.195 17.565 1.00 34.85 692 LYS B N 1
ATOM 4066 C CA . LYS B 1 177 ? 26.928 33.554 18.872 1.00 29.33 692 LYS B CA 1
ATOM 4067 C C . LYS B 1 177 ? 25.799 32.541 19.029 1.00 20.51 692 LYS B C 1
ATOM 4068 O O . LYS B 1 177 ? 24.797 32.596 18.316 1.00 27.30 692 LYS B O 1
ATOM 4074 N N . GLU B 1 178 ? 25.966 31.618 19.970 1.00 23.45 693 GLU B N 1
ATOM 4075 C CA . GLU B 1 178 ? 24.998 30.549 20.179 1.00 28.85 693 GLU B CA 1
ATOM 4076 C C . GLU B 1 178 ? 23.718 31.033 20.853 1.00 28.87 693 GLU B C 1
ATOM 4077 O O . GLU B 1 178 ? 23.749 31.902 21.725 1.00 26.73 693 GLU B O 1
ATOM 4083 N N . LYS B 1 179 ? 22.593 30.460 20.440 1.00 28.32 694 LYS B N 1
ATOM 4084 C CA . LYS B 1 179 ? 21.317 30.703 21.099 1.00 31.08 694 LYS B CA 1
ATOM 4085 C C . LYS B 1 179 ? 20.990 29.530 22.014 1.00 24.89 694 LYS B C 1
ATOM 4086 O O . LYS B 1 179 ? 21.787 28.602 22.148 1.00 30.54 694 LYS B O 1
ATOM 4092 N N . GLY B 1 180 ? 19.819 29.566 22.640 1.00 20.98 695 GLY B N 1
ATOM 4093 C CA . GLY B 1 180 ? 19.425 28.508 23.550 1.00 21.84 695 GLY B CA 1
ATOM 4094 C C . GLY B 1 180 ? 17.925 28.376 23.722 1.00 26.56 695 GLY B C 1
ATOM 4095 O O . GLY B 1 180 ? 17.152 28.813 22.867 1.00 26.62 695 GLY B O 1
ATOM 4096 N N . PHE B 1 181 ? 17.529 27.762 24.834 1.00 20.76 696 PHE B N 1
ATOM 4097 C CA . PHE B 1 181 ? 16.125 27.536 25.178 1.00 18.60 696 PHE B CA 1
ATOM 4098 C C . PHE B 1 181 ? 15.404 26.674 24.141 1.00 19.09 696 PHE B C 1
ATOM 4099 O O . PHE B 1 181 ? 15.271 25.464 24.317 1.00 20.61 696 PHE B O 1
ATOM 4107 N N . SER B 1 182 ? 14.939 27.298 23.064 1.00 25.58 697 SER B N 1
ATOM 4108 C CA . SER B 1 182 ? 14.201 26.579 22.028 1.00 26.08 697 SER B CA 1
ATOM 4109 C C . SER B 1 182 ? 15.120 26.095 20.909 1.00 23.48 697 SER B C 1
ATOM 4110 O O . SER B 1 182 ? 14.684 25.413 19.982 1.00 18.00 697 SER B O 1
ATOM 4113 N N . LEU B 1 183 ? 16.395 26.458 21.000 1.00 25.49 698 LEU B N 1
ATOM 4114 C CA . LEU B 1 183 ? 17.378 26.058 20.002 1.00 29.05 698 LEU B CA 1
ATOM 4115 C C . LEU B 1 183 ? 18.594 25.439 20.675 1.00 27.80 698 LEU B C 1
ATOM 4116 O O . LEU B 1 183 ? 19.022 25.889 21.737 1.00 23.62 698 LEU B O 1
ATOM 4121 N N . GLY B 1 184 ? 19.148 24.405 20.055 1.00 26.60 699 GLY B N 1
ATOM 4122 C CA . GLY B 1 184 ? 20.320 23.747 20.596 1.00 21.50 699 GLY B CA 1
ATOM 4123 C C . GLY B 1 184 ? 21.601 24.490 20.281 1.00 20.25 699 GLY B C 1
ATOM 4124 O O . GLY B 1 184 ? 21.645 25.327 19.380 1.00 22.60 699 GLY B O 1
ATOM 4125 N N . PHE B 1 185 ? 22.647 24.182 21.039 1.00 17.29 700 PHE B N 1
ATOM 4126 C CA . PHE B 1 185 ? 23.961 24.775 20.833 1.00 21.42 700 PHE B CA 1
ATOM 4127 C C . PHE B 1 185 ? 25.027 23.712 21.063 1.00 24.06 700 PHE B C 1
ATOM 4128 O O . PHE B 1 185 ? 24.743 22.661 21.638 1.00 15.56 700 PHE B O 1
ATOM 4136 N N . PHE B 1 186 ? 26.250 23.975 20.615 1.00 20.91 701 PHE B N 1
ATOM 4137 C CA . PHE B 1 186 ? 27.305 22.978 20.729 1.00 12.55 701 PHE B CA 1
ATOM 4138 C C . PHE B 1 186 ? 27.710 22.764 22.183 1.00 18.31 701 PHE B C 1
ATOM 4139 O O . PHE B 1 186 ? 28.237 23.664 22.836 1.00 25.23 701 PHE B O 1
ATOM 4147 N N . GLN B 1 187 ? 27.455 21.557 22.674 1.00 15.27 702 GLN B N 1
ATOM 4148 C CA . GLN B 1 187 ? 27.824 21.160 24.024 1.00 15.07 702 GLN B CA 1
ATOM 4149 C C . GLN B 1 187 ? 27.993 19.646 24.049 1.00 25.20 702 GLN B C 1
ATOM 4150 O O . GLN B 1 187 ? 27.118 18.917 23.582 1.00 33.69 702 GLN B O 1
ATOM 4156 N N . GLU B 1 188 ? 29.115 19.177 24.588 1.00 27.99 703 GLU B N 1
ATOM 4157 C CA . GLU B 1 188 ? 29.452 17.755 24.545 1.00 24.06 703 GLU B CA 1
ATOM 4158 C C . GLU B 1 188 ? 28.420 16.875 25.245 1.00 25.26 703 GLU B C 1
ATOM 4159 O O . GLU B 1 188 ? 27.971 15.877 24.682 1.00 34.14 703 GLU B O 1
ATOM 4165 N N A ASP B 1 189 ? 28.047 17.245 26.466 0.59 21.52 704 ASP B N 1
ATOM 4166 N N B ASP B 1 189 ? 28.058 17.251 26.468 0.41 22.30 704 ASP B N 1
ATOM 4167 C CA A ASP B 1 189 ? 27.078 16.473 27.238 0.59 24.74 704 ASP B CA 1
ATOM 4168 C CA B ASP B 1 189 ? 27.077 16.511 27.255 0.41 24.98 704 ASP B CA 1
ATOM 4169 C C A ASP B 1 189 ? 25.742 16.355 26.511 0.59 23.85 704 ASP B C 1
ATOM 4170 C C B ASP B 1 189 ? 25.752 16.361 26.514 0.41 24.07 704 ASP B C 1
ATOM 4171 O O A ASP B 1 189 ? 25.073 15.325 26.592 0.59 28.26 704 ASP B O 1
ATOM 4172 O O B ASP B 1 189 ? 25.105 15.316 26.583 0.41 27.23 704 ASP B O 1
ATOM 4181 N N . TYR B 1 190 ? 25.360 17.410 25.800 1.00 19.57 705 TYR B N 1
ATOM 4182 C CA . TYR B 1 190 ? 24.122 17.401 25.033 1.00 14.53 705 TYR B CA 1
ATOM 4183 C C . TYR B 1 190 ? 24.231 16.501 23.804 1.00 13.19 705 TYR B C 1
ATOM 4184 O O . TYR B 1 190 ? 23.310 15.745 23.494 1.00 11.61 705 TYR B O 1
ATOM 4193 N N . LEU B 1 191 ? 25.363 16.583 23.112 1.00 13.74 706 LEU B N 1
ATOM 4194 C CA . LEU B 1 191 ? 25.561 15.838 21.873 1.00 20.49 706 LEU B CA 1
ATOM 4195 C C . LEU B 1 191 ? 25.732 14.338 22.104 1.00 17.91 706 LEU B C 1
ATOM 4196 O O . LEU B 1 191 ? 25.547 13.542 21.185 1.00 21.29 706 LEU B O 1
ATOM 4201 N N . GLN B 1 192 ? 26.080 13.955 23.329 1.00 16.49 707 GLN B N 1
ATOM 4202 C CA . GLN B 1 192 ? 26.227 12.542 23.673 1.00 9.88 707 GLN B CA 1
ATOM 4203 C C . GLN B 1 192 ? 24.874 11.878 23.928 1.00 8.81 707 GLN B C 1
ATOM 4204 O O . GLN B 1 192 ? 24.806 10.682 24.209 1.00 15.24 707 GLN B O 1
ATOM 4210 N N . LYS B 1 193 ? 23.800 12.655 23.823 1.00 15.07 708 LYS B N 1
ATOM 4211 C CA . LYS B 1 193 ? 22.468 12.162 24.156 1.00 20.18 708 LYS B CA 1
ATOM 4212 C C . LYS B 1 193 ? 21.677 11.680 22.941 1.00 22.37 708 LYS B C 1
ATOM 4213 O O . LYS B 1 193 ? 20.519 11.283 23.072 1.00 21.94 708 LYS B O 1
ATOM 4219 N N . ALA B 1 194 ? 22.296 11.710 21.764 1.00 16.39 709 ALA B N 1
ATOM 4220 C CA . ALA B 1 194 ? 21.588 11.363 20.536 1.00 12.97 709 ALA B CA 1
ATOM 4221 C C . ALA B 1 194 ? 22.541 10.995 19.401 1.00 14.69 709 ALA B C 1
ATOM 4222 O O . ALA B 1 194 ? 23.701 11.408 19.401 1.00 20.77 709 ALA B O 1
ATOM 4224 N N . PRO B 1 195 ? 22.052 10.202 18.431 1.00 5.83 710 PRO B N 1
ATOM 4225 C CA . PRO B 1 195 ? 22.816 9.905 17.215 1.00 7.01 710 PRO B CA 1
ATOM 4226 C C . PRO B 1 195 ? 23.226 11.172 16.472 1.00 11.73 710 PRO B C 1
ATOM 4227 O O . PRO B 1 195 ? 22.506 12.170 16.518 1.00 12.39 710 PRO B O 1
ATOM 4231 N N . ILE B 1 196 ? 24.370 11.128 15.801 1.00 10.29 711 ILE B N 1
ATOM 4232 C CA . ILE B 1 196 ? 24.848 12.270 15.032 1.00 9.26 711 ILE B CA 1
ATOM 4233 C C . ILE B 1 196 ? 25.148 11.871 13.594 1.00 18.68 711 ILE B C 1
ATOM 4234 O O . ILE B 1 196 ? 26.007 11.027 13.337 1.00 28.74 711 ILE B O 1
ATOM 4239 N N . ALA B 1 197 ? 24.427 12.479 12.661 1.00 13.18 712 ALA B N 1
ATOM 4240 C CA . ALA B 1 197 ? 24.652 12.242 11.244 1.00 15.97 712 ALA B CA 1
ATOM 4241 C C . ALA B 1 197 ? 25.751 13.161 10.728 1.00 24.08 712 ALA B C 1
ATOM 4242 O O . ALA B 1 197 ? 25.803 14.334 11.092 1.00 20.43 712 ALA B O 1
ATOM 4244 N N . VAL B 1 198 ? 26.636 12.627 9.890 1.00 19.65 713 VAL B N 1
ATOM 4245 C CA . VAL B 1 198 ? 27.713 13.424 9.315 1.00 15.46 713 VAL B CA 1
ATOM 4246 C C 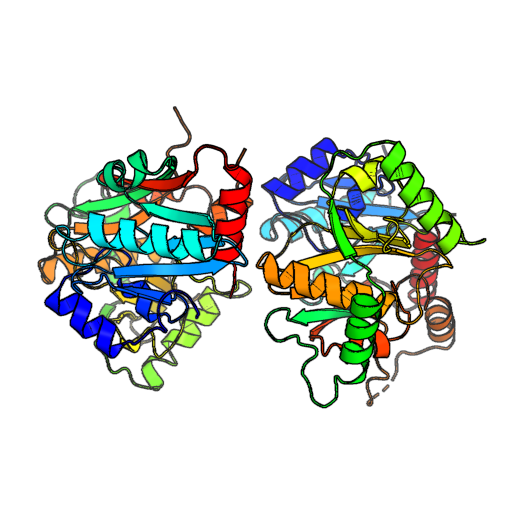. VAL B 1 198 ? 27.831 13.203 7.811 1.00 16.52 713 VAL B C 1
ATOM 4247 O O . VAL B 1 198 ? 27.466 12.145 7.296 1.00 22.23 713 VAL B O 1
ATOM 4251 N N . LEU B 1 199 ? 28.337 14.212 7.112 1.00 18.87 714 LEU B N 1
ATOM 4252 C CA . LEU B 1 199 ? 28.622 14.092 5.689 1.00 16.25 714 LEU B CA 1
ATOM 4253 C C . LEU B 1 199 ? 30.122 14.213 5.464 1.00 17.11 714 LEU B C 1
ATOM 4254 O O . LEU B 1 199 ? 30.716 15.251 5.753 1.00 28.41 714 LEU B O 1
ATOM 4259 N N . LYS B 1 200 ? 30.733 13.148 4.958 1.00 24.85 715 LYS B N 1
ATOM 4260 C CA . LYS B 1 200 ? 32.174 13.130 4.739 1.00 21.63 715 LYS B CA 1
ATOM 4261 C C . LYS B 1 200 ? 32.524 13.282 3.265 1.00 21.08 715 LYS B C 1
ATOM 4262 O O . LYS B 1 200 ? 31.774 12.849 2.391 1.00 27.86 715 LYS B O 1
ATOM 4268 N N . SER B 1 201 ? 33.669 13.901 2.998 1.00 28.49 716 SER B N 1
ATOM 4269 C CA . SER B 1 201 ? 34.180 14.012 1.638 1.00 35.79 716 SER B CA 1
ATOM 4270 C C . SER B 1 201 ? 34.850 12.708 1.220 1.00 32.92 716 SER B C 1
ATOM 4271 O O . SER B 1 201 ? 34.888 11.748 1.989 1.00 30.67 716 SER B O 1
ATOM 4274 N N . GLU B 1 202 ? 35.379 12.676 0.001 1.00 41.02 717 GLU B N 1
ATOM 4275 C CA . GLU B 1 202 ? 36.077 11.495 -0.497 1.00 40.16 717 GLU B CA 1
ATOM 4276 C C . GLU B 1 202 ? 37.362 11.252 0.288 1.00 41.19 717 GLU B C 1
ATOM 4277 O O . GLU B 1 202 ? 37.850 10.125 0.364 1.00 51.43 717 GLU B O 1
ATOM 4279 N N . GLU B 1 203 ? 37.902 12.318 0.870 1.00 42.37 718 GLU B N 1
ATOM 4280 C CA . GLU B 1 203 ? 39.123 12.226 1.661 1.00 41.78 718 GLU B CA 1
ATOM 4281 C C . GLU B 1 203 ? 38.827 11.739 3.076 1.00 42.14 718 GLU B C 1
ATOM 4282 O O . GLU B 1 203 ? 39.737 11.370 3.818 1.00 45.18 718 GLU B O 1
ATOM 4288 N N . GLY B 1 204 ? 37.550 11.743 3.445 1.00 37.52 719 GLY B N 1
ATOM 4289 C CA . GLY B 1 204 ? 37.134 11.275 4.755 1.00 27.82 719 GLY B CA 1
ATOM 4290 C C . GLY B 1 204 ? 36.941 12.393 5.762 1.00 35.48 719 GLY B C 1
ATOM 4291 O O . GLY B 1 204 ? 36.717 12.141 6.946 1.00 35.57 719 GLY B O 1
ATOM 4292 N N . GLU B 1 205 ? 37.026 13.634 5.294 1.00 35.13 720 GLU B N 1
ATOM 4293 C CA . GLU B 1 205 ? 36.851 14.786 6.171 1.00 34.10 720 GLU B CA 1
ATOM 4294 C C . GLU B 1 205 ? 35.377 15.138 6.339 1.00 32.29 720 GLU B C 1
ATOM 4295 O O . GLU B 1 205 ? 34.636 15.238 5.361 1.00 26.29 720 GLU B O 1
ATOM 4301 N N . ILE B 1 206 ? 34.958 15.319 7.587 1.00 30.96 721 ILE B N 1
ATOM 4302 C CA . ILE B 1 206 ? 33.584 15.706 7.885 1.00 25.38 721 ILE B CA 1
ATOM 4303 C C . ILE B 1 206 ? 33.368 17.179 7.562 1.00 24.50 721 ILE B C 1
ATOM 4304 O O . ILE B 1 206 ? 34.070 18.045 8.085 1.00 25.76 721 ILE B O 1
ATOM 4309 N N . VAL B 1 207 ? 32.398 17.457 6.698 1.00 14.91 722 VAL B N 1
ATOM 4310 C CA . VAL B 1 207 ? 32.119 18.825 6.281 1.00 16.04 722 VAL B CA 1
ATOM 4311 C C . VAL B 1 207 ? 30.768 19.314 6.792 1.00 24.51 722 VAL B C 1
ATOM 4312 O O . VAL B 1 207 ? 30.424 20.482 6.625 1.00 25.30 722 VAL B O 1
ATOM 4316 N N . ALA B 1 208 ? 30.010 18.417 7.414 1.00 21.44 723 ALA B N 1
ATOM 4317 C CA . ALA B 1 208 ? 28.695 18.758 7.946 1.00 19.83 723 ALA B CA 1
ATOM 4318 C C . ALA B 1 208 ? 28.242 17.740 8.983 1.00 19.90 723 ALA B C 1
ATOM 4319 O O . ALA B 1 208 ? 28.613 16.569 8.911 1.00 20.00 723 ALA B O 1
ATOM 4321 N N . PHE B 1 209 ? 27.440 18.184 9.945 1.00 19.39 724 PHE B N 1
ATOM 4322 C CA . PHE B 1 209 ? 26.874 17.262 10.921 1.00 21.53 724 PHE B CA 1
ATOM 4323 C C . PHE B 1 209 ? 25.497 17.697 11.415 1.00 21.67 724 PHE B C 1
ATOM 4324 O O . PHE B 1 209 ? 25.157 18.880 11.400 1.00 11.41 724 PHE B O 1
ATOM 4332 N N . MET B 1 210 ? 24.710 16.715 11.841 1.00 18.13 725 MET B N 1
ATOM 4333 C CA . MET B 1 210 ? 23.387 16.946 12.403 1.00 19.10 725 MET B CA 1
ATOM 4334 C C . MET B 1 210 ? 23.149 15.990 13.565 1.00 16.29 725 MET B C 1
ATOM 4335 O O . MET B 1 210 ? 23.521 14.819 13.493 1.00 19.36 725 MET B O 1
ATOM 4340 N N . ASN B 1 211 ? 22.531 16.480 14.634 1.00 12.37 726 ASN B N 1
ATOM 4341 C CA . ASN B 1 211 ? 22.121 15.597 15.718 1.00 11.56 726 ASN B CA 1
ATOM 4342 C C . ASN B 1 211 ? 20.660 15.204 15.541 1.00 19.21 726 ASN B C 1
ATOM 4343 O O . ASN B 1 211 ? 19.793 16.058 15.359 1.00 12.62 726 ASN B O 1
ATOM 4348 N N . ILE B 1 212 ? 20.397 13.902 15.577 1.00 15.96 727 ILE B N 1
ATOM 4349 C CA . ILE B 1 212 ? 19.064 13.382 15.298 1.00 21.45 727 ILE B CA 1
ATOM 4350 C C . ILE B 1 212 ? 18.175 13.386 16.536 1.00 27.69 727 ILE B C 1
ATOM 4351 O O . ILE B 1 212 ? 18.539 12.836 17.576 1.00 22.22 727 ILE B O 1
ATOM 4356 N N . MET B 1 213 ? 17.006 14.008 16.419 1.00 18.59 728 MET B N 1
ATOM 4357 C CA . MET B 1 213 ? 16.031 14.000 17.501 1.00 27.64 728 MET B CA 1
ATOM 4358 C C . MET B 1 213 ? 15.347 12.643 17.580 1.00 21.75 728 MET B C 1
ATOM 4359 O O . MET B 1 213 ? 14.982 12.069 16.554 1.00 19.66 728 MET B O 1
ATOM 4364 N N . PRO B 1 214 ? 15.181 12.120 18.803 1.00 22.42 729 PRO B N 1
ATOM 4365 C CA . PRO B 1 214 ? 14.539 10.819 19.011 1.00 20.97 729 PRO B CA 1
ATOM 4366 C C . PRO B 1 214 ? 13.107 10.797 18.488 1.00 20.17 729 PRO B C 1
ATOM 4367 O O . PRO B 1 214 ? 12.441 11.832 18.458 1.00 20.83 729 PRO B O 1
ATOM 4371 N N . MET B 1 215 ? 12.656 9.617 18.076 1.00 22.17 730 MET B N 1
ATOM 4372 C CA . MET B 1 215 ? 11.334 9.436 17.487 1.00 26.97 730 MET B CA 1
ATOM 4373 C C . MET B 1 215 ? 10.203 9.878 18.412 1.00 25.33 730 MET B C 1
ATOM 4374 O O . MET B 1 215 ? 10.197 9.562 19.601 1.00 26.49 730 MET B O 1
ATOM 4379 N N . TYR B 1 216 ? 9.253 10.618 17.852 1.00 11.33 731 TYR B N 1
ATOM 4380 C CA . TYR B 1 216 ? 8.059 11.037 18.577 1.00 24.23 731 TYR B CA 1
ATOM 4381 C C . TYR B 1 216 ? 6.847 10.945 17.654 1.00 26.06 731 TYR B C 1
ATOM 4382 O O . TYR B 1 216 ? 6.998 10.692 16.458 1.00 26.12 731 TYR B O 1
ATOM 4391 N N . ARG B 1 217 ? 5.656 11.156 18.211 1.00 29.71 732 ARG B N 1
ATOM 4392 C CA . ARG B 1 217 ? 4.407 11.077 17.452 1.00 33.41 732 ARG B CA 1
ATOM 4393 C C . ARG B 1 217 ? 4.275 9.764 16.687 1.00 27.11 732 ARG B C 1
ATOM 4394 O O . ARG B 1 217 ? 4.604 8.696 17.199 1.00 31.28 732 ARG B O 1
ATOM 4402 N N . GLU B 1 218 ? 3.798 9.863 15.451 1.00 26.89 733 GLU B N 1
ATOM 4403 C CA . GLU B 1 218 ? 3.636 8.704 14.584 1.00 27.35 733 GLU B CA 1
ATOM 4404 C C . GLU B 1 218 ? 4.927 8.378 13.842 1.00 24.90 733 GLU B C 1
ATOM 4405 O O . GLU B 1 218 ? 4.984 8.470 12.616 1.00 34.92 733 GLU B O 1
ATOM 4411 N N . GLY B 1 219 ? 5.957 7.992 14.588 1.00 21.49 734 GLY B N 1
ATOM 4412 C CA . GLY B 1 219 ? 7.241 7.658 13.998 1.00 16.53 734 GLY B CA 1
ATOM 4413 C C . GLY B 1 219 ? 7.880 8.843 13.299 1.00 20.87 734 GLY B C 1
ATOM 4414 O O . GLY B 1 219 ? 8.447 8.708 12.214 1.00 24.64 734 GLY B O 1
ATOM 4415 N N . GLU B 1 220 ? 7.779 10.011 13.923 1.00 18.19 735 GLU B N 1
ATOM 4416 C CA . GLU B 1 220 ? 8.326 11.237 13.359 1.00 17.42 735 GLU B CA 1
ATOM 4417 C C . GLU B 1 220 ? 9.665 11.591 13.997 1.00 20.26 735 GLU B C 1
ATOM 4418 O O . GLU B 1 220 ? 9.835 11.477 15.212 1.00 18.47 735 GLU B O 1
ATOM 4424 N N . ILE B 1 221 ? 10.617 12.012 13.171 1.00 17.36 736 ILE B N 1
ATOM 4425 C CA . ILE B 1 221 ? 11.903 12.475 13.671 1.00 19.72 736 ILE B CA 1
ATOM 4426 C C . ILE B 1 221 ? 12.212 13.876 13.168 1.00 17.64 736 ILE B C 1
ATOM 4427 O O . ILE B 1 221 ? 11.464 14.446 12.373 1.00 19.32 736 ILE B O 1
ATOM 4432 N N . SER B 1 222 ? 13.326 14.421 13.641 1.00 19.03 737 SER B N 1
ATOM 4433 C CA . SER B 1 222 ? 13.788 15.736 13.223 1.00 18.77 737 SER B CA 1
ATOM 4434 C C . SER B 1 222 ? 15.242 15.915 13.620 1.00 19.08 737 SER B C 1
ATOM 4435 O O . SER B 1 222 ? 15.871 14.993 14.139 1.00 23.16 737 SER B O 1
ATOM 4438 N N . ILE B 1 223 ? 15.775 17.103 13.368 1.00 15.03 738 ILE B N 1
ATOM 4439 C CA . ILE B 1 223 ? 17.125 17.432 13.798 1.00 19.02 738 ILE B CA 1
ATOM 4440 C C . ILE B 1 223 ? 17.114 18.727 14.592 1.00 23.51 738 ILE B C 1
ATOM 4441 O O . ILE B 1 223 ? 16.117 19.449 14.610 1.00 24.42 738 ILE B O 1
ATOM 4446 N N . ASP B 1 224 ? 18.228 19.010 15.252 1.00 19.00 739 ASP B N 1
ATOM 4447 C CA . ASP B 1 224 ? 18.375 20.235 16.021 1.00 24.37 739 ASP B CA 1
ATOM 4448 C C . ASP B 1 224 ? 19.457 21.098 15.387 1.00 24.17 739 ASP B C 1
ATOM 4449 O O . ASP B 1 224 ? 19.165 22.118 14.763 1.00 27.58 739 ASP B O 1
ATOM 4454 N N . LEU B 1 225 ? 20.707 20.677 15.543 1.00 23.51 740 LEU B N 1
ATOM 4455 C CA . LEU B 1 225 ? 21.827 21.356 14.908 1.00 25.10 740 LEU B CA 1
ATOM 4456 C C . LEU B 1 225 ? 22.019 20.864 13.479 1.00 28.05 740 LEU B C 1
ATOM 4457 O O . LEU B 1 225 ? 21.929 19.667 13.206 1.00 24.03 740 LEU B O 1
ATOM 4462 N N . MET B 1 226 ? 22.267 21.799 12.570 1.00 11.70 741 MET B N 1
ATOM 4463 C CA . MET B 1 226 ? 22.730 21.470 11.227 1.00 17.42 741 MET B CA 1
ATOM 4464 C C . MET B 1 226 ? 23.793 22.479 10.829 1.00 18.46 741 MET B C 1
ATOM 4465 O O . MET B 1 226 ? 23.482 23.613 10.464 1.00 23.62 741 MET B O 1
ATOM 4470 N N . ARG B 1 227 ? 25.051 22.068 10.921 1.00 23.44 742 ARG B N 1
ATOM 4471 C CA . ARG B 1 227 ? 26.163 22.978 10.687 1.00 24.81 742 ARG B CA 1
ATOM 4472 C C . ARG B 1 227 ? 27.144 22.385 9.691 1.00 23.44 742 ARG B C 1
ATOM 4473 O O . ARG B 1 227 ? 27.315 21.169 9.628 1.00 23.44 742 ARG B O 1
ATOM 4481 N N . TYR B 1 228 ? 27.773 23.250 8.901 1.00 24.51 743 TYR B N 1
ATOM 4482 C CA . TYR B 1 228 ? 28.690 22.812 7.856 1.00 22.06 743 TYR B CA 1
ATOM 4483 C C . TYR B 1 228 ? 29.856 23.781 7.688 1.00 20.98 743 TYR B C 1
ATOM 4484 O O . TYR B 1 228 ? 29.727 24.974 7.962 1.00 27.58 743 TYR B O 1
ATOM 4493 N N . SER B 1 229 ? 30.994 23.260 7.239 1.00 19.72 744 SER B N 1
ATOM 4494 C CA . SER B 1 229 ? 32.188 24.076 7.041 1.00 25.83 744 SER B CA 1
ATOM 4495 C C . SER B 1 229 ? 32.174 24.755 5.676 1.00 25.14 744 SER B C 1
ATOM 4496 O O . SER B 1 229 ? 31.256 24.552 4.883 1.00 23.91 744 SER B O 1
ATOM 4499 N N . LYS B 1 230 ? 33.200 25.558 5.406 1.00 39.89 745 LYS B N 1
ATOM 4500 C CA . LYS B 1 230 ? 33.281 26.305 4.154 1.00 46.70 745 LYS B CA 1
ATOM 4501 C C . LYS B 1 230 ? 33.627 25.403 2.973 1.00 44.67 745 LYS B C 1
ATOM 4502 O O . LYS B 1 230 ? 33.465 25.793 1.817 1.00 48.60 745 LYS B O 1
ATOM 4508 N N . LYS B 1 231 ? 34.102 24.198 3.270 1.00 46.08 746 LYS B N 1
ATOM 4509 C CA . LYS B 1 231 ? 34.460 23.238 2.233 1.00 43.75 746 LYS B CA 1
ATOM 4510 C C . LYS B 1 231 ? 33.220 22.586 1.626 1.00 45.96 746 LYS B C 1
ATOM 4511 O O . LYS B 1 231 ? 33.287 21.984 0.555 1.00 49.17 746 LYS B O 1
ATOM 4517 N N . ALA B 1 232 ? 32.090 22.714 2.314 1.00 41.57 747 ALA B N 1
ATOM 4518 C CA . ALA B 1 232 ? 30.831 22.158 1.832 1.00 33.27 747 ALA B CA 1
ATOM 4519 C C . ALA B 1 232 ? 30.358 22.888 0.580 1.00 28.08 747 ALA B C 1
ATOM 4520 O O . ALA B 1 232 ? 30.263 24.114 0.571 1.00 30.32 747 ALA B O 1
ATOM 4522 N N . PRO B 1 233 ? 30.057 22.127 -0.484 1.00 28.70 748 PRO B N 1
ATOM 4523 C CA . PRO B 1 233 ? 29.630 22.676 -1.777 1.00 28.90 748 PRO B CA 1
ATOM 4524 C C . PRO B 1 233 ? 28.292 23.404 -1.699 1.00 32.06 748 PRO B C 1
ATOM 4525 O O . PRO B 1 233 ? 27.596 23.311 -0.687 1.00 35.28 748 PRO B O 1
ATOM 4529 N N . LYS B 1 234 ? 27.943 24.118 -2.765 1.00 31.64 749 LYS B N 1
ATOM 4530 C CA . LYS B 1 234 ? 26.664 24.814 -2.840 1.00 29.22 749 LYS B CA 1
ATOM 4531 C C . LYS B 1 234 ? 25.512 23.815 -2.839 1.00 27.30 749 LYS B C 1
ATOM 4532 O O . LYS B 1 234 ? 25.605 22.751 -3.450 1.00 26.65 749 LYS B O 1
ATOM 4534 N N . GLY B 1 235 ? 24.431 24.160 -2.147 1.00 30.68 750 GLY B N 1
ATOM 4535 C CA . GLY B 1 235 ? 23.284 23.279 -2.033 1.00 32.14 750 GLY B CA 1
ATOM 4536 C C . GLY B 1 235 ? 23.475 22.226 -0.957 1.00 36.83 750 GLY B C 1
ATOM 4537 O O . GLY B 1 235 ? 22.833 21.176 -0.980 1.00 33.45 750 GLY B O 1
ATOM 4538 N N . ILE B 1 236 ? 24.361 22.516 -0.008 1.00 36.67 751 ILE B N 1
ATOM 4539 C CA . ILE B 1 236 ? 24.685 21.580 1.063 1.00 26.18 751 ILE B CA 1
ATOM 4540 C C . ILE B 1 236 ? 23.468 21.251 1.933 1.00 26.55 751 ILE B C 1
ATOM 4541 O O . ILE B 1 236 ? 23.252 20.092 2.288 1.00 24.07 751 ILE B O 1
ATOM 4546 N N . MET B 1 237 ? 22.665 22.261 2.257 1.00 20.29 752 MET B N 1
ATOM 4547 C CA . MET B 1 237 ? 21.489 22.056 3.097 1.00 28.47 752 MET B CA 1
ATOM 4548 C C . MET B 1 237 ? 20.469 21.158 2.410 1.00 28.30 752 MET B C 1
ATOM 4549 O O . MET B 1 237 ? 19.882 20.280 3.042 1.00 29.30 752 MET B O 1
ATOM 4554 N N . ASP B 1 238 ? 20.265 21.378 1.115 1.00 24.80 753 ASP B N 1
ATOM 4555 C CA . ASP B 1 238 ? 19.371 20.531 0.336 1.00 27.59 753 ASP B CA 1
ATOM 4556 C C . ASP B 1 238 ? 19.891 19.101 0.300 1.00 29.35 753 ASP B C 1
ATOM 4557 O O . ASP B 1 238 ? 19.125 18.149 0.440 1.00 26.56 753 ASP B O 1
ATOM 4562 N N . ALA B 1 239 ? 21.201 18.963 0.119 1.00 21.64 754 ALA B N 1
ATOM 4563 C CA . ALA B 1 239 ? 21.837 17.653 0.076 1.00 20.77 754 ALA B CA 1
ATOM 4564 C C . ALA B 1 239 ? 21.627 16.898 1.382 1.00 19.73 754 ALA B C 1
ATOM 4565 O O . ALA B 1 239 ? 21.328 15.706 1.377 1.00 19.91 754 ALA B O 1
ATOM 4567 N N . LEU B 1 240 ? 21.778 17.606 2.497 1.00 23.32 755 LEU B N 1
ATOM 4568 C CA . LEU B 1 240 ? 21.664 16.999 3.817 1.00 17.12 755 LEU B CA 1
ATOM 4569 C C . LEU B 1 240 ? 20.264 16.456 4.084 1.00 20.45 755 LEU B C 1
ATOM 4570 O O . LEU B 1 240 ? 20.114 15.357 4.616 1.00 25.14 755 LEU B O 1
ATOM 4575 N N . PHE B 1 241 ? 19.242 17.223 3.715 1.00 20.90 756 PHE B N 1
ATOM 4576 C CA . PHE B 1 241 ? 17.865 16.791 3.923 1.00 22.96 756 PHE B CA 1
ATOM 4577 C C . PHE B 1 241 ? 17.523 15.579 3.062 1.00 23.90 756 PHE B C 1
ATOM 4578 O O . PHE B 1 241 ? 16.794 14.691 3.500 1.00 29.89 756 PHE B O 1
ATOM 4586 N N . ILE B 1 242 ? 18.057 15.539 1.845 1.00 21.82 757 ILE B N 1
ATOM 4587 C CA . ILE B 1 242 ? 17.839 14.400 0.959 1.00 25.86 757 ILE B CA 1
ATOM 4588 C C . ILE B 1 242 ? 18.440 13.130 1.557 1.00 19.59 757 ILE B C 1
ATOM 4589 O O . ILE B 1 242 ? 17.799 12.079 1.574 1.00 31.30 757 ILE B O 1
ATOM 4594 N N . TYR B 1 243 ? 19.667 13.237 2.057 1.00 14.10 758 TYR B N 1
ATOM 4595 C CA . TYR B 1 243 ? 20.322 12.110 2.713 1.00 20.21 758 TYR B CA 1
ATOM 4596 C C . TYR B 1 243 ? 19.586 11.710 3.988 1.00 15.95 758 TYR B C 1
ATOM 4597 O O . TYR B 1 243 ? 19.465 10.525 4.297 1.00 16.64 758 TYR B O 1
ATOM 4606 N N . LEU B 1 244 ? 19.101 12.705 4.724 1.00 16.87 759 LEU B N 1
ATOM 4607 C CA . LEU B 1 244 ? 18.363 12.462 5.958 1.00 21.29 759 LEU B CA 1
ATOM 4608 C C . LEU B 1 244 ? 17.046 11.747 5.688 1.00 24.35 759 LEU B C 1
ATOM 4609 O O . LEU B 1 244 ? 16.629 10.884 6.461 1.00 27.94 759 LEU B O 1
ATOM 4614 N N . PHE B 1 245 ? 16.391 12.112 4.591 1.00 26.68 760 PHE B N 1
ATOM 4615 C CA . PHE B 1 245 ? 15.110 11.511 4.241 1.00 21.56 760 PHE B CA 1
ATOM 4616 C C . PHE B 1 245 ? 15.309 10.069 3.794 1.00 18.89 760 PHE B C 1
ATOM 4617 O O . PHE B 1 245 ? 14.515 9.189 4.131 1.00 23.75 760 PHE B O 1
ATOM 4625 N N . GLN B 1 246 ? 16.375 9.834 3.035 1.00 19.00 761 GLN B N 1
ATOM 4626 C CA . GLN B 1 246 ? 16.710 8.489 2.583 1.00 23.88 761 GLN B CA 1
ATOM 4627 C C . GLN B 1 246 ? 17.005 7.588 3.774 1.00 21.66 761 GLN B C 1
ATOM 4628 O O . GLN B 1 246 ? 16.471 6.484 3.875 1.00 26.88 761 GLN B O 1
ATOM 4634 N N . TRP B 1 247 ? 17.857 8.071 4.673 1.00 19.58 762 TRP B N 1
ATOM 4635 C CA . TRP B 1 247 ? 18.206 7.325 5.877 1.00 17.18 762 TRP B CA 1
ATOM 4636 C C . TRP B 1 247 ? 16.982 7.113 6.759 1.00 18.44 762 TRP B C 1
ATOM 4637 O O . TRP B 1 247 ? 16.787 6.030 7.310 1.00 23.61 762 TRP B O 1
ATOM 4648 N N . GLY B 1 248 ? 16.163 8.153 6.885 1.00 20.57 763 GLY B N 1
ATOM 4649 C CA . GLY B 1 248 ? 14.954 8.083 7.685 1.00 14.59 763 GLY B CA 1
ATOM 4650 C C . GLY B 1 248 ? 14.015 6.989 7.220 1.00 14.87 763 GLY B C 1
ATOM 4651 O O . GLY B 1 248 ? 13.482 6.233 8.032 1.00 21.00 763 GLY B O 1
ATOM 4652 N N . LYS B 1 249 ? 13.820 6.903 5.907 1.00 20.43 764 LYS B N 1
ATOM 4653 C CA . LYS B 1 249 ? 12.975 5.872 5.315 1.00 22.92 764 LYS B CA 1
ATOM 4654 C C . LYS B 1 249 ? 13.523 4.476 5.598 1.00 20.56 764 LYS B C 1
ATOM 4655 O O . LYS B 1 249 ? 12.764 3.551 5.886 1.00 24.10 764 LYS B O 1
ATOM 4661 N N . GLU B 1 250 ? 14.843 4.334 5.515 1.00 14.59 765 GLU B N 1
ATOM 4662 C CA . GLU B 1 250 ? 15.503 3.061 5.793 1.00 26.78 765 GLU B CA 1
ATOM 4663 C C . GLU B 1 250 ? 15.243 2.590 7.222 1.00 27.08 765 GLU B C 1
ATOM 4664 O O . GLU B 1 250 ? 15.151 1.390 7.484 1.00 24.55 765 GLU B O 1
ATOM 4670 N N . GLN B 1 251 ? 15.127 3.540 8.142 1.00 21.97 766 GLN B N 1
ATOM 4671 C CA . GLN B 1 251 ? 14.910 3.220 9.547 1.00 19.47 766 GLN B CA 1
ATOM 4672 C C . GLN B 1 251 ? 13.428 3.022 9.853 1.00 23.20 766 GLN B C 1
ATOM 4673 O O . GLN B 1 251 ? 13.060 2.671 10.973 1.00 20.61 766 GLN B O 1
ATOM 4679 N N . GLY B 1 252 ? 12.582 3.258 8.855 1.00 16.84 767 GLY B N 1
ATOM 4680 C CA . GLY B 1 252 ? 11.158 3.009 8.989 1.00 16.96 767 GLY B CA 1
ATOM 4681 C C . GLY B 1 252 ? 10.340 4.175 9.514 1.00 25.14 767 GLY B C 1
ATOM 4682 O O . GLY B 1 252 ? 9.167 4.009 9.848 1.00 27.22 767 GLY B O 1
ATOM 4683 N N . TYR B 1 253 ? 10.946 5.355 9.590 1.00 17.43 768 TYR B N 1
ATOM 4684 C CA . TYR B 1 253 ? 10.229 6.538 10.058 1.00 17.39 768 TYR B CA 1
ATOM 4685 C C . TYR B 1 253 ? 9.219 7.002 9.015 1.00 17.13 768 TYR B C 1
ATOM 4686 O O . TYR B 1 253 ? 9.438 6.846 7.814 1.00 24.10 768 TYR B O 1
ATOM 4695 N N . THR B 1 254 ? 8.112 7.571 9.480 1.00 19.22 769 THR B N 1
ATOM 4696 C CA . THR B 1 254 ? 7.011 7.932 8.594 1.00 23.10 769 THR B CA 1
ATOM 4697 C C . THR B 1 254 ? 7.047 9.396 8.165 1.00 26.56 769 THR B C 1
ATOM 4698 O O . THR B 1 254 ? 6.527 9.749 7.107 1.00 20.56 769 THR B O 1
ATOM 4702 N N . ALA B 1 255 ? 7.659 10.245 8.984 1.00 27.37 770 ALA B N 1
ATOM 4703 C CA . ALA B 1 255 ? 7.675 11.677 8.704 1.00 12.39 770 ALA B CA 1
ATOM 4704 C C . ALA B 1 255 ? 8.909 12.371 9.273 1.00 20.91 770 ALA B C 1
ATOM 4705 O O . ALA B 1 255 ? 9.470 11.939 10.280 1.00 21.27 770 ALA B O 1
ATOM 4707 N N . PHE B 1 256 ? 9.319 13.455 8.622 1.00 18.54 771 PHE B N 1
ATOM 4708 C CA . PHE B 1 256 ? 10.450 14.249 9.087 1.00 21.30 771 PHE B CA 1
ATOM 4709 C C . PHE B 1 256 ? 10.043 15.704 9.300 1.00 18.74 771 PHE B C 1
ATOM 4710 O O . PHE B 1 256 ? 9.512 16.349 8.397 1.00 15.78 771 PHE B O 1
ATOM 4718 N N . ASN B 1 257 ? 10.298 16.213 10.499 1.00 21.13 772 ASN B N 1
ATOM 4719 C CA . ASN B 1 257 ? 10.051 17.616 10.807 1.00 18.01 772 ASN B CA 1
ATOM 4720 C C . ASN B 1 257 ? 11.241 18.467 10.374 1.00 14.88 772 ASN B C 1
ATOM 4721 O O . ASN B 1 257 ? 12.339 18.326 10.912 1.00 17.72 772 ASN B O 1
ATOM 4726 N N . MET B 1 258 ? 11.020 19.347 9.403 1.00 13.54 773 MET B N 1
ATOM 4727 C CA . MET B 1 258 ? 12.089 20.197 8.887 1.00 20.13 773 MET B CA 1
ATOM 4728 C C . MET B 1 258 ? 12.282 21.459 9.724 1.00 17.34 773 MET B C 1
ATOM 4729 O O . MET B 1 258 ? 13.191 22.248 9.468 1.00 15.87 773 MET B O 1
ATOM 4734 N N . GLY B 1 259 ? 11.423 21.649 10.719 1.00 17.50 774 GLY B N 1
ATOM 4735 C CA . GLY B 1 259 ? 11.511 22.818 11.573 1.00 15.63 774 GLY B CA 1
ATOM 4736 C C . GLY B 1 259 ? 10.486 23.878 11.220 1.00 26.80 774 GLY B C 1
ATOM 4737 O O . GLY B 1 259 ? 9.833 23.805 10.178 1.00 24.24 774 GLY B O 1
ATOM 4738 N N . MET B 1 260 ? 10.353 24.873 12.089 1.00 29.50 775 MET B N 1
ATOM 4739 C CA . MET B 1 260 ? 9.344 25.911 11.919 1.00 38.43 775 MET B CA 1
ATOM 4740 C C . MET B 1 260 ? 9.730 26.913 10.834 1.00 35.25 775 MET B C 1
ATOM 4741 O O . MET B 1 260 ? 10.842 27.442 10.824 1.00 33.46 775 MET B O 1
ATOM 4746 N N . ALA B 1 261 ? 8.799 27.164 9.919 1.00 29.69 776 ALA B N 1
ATOM 4747 C CA . ALA B 1 261 ? 9.015 28.112 8.834 1.00 34.68 776 ALA B CA 1
ATOM 4748 C C . ALA B 1 261 ? 8.084 29.311 8.984 1.00 40.40 776 ALA B C 1
ATOM 4749 O O . ALA B 1 261 ? 6.994 29.182 9.542 1.00 35.13 776 ALA B O 1
ATOM 4751 N N . PRO B 1 262 ? 8.516 30.487 8.496 1.00 41.92 777 PRO B N 1
ATOM 4752 C CA . PRO B 1 262 ? 7.679 31.692 8.557 1.00 39.41 777 PRO B CA 1
ATOM 4753 C C . PRO B 1 262 ? 6.372 31.531 7.788 1.00 39.09 777 PRO B C 1
ATOM 4754 O O . PRO B 1 262 ? 6.335 30.833 6.775 1.00 47.31 777 PRO B O 1
ATOM 4758 N N . LEU B 1 263 ? 5.312 32.168 8.277 1.00 35.56 778 LEU B N 1
ATOM 4759 C CA . LEU B 1 263 ? 4.020 32.133 7.603 1.00 40.08 778 LEU B CA 1
ATOM 4760 C C . LEU B 1 263 ? 4.114 32.779 6.228 1.00 43.65 778 LEU B C 1
ATOM 4761 O O . LEU B 1 263 ? 4.892 33.711 6.026 1.00 53.09 778 LEU B O 1
ATOM 4766 N N . SER B 1 264 ? 3.328 32.276 5.282 1.00 42.96 779 SER B N 1
ATOM 4767 C CA . SER B 1 264 ? 3.273 32.870 3.954 1.00 57.93 779 SER B CA 1
ATOM 4768 C C . SER B 1 264 ? 2.704 34.279 4.050 1.00 66.67 779 SER B C 1
ATOM 4769 O O . SER B 1 264 ? 1.509 34.459 4.280 1.00 70.23 779 SER B O 1
ATOM 4772 N N . ASN B 1 265 ? 3.565 35.277 3.876 1.00 70.73 780 ASN B N 1
ATOM 4773 C CA . ASN B 1 265 ? 3.167 36.671 4.043 1.00 75.42 780 ASN B CA 1
ATOM 4774 C C . ASN B 1 265 ? 2.137 37.132 3.012 1.00 84.71 780 ASN B C 1
ATOM 4775 O O . ASN B 1 265 ? 2.393 38.046 2.227 1.00 87.43 780 ASN B O 1
ATOM 4780 N N . VAL B 1 266 ? 0.970 36.494 3.029 1.00 90.02 781 VAL B N 1
ATOM 4781 C CA . VAL B 1 266 ? -0.135 36.858 2.152 1.00 90.59 781 VAL B CA 1
ATOM 4782 C C . VAL B 1 266 ? -1.446 36.293 2.697 1.00 93.71 781 VAL B C 1
ATOM 4783 O O . VAL B 1 266 ? -1.610 35.078 2.832 1.00 86.42 781 VAL B O 1
ATOM 4787 N N . GLY B 1 267 ? -2.371 37.187 3.026 1.00 99.02 782 GLY B N 1
ATOM 4788 C CA . GLY B 1 267 ? -3.652 36.792 3.581 1.00 99.46 782 GLY B CA 1
ATOM 4789 C C . GLY B 1 267 ? -3.727 37.040 5.075 1.00 97.09 782 GLY B C 1
ATOM 4790 O O . GLY B 1 267 ? -3.063 37.935 5.599 1.00 94.16 782 GLY B O 1
ATOM 4791 N N . LEU B 1 278 ? 3.182 44.542 14.394 1.00 53.38 793 LEU B N 1
ATOM 4792 C CA . LEU B 1 278 ? 4.378 45.257 13.962 1.00 59.45 793 LEU B CA 1
ATOM 4793 C C . LEU B 1 278 ? 5.649 44.585 14.471 1.00 68.56 793 LEU B C 1
ATOM 4794 O O . LEU B 1 278 ? 6.519 45.238 15.047 1.00 68.51 793 LEU B O 1
ATOM 4796 N N . ALA B 1 279 ? 5.748 43.276 14.258 1.00 73.56 794 ALA B N 1
ATOM 4797 C CA . ALA B 1 279 ? 6.935 42.522 14.642 1.00 65.95 794 ALA B CA 1
ATOM 4798 C C . ALA B 1 279 ? 7.975 42.572 13.529 1.00 65.96 794 ALA B C 1
ATOM 4799 O O . ALA B 1 279 ? 7.785 41.985 12.463 1.00 57.59 794 ALA B O 1
ATOM 4801 N N . ALA B 1 280 ? 9.075 43.272 13.788 1.00 74.61 795 ALA B N 1
ATOM 4802 C CA . ALA B 1 280 ? 10.101 43.512 12.778 1.00 73.51 795 ALA B CA 1
ATOM 4803 C C . ALA B 1 280 ? 10.807 42.236 12.331 1.00 74.44 795 ALA B C 1
ATOM 4804 O O . ALA B 1 280 ? 10.689 41.187 12.967 1.00 68.84 795 ALA B O 1
ATOM 4806 N N . VAL B 1 281 ? 11.544 42.344 11.230 1.00 80.86 796 VAL B N 1
ATOM 4807 C CA . VAL B 1 281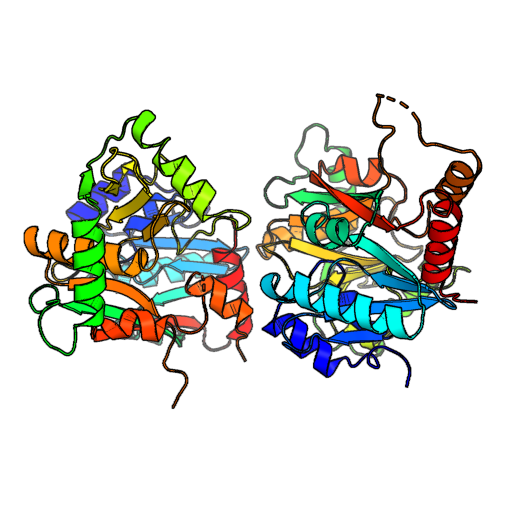 ? 12.297 41.225 10.676 1.00 81.70 796 VAL B CA 1
ATOM 4808 C C . VAL B 1 281 ? 13.447 40.822 11.601 1.00 80.60 796 VAL B C 1
ATOM 4809 O O . VAL B 1 281 ? 13.762 39.637 11.737 1.00 85.81 796 VAL B O 1
ATOM 4813 N N . ILE B 1 282 ? 14.055 41.811 12.249 1.00 74.96 797 ILE B N 1
ATOM 4814 C CA . ILE B 1 282 ? 15.156 41.565 13.176 1.00 71.58 797 ILE B CA 1
ATOM 4815 C C . ILE B 1 282 ? 14.729 40.652 14.323 1.00 72.30 797 ILE B C 1
ATOM 4816 O O . ILE B 1 282 ? 15.482 39.773 14.743 1.00 67.87 797 ILE B O 1
ATOM 4818 N N . PHE B 1 283 ? 13.513 40.861 14.819 1.00 70.94 798 PHE B N 1
ATOM 4819 C CA . PHE B 1 283 ? 12.976 40.050 15.906 1.00 63.06 798 PHE B CA 1
ATOM 4820 C C . PHE B 1 283 ? 12.537 38.676 15.408 1.00 58.39 798 PHE B C 1
ATOM 4821 O O . PHE B 1 283 ? 12.565 37.698 16.154 1.00 65.19 798 PHE B O 1
ATOM 4823 N N . ASN B 1 284 ? 12.129 38.609 14.146 1.00 53.90 799 ASN B N 1
ATOM 4824 C CA . ASN B 1 284 ? 11.691 37.353 13.552 1.00 51.12 799 ASN B CA 1
ATOM 4825 C C . ASN B 1 284 ? 12.866 36.450 13.193 1.00 50.57 799 ASN B C 1
ATOM 4826 O O . ASN B 1 284 ? 12.732 35.227 13.145 1.00 47.62 799 ASN B O 1
ATOM 4828 N N . ASN B 1 285 ? 14.019 37.063 12.947 1.00 50.74 800 ASN B N 1
ATOM 4829 C CA . ASN B 1 285 ? 15.211 36.329 12.537 1.00 51.34 800 ASN B CA 1
ATOM 4830 C C . ASN B 1 285 ? 15.739 35.399 13.625 1.00 50.70 800 ASN B C 1
ATOM 4831 O O . ASN B 1 285 ? 16.332 34.361 13.330 1.00 57.31 800 ASN B O 1
ATOM 4833 N N . VAL B 1 286 ? 15.519 35.772 14.881 1.00 47.60 801 VAL B N 1
ATOM 4834 C CA . VAL B 1 286 ? 16.032 34.997 16.005 1.00 55.61 801 VAL B CA 1
ATOM 4835 C C . VAL B 1 286 ? 15.163 33.778 16.296 1.00 59.10 801 VAL B C 1
ATOM 4836 O O . VAL B 1 286 ? 15.568 32.880 17.035 1.00 66.14 801 VAL B O 1
ATOM 4840 N N . SER B 1 287 ? 13.969 33.748 15.714 1.00 60.88 802 SER B N 1
ATOM 4841 C CA . SER B 1 287 ? 13.026 32.666 15.970 1.00 61.33 802 SER B CA 1
ATOM 4842 C C . SER B 1 287 ? 13.286 31.468 15.064 1.00 67.76 802 SER B C 1
ATOM 4843 O O . SER B 1 287 ? 13.223 30.321 15.505 1.00 73.47 802 SER B O 1
ATOM 4846 N N . TYR B 1 288 ? 13.579 31.741 13.797 1.00 68.61 803 TYR B N 1
ATOM 4847 C CA . TYR B 1 288 ? 13.806 30.683 12.820 1.00 67.81 803 TYR B CA 1
ATOM 4848 C C . TYR B 1 288 ? 15.292 30.376 12.662 1.00 65.73 803 TYR B C 1
ATOM 4849 O O . TYR B 1 288 ? 15.663 29.370 12.057 1.00 63.91 803 TYR B O 1
ATOM 4858 N N . MET B 1 289 ? 16.129 31.254 13.212 1.00 69.03 804 MET B N 1
ATOM 4859 C CA . MET B 1 289 ? 17.583 31.099 13.187 1.00 66.14 804 MET B CA 1
ATOM 4860 C C . MET B 1 289 ? 18.119 30.936 11.767 1.00 61.86 804 MET B C 1
ATOM 4861 O O . MET B 1 289 ? 17.952 31.818 10.924 1.00 62.90 804 MET B O 1
ATOM 4866 N N . PHE B 1 292 ? 17.389 33.854 6.630 1.00 78.91 807 PHE B N 1
ATOM 4867 C CA . PHE B 1 292 ? 17.518 34.443 5.302 1.00 80.77 807 PHE B CA 1
ATOM 4868 C C . PHE B 1 292 ? 16.222 35.111 4.856 1.00 83.86 807 PHE B C 1
ATOM 4869 O O . PHE B 1 292 ? 15.371 35.453 5.677 1.00 87.26 807 PHE B O 1
ATOM 4877 N N . SER B 1 293 ? 16.081 35.294 3.548 1.00 83.49 808 SER B N 1
ATOM 4878 C CA . SER B 1 293 ? 14.904 35.945 2.987 1.00 85.94 808 SER B CA 1
ATOM 4879 C C . SER B 1 293 ? 13.700 35.008 2.965 1.00 84.30 808 SER B C 1
ATOM 4880 O O . SER B 1 293 ? 12.703 35.248 3.647 1.00 82.73 808 SER B O 1
ATOM 4883 N N . GLY B 1 294 ? 13.798 33.941 2.179 1.00 79.79 809 GLY B N 1
ATOM 4884 C CA . GLY B 1 294 ? 12.703 32.999 2.038 1.00 68.71 809 GLY B CA 1
ATOM 4885 C C . GLY B 1 294 ? 13.010 31.625 2.599 1.00 64.50 809 GLY B C 1
ATOM 4886 O O . GLY B 1 294 ? 13.459 30.736 1.876 1.00 53.46 809 GLY B O 1
ATOM 4887 N N . LEU B 1 295 ? 12.767 31.450 3.894 1.00 62.27 810 LEU B N 1
ATOM 4888 C CA . LEU B 1 295 ? 12.970 30.160 4.542 1.00 55.21 810 LEU B CA 1
ATOM 4889 C C . LEU B 1 295 ? 11.823 29.211 4.216 1.00 43.34 810 LEU B C 1
ATOM 4890 O O . LEU B 1 295 ? 11.989 27.992 4.227 1.00 45.60 810 LEU B O 1
ATOM 4895 N N . ARG B 1 296 ? 10.657 29.781 3.926 1.00 36.52 811 ARG B N 1
ATOM 4896 C CA . ARG B 1 296 ? 9.474 28.986 3.623 1.00 38.43 811 ARG B CA 1
ATOM 4897 C C . ARG B 1 296 ? 9.592 28.314 2.261 1.00 40.33 811 ARG B C 1
ATOM 4898 O O . ARG B 1 296 ? 9.252 27.142 2.109 1.00 41.22 811 ARG B O 1
ATOM 4906 N N . SER B 1 297 ? 10.077 29.062 1.274 1.00 43.48 812 SER B N 1
ATOM 4907 C CA . SER B 1 297 ? 10.227 28.544 -0.081 1.00 40.44 812 SER B CA 1
ATOM 4908 C C . SER B 1 297 ? 11.241 27.406 -0.127 1.00 36.84 812 SER B C 1
ATOM 4909 O O . SER B 1 297 ? 11.140 26.509 -0.962 1.00 43.42 812 SER B O 1
ATOM 4912 N N . PHE B 1 298 ? 12.217 27.453 0.774 1.00 34.60 813 PHE B N 1
ATOM 4913 C CA . PHE B 1 298 ? 13.214 26.394 0.878 1.00 33.26 813 PHE B CA 1
ATOM 4914 C C . PHE B 1 298 ? 12.552 25.071 1.244 1.00 38.13 813 PHE B C 1
ATOM 4915 O O . PHE B 1 298 ? 12.739 24.062 0.564 1.00 41.87 813 PHE B O 1
ATOM 4923 N N . LYS B 1 299 ? 11.774 25.087 2.321 1.00 27.87 814 LYS B N 1
ATOM 4924 C CA . LYS B 1 299 ? 11.099 23.887 2.797 1.00 27.57 814 LYS B CA 1
ATOM 4925 C C . LYS B 1 299 ? 9.935 23.507 1.888 1.00 31.85 814 LYS B C 1
ATOM 4926 O O . LYS B 1 299 ? 9.510 22.352 1.862 1.00 36.63 814 LYS B O 1
ATOM 4932 N N . GLU B 1 300 ? 9.428 24.482 1.140 1.00 34.76 815 GLU B N 1
ATOM 4933 C CA . GLU B 1 300 ? 8.283 24.263 0.260 1.00 40.47 815 GLU B CA 1
ATOM 4934 C C . GLU B 1 300 ? 8.616 23.328 -0.900 1.00 39.97 815 GLU B C 1
ATOM 4935 O O . GLU B 1 300 ? 7.730 22.666 -1.443 1.00 39.10 815 GLU B O 1
ATOM 4941 N N . LYS B 1 301 ? 9.892 23.274 -1.274 1.00 41.80 816 LYS B N 1
ATOM 4942 C CA . LYS B 1 301 ? 10.337 22.431 -2.381 1.00 41.43 816 LYS B CA 1
ATOM 4943 C C . LYS B 1 301 ? 10.023 20.961 -2.130 1.00 42.76 816 LYS B C 1
ATOM 4944 O O . LYS B 1 301 ? 9.821 20.188 -3.067 1.00 43.76 816 LYS B O 1
ATOM 4950 N N . TYR B 1 302 ? 9.983 20.585 -0.857 1.00 33.30 817 TYR B N 1
ATOM 4951 C CA . TYR B 1 302 ? 9.779 19.196 -0.470 1.00 32.37 817 TYR B CA 1
ATOM 4952 C C . TYR B 1 302 ? 8.296 18.871 -0.327 1.00 37.43 817 TYR B C 1
ATOM 4953 O O . TYR B 1 302 ? 7.932 17.753 0.040 1.00 29.35 817 TYR B O 1
ATOM 4962 N N . LYS B 1 303 ? 7.456 19.857 -0.632 1.00 46.26 818 LYS B N 1
ATOM 4963 C CA . LYS B 1 303 ? 5.999 19.727 -0.560 1.00 45.59 818 LYS B CA 1
ATOM 4964 C C . LYS B 1 303 ? 5.524 19.115 0.757 1.00 33.89 818 LYS B C 1
ATOM 4965 O O . LYS B 1 303 ? 5.011 17.998 0.773 1.00 36.87 818 LYS B O 1
ATOM 4971 N N . PRO B 1 304 ? 5.693 19.849 1.867 1.00 30.61 819 PRO B N 1
ATOM 4972 C CA . PRO B 1 304 ? 5.365 19.313 3.188 1.00 29.09 819 PRO B CA 1
ATOM 4973 C C . PRO B 1 304 ? 3.962 19.680 3.662 1.00 33.29 819 PRO B C 1
ATOM 4974 O O . PRO B 1 304 ? 3.322 20.560 3.087 1.00 30.13 819 PRO B O 1
ATOM 4978 N N . VAL B 1 305 ? 3.496 19.000 4.704 1.00 26.33 820 VAL B N 1
ATOM 4979 C CA . VAL B 1 305 ? 2.279 19.404 5.393 1.00 30.47 820 VAL B CA 1
ATOM 4980 C C . VAL B 1 305 ? 2.649 20.391 6.493 1.00 33.65 820 VAL B C 1
ATOM 4981 O O . VAL B 1 305 ? 3.514 20.108 7.322 1.00 38.31 820 VAL B O 1
ATOM 4985 N N . TRP B 1 306 ? 2.004 21.552 6.493 1.00 29.84 821 TRP B N 1
ATOM 4986 C CA . TRP B 1 306 ? 2.331 22.597 7.455 1.00 29.45 821 TRP B CA 1
ATOM 4987 C C . TRP B 1 306 ? 1.616 22.391 8.787 1.00 28.95 821 TRP B C 1
ATOM 4988 O O . TRP B 1 306 ? 0.434 22.050 8.824 1.00 31.54 821 TRP B O 1
ATOM 4999 N N . ARG B 1 307 ? 2.348 22.595 9.877 1.00 33.06 822 ARG B N 1
ATOM 5000 C CA . ARG B 1 307 ? 1.798 22.428 11.217 1.00 27.80 822 ARG B CA 1
ATOM 5001 C C . ARG B 1 307 ? 2.067 23.669 12.058 1.00 30.60 822 ARG B C 1
ATOM 5002 O O . ARG B 1 307 ? 3.214 23.978 12.376 1.00 33.19 822 ARG B O 1
ATOM 5010 N N . GLY B 1 308 ? 0.999 24.374 12.416 1.00 31.94 823 GLY B N 1
ATOM 5011 C CA . GLY B 1 308 ? 1.117 25.649 13.099 1.00 33.86 823 GLY B CA 1
ATOM 5012 C C . GLY B 1 308 ? 1.695 25.585 14.499 1.00 28.60 823 GLY B C 1
ATOM 5013 O O . GLY B 1 308 ? 1.414 24.661 15.261 1.00 31.26 823 GLY B O 1
ATOM 5014 N N . LYS B 1 309 ? 2.514 26.578 14.829 1.00 20.63 824 LYS B N 1
ATOM 5015 C CA . LYS B 1 309 ? 3.031 26.751 16.181 1.00 24.34 824 LYS B CA 1
ATOM 5016 C C . LYS B 1 309 ? 2.554 28.091 16.727 1.00 24.97 824 LYS B C 1
ATOM 5017 O O . LYS B 1 309 ? 2.463 29.070 15.987 1.00 23.37 824 LYS B O 1
ATOM 5023 N N . TYR B 1 310 ? 2.250 28.134 18.020 1.00 20.20 825 TYR B N 1
ATOM 5024 C CA . TYR B 1 310 ? 1.586 29.300 18.593 1.00 19.36 825 TYR B CA 1
ATOM 5025 C C . TYR B 1 310 ? 2.224 29.789 19.888 1.00 24.85 825 TYR B C 1
ATOM 5026 O O . TYR B 1 310 ? 2.854 29.024 20.619 1.00 26.54 825 TYR B O 1
ATOM 5035 N N . LEU B 1 311 ? 2.052 31.079 20.156 1.00 29.26 826 LEU B N 1
ATOM 5036 C CA . LEU B 1 311 ? 2.489 31.683 21.405 1.00 28.62 826 LEU B CA 1
ATOM 5037 C C . LEU B 1 311 ? 1.290 31.931 22.313 1.00 32.99 826 LEU B C 1
ATOM 5038 O O . LEU B 1 311 ? 0.381 32.682 21.959 1.00 46.76 826 LEU B O 1
ATOM 5043 N N . ALA B 1 312 ? 1.285 31.296 23.480 1.00 23.19 827 ALA B N 1
ATOM 5044 C CA . ALA B 1 312 ? 0.186 31.458 24.424 1.00 21.63 827 ALA B CA 1
ATOM 5045 C C . ALA B 1 312 ? 0.530 32.481 25.502 1.00 28.73 827 ALA B C 1
ATOM 5046 O O . ALA B 1 312 ? 1.503 32.322 26.239 1.00 30.25 827 ALA B O 1
ATOM 5048 N N . TYR B 1 313 ? -0.281 33.531 25.587 1.00 31.82 828 TYR B N 1
ATOM 5049 C CA . TYR B 1 313 ? -0.068 34.602 26.553 1.00 26.79 828 TYR B CA 1
ATOM 5050 C C . TYR B 1 313 ? -1.395 35.024 27.175 1.00 30.73 828 TYR B C 1
ATOM 5051 O O . TYR B 1 313 ? -2.444 34.904 26.543 1.00 37.58 828 TYR B O 1
ATOM 5060 N N . ARG B 1 314 ? -1.346 35.510 28.412 1.00 25.32 829 ARG B N 1
ATOM 5061 C CA . ARG B 1 314 ? -2.556 35.908 29.129 1.00 32.99 829 ARG B CA 1
ATOM 5062 C C . ARG B 1 314 ? -3.300 37.026 28.402 1.00 34.64 829 ARG B C 1
ATOM 5063 O O . ARG B 1 314 ? -2.696 37.825 27.686 1.00 28.79 829 ARG B O 1
ATOM 5071 N N . LYS B 1 315 ? -4.613 37.072 28.604 1.00 38.78 830 LYS B N 1
ATOM 5072 C CA . LYS B 1 315 ? -5.502 37.946 27.842 1.00 44.50 830 LYS B CA 1
ATOM 5073 C C . LYS B 1 315 ? -5.156 39.433 27.924 1.00 44.16 830 LYS B C 1
ATOM 5074 O O . LYS B 1 315 ? -5.141 40.126 26.906 1.00 48.01 830 LYS B O 1
ATOM 5080 N N . ASN B 1 316 ? -4.882 39.923 29.128 1.00 41.80 831 ASN B N 1
ATOM 5081 C CA . ASN B 1 316 ? -4.665 41.354 29.325 1.00 46.33 831 ASN B CA 1
ATOM 5082 C C . ASN B 1 316 ? -3.196 41.768 29.284 1.00 45.56 831 ASN B C 1
ATOM 5083 O O . ASN B 1 316 ? -2.857 42.901 29.626 1.00 52.81 831 ASN B O 1
ATOM 5088 N N . ARG B 1 317 ? -2.328 40.855 28.863 1.00 42.57 832 ARG B N 1
ATOM 5089 C CA . ARG B 1 317 ? -0.909 41.172 28.739 1.00 42.36 832 ARG B CA 1
ATOM 5090 C C . ARG B 1 317 ? -0.583 41.619 27.320 1.00 33.23 832 ARG B C 1
ATOM 5091 O O . ARG B 1 317 ? -1.333 41.344 26.384 1.00 34.64 832 ARG B O 1
ATOM 5099 N N . SER B 1 318 ? 0.540 42.311 27.166 1.00 35.49 833 SER B N 1
ATOM 5100 C CA . SER B 1 318 ? 0.950 42.820 25.864 1.00 39.02 833 SER B CA 1
ATOM 5101 C C . SER B 1 318 ? 1.609 41.735 25.021 1.00 36.02 833 SER B C 1
ATOM 5102 O O . SER B 1 318 ? 2.422 40.955 25.519 1.00 36.69 833 SER B O 1
ATOM 5105 N N . LEU B 1 319 ? 1.250 41.690 23.742 1.00 34.63 834 LEU B N 1
ATOM 5106 C CA . LEU B 1 319 ? 1.835 40.731 22.809 1.00 37.16 834 LEU B CA 1
ATOM 5107 C C . LEU B 1 319 ? 3.251 41.120 22.357 1.00 39.21 834 LEU B C 1
ATOM 5108 O O . LEU B 1 319 ? 4.121 40.252 22.281 1.00 35.71 834 LEU B O 1
ATOM 5113 N N . PRO B 1 320 ? 3.493 42.411 22.042 1.00 45.08 835 PRO B N 1
ATOM 5114 C CA . PRO B 1 320 ? 4.885 42.767 21.740 1.00 38.22 835 PRO B CA 1
ATOM 5115 C C . PRO B 1 320 ? 5.835 42.513 22.909 1.00 30.41 835 PRO B C 1
ATOM 5116 O O . PRO B 1 320 ? 6.914 41.958 22.702 1.00 29.08 835 PRO B O 1
ATOM 5120 N N . VAL B 1 321 ? 5.434 42.912 24.113 1.00 31.94 836 VAL B N 1
ATOM 5121 C CA . VAL B 1 321 ? 6.250 42.707 25.307 1.00 32.70 836 VAL B CA 1
ATOM 5122 C C . VAL B 1 321 ? 6.552 41.227 25.512 1.00 38.55 836 VAL B C 1
ATOM 5123 O O . VAL B 1 321 ? 7.682 40.850 25.829 1.00 41.81 836 VAL B O 1
ATOM 5127 N N . THR B 1 322 ? 5.535 40.394 25.318 1.00 41.29 837 THR B N 1
ATOM 5128 C CA . THR B 1 322 ? 5.698 38.949 25.400 1.00 31.77 837 THR B CA 1
ATOM 5129 C C . THR B 1 322 ? 6.690 38.460 24.348 1.00 31.87 837 THR B C 1
ATOM 5130 O O . THR B 1 322 ? 7.567 37.644 24.634 1.00 24.59 837 THR B O 1
ATOM 5134 N N . MET B 1 323 ? 6.549 38.979 23.133 1.00 32.36 838 MET B N 1
ATOM 5135 C CA . MET B 1 323 ? 7.399 38.579 22.018 1.00 28.78 838 MET B CA 1
ATOM 5136 C C . MET B 1 323 ? 8.851 38.999 22.239 1.00 33.16 838 MET B C 1
ATOM 5137 O O . MET B 1 323 ? 9.776 38.245 21.938 1.00 33.11 838 MET B O 1
ATOM 5142 N N . ILE B 1 324 ? 9.040 40.205 22.768 1.00 33.44 839 ILE B N 1
ATOM 5143 C CA . ILE B 1 324 ? 10.375 40.731 23.037 1.00 32.39 839 ILE B CA 1
ATOM 5144 C C . ILE B 1 324 ? 11.089 39.916 24.113 1.00 28.27 839 ILE B C 1
ATOM 5145 O O . ILE B 1 324 ? 12.267 39.583 23.974 1.00 35.89 839 ILE B O 1
ATOM 5150 N N . LEU B 1 325 ? 10.365 39.587 25.178 1.00 27.02 840 LEU B N 1
ATOM 5151 C CA . LEU B 1 325 ? 10.940 38.849 26.297 1.00 35.46 840 LEU B CA 1
ATOM 5152 C C . LEU B 1 325 ? 11.333 37.430 25.891 1.00 35.22 840 LEU B C 1
ATOM 5153 O O . LEU B 1 325 ? 12.386 36.933 26.290 1.00 41.32 840 LEU B O 1
ATOM 5158 N N . VAL B 1 326 ? 10.482 36.780 25.101 1.00 28.74 841 VAL B N 1
ATOM 5159 C CA . VAL B 1 326 ? 10.778 35.443 24.596 1.00 32.43 841 VAL B CA 1
ATOM 5160 C C . VAL B 1 326 ? 11.989 35.488 23.668 1.00 29.07 841 VAL B C 1
ATOM 5161 O O . VAL B 1 326 ? 12.877 34.637 23.744 1.00 28.58 841 VAL B O 1
ATOM 5165 N N . THR B 1 327 ? 12.015 36.494 22.798 1.00 31.29 842 THR B N 1
ATOM 5166 C CA . THR B 1 327 ? 13.152 36.743 21.918 1.00 34.27 842 THR B CA 1
ATOM 5167 C C . THR B 1 327 ? 14.444 36.884 22.716 1.00 25.54 842 THR B C 1
ATOM 5168 O O . THR B 1 327 ? 15.466 36.285 22.379 1.00 28.47 842 THR B O 1
ATOM 5172 N N . ARG B 1 328 ? 14.377 37.671 23.785 1.00 29.92 843 ARG B N 1
ATOM 5173 C CA . ARG B 1 328 ? 15.518 37.909 24.659 1.00 26.68 843 ARG B CA 1
ATOM 5174 C C . ARG B 1 328 ? 16.003 36.620 25.317 1.00 23.62 843 ARG B C 1
ATOM 5175 O O . ARG B 1 328 ? 17.202 36.426 25.516 1.00 29.04 843 ARG B O 1
ATOM 5183 N N . LEU B 1 329 ? 15.062 35.741 25.648 1.00 30.20 844 LEU B N 1
ATOM 5184 C CA . LEU B 1 329 ? 15.388 34.466 26.278 1.00 28.64 844 LEU B CA 1
ATOM 5185 C C . LEU B 1 329 ? 16.110 33.533 25.312 1.00 23.52 844 LEU B C 1
ATOM 5186 O O . LEU B 1 329 ? 17.096 32.893 25.677 1.00 24.52 844 LEU B O 1
ATOM 5191 N N . ILE B 1 330 ? 15.610 33.455 24.083 1.00 25.67 845 ILE B N 1
ATOM 5192 C CA . ILE B 1 330 ? 16.221 32.614 23.059 1.00 21.86 845 ILE B CA 1
ATOM 5193 C C . ILE B 1 330 ? 17.607 33.140 22.693 1.00 30.80 845 ILE B C 1
ATOM 5194 O O . ILE B 1 330 ? 18.531 32.366 22.438 1.00 34.30 845 ILE B O 1
ATOM 5199 N N . GLY B 1 331 ? 17.750 34.462 22.691 1.00 34.24 846 GLY B N 1
ATOM 5200 C CA . GLY B 1 331 ? 19.019 35.097 22.386 1.00 26.86 846 GLY B CA 1
ATOM 5201 C C . GLY B 1 331 ? 20.017 35.024 23.528 1.00 37.13 846 GLY B C 1
ATOM 5202 O O . GLY B 1 331 ? 21.215 35.222 23.325 1.00 41.90 846 GLY B O 1
ATOM 5203 N N . ARG B 1 332 ? 19.524 34.746 24.732 1.00 51.76 847 ARG B N 1
ATOM 5204 C CA . ARG B 1 332 ? 20.388 34.606 25.901 1.00 65.87 847 ARG B CA 1
ATOM 5205 C C . ARG B 1 332 ? 21.332 33.418 25.732 1.00 74.83 847 ARG B C 1
ATOM 5206 O O . ARG B 1 332 ? 20.980 32.423 25.097 1.00 78.71 847 ARG B O 1
ATOM 5214 N N . ARG B 1 333 ? 22.531 33.525 26.295 1.00 78.41 848 ARG B N 1
ATOM 5215 C CA . ARG B 1 333 ? 23.509 32.449 26.207 1.00 80.78 848 ARG B CA 1
ATOM 5216 C C . ARG B 1 333 ? 23.936 31.977 27.593 1.00 75.96 848 ARG B C 1
ATOM 5217 O O . ARG B 1 333 ? 25.124 31.951 27.912 1.00 74.35 848 ARG B O 1
#

Secondary structure (DSSP, 8-state):
--SSB---HHHHHHHHHHT---SSGGGGGGS-SEEEE-TTSSEEEEEEEETTEEEEESS-EE-GGGHHHHHHHHHHHHHHTT-EEEEEEE-GGGHHHHHTTT-EEEEEEEEEEEETTT--S-SSSTHHHHHHHHHHHHTT-EEEEE-S---HHHHHHHHHHHHHHHTTPPPP-TTS----HHHHTTS-EEEEE-TT--EEEEEEEEP--SSSEEEEEEEEE-TTSPTTHHHHHHHHHHHHHHHHT--EEEEEEE-----------HHHHHHHHHHTTTS--S-S-HHHHHTT-PEEEEEEEEES-GGGHHHHHHHHHHHHTT---/--SSB---HHHHHHHHHHT---SSGGGGGGS-SEEEE-TTSSEEEEEEEETTEEEEESS-EE-GGGHHHHHHHHHHHHHHTT-EEEEEEE-GGGGGGTGGG-EEEEEEEEEEEEETTT--S-SGGGHHHHHHHHHHHHTT-EEEEE-SSPPHHHHHHHHHHHHHHHTT-----TTS----HHHHTTS-EEEEE-TTS-EEEEEEEEEEETTTEEEEEEEEE-TTSPTTHHHHHHHHHHHHHHHTT--EEEEEEE---S-----HHHHHHHH----HHHHHHTT-PEEEEEEEEEETTS-HHHHHHHHHHHHH--

Organism: Bacillus licheniformis (strain ATCC 14580 / DSM 13 / JCM 2505 / CCUG 7422 / NBRC 12200 / NCIMB 9375 / NCTC 10341 / NRRL NRS-1264 / Gibson 46) (NCBI:txid279010)

Solvent-accessible surface area: 30359 Å² total